Protein AF-A0A0S8DIK2-F1 (afdb_monomer_lite)

Secondary structure (DSSP, 8-state):
--HHHHHHHHHHHHHHHHS------SBEEEE-TTSSEEEEEETTEEEEEETTT--EEEEE-TTSB-S--EE-TTSSEEEEEEEEE-S-HHHHHHHS-HHHHHHHHHHHHHHHHHHHHH--BTTBPPPSSPEEEETTEEEESS-HHHHHHHHHHHHHT--HHHHHHH-HHHHHHHHHS--EEEEEEEEETT-TTS-EEEEEESSPEEEEEE-TTSS-EEEEEE-TTS-HHHH-EEEEEE-SSS-PPPEEEEEEE-S-EEE-TTSSEEEEEEESSS---TTS-EEEEEEEEE-B-TTS-B-EEEPP--STT---SEEE-SPEEEEEEEEE-TT--EEE-TTS-EEEEEEE--SSPPTT---EEEEEEE-TTT--EEE-S-HHHHHHHTTGGGG-EE-TTSSEEEEE-GGG-EEEEETTS---GGGEEE-GGGS-TT--S-SB--EEETTTEEEEEE-TT-TTT-SSTTS--SS-EEEEEETT--EEEETTTTS-GGGTTT-

pLDDT: mean 87.92, std 14.01, range [36.62, 98.56]

Foldseek 3Di:
DDPVVVVVVVLLVVLVVLDDPFPDQQWEWDAAQALQWIWTDFQQWIWIAGSPQLDTDTLGDHPQWFGAKEAANHNFKTKTKGKFWPPDLVVLLVQAFPLLNLLLVVLLVLQLVCCVVPFDDPLDGPASAPFDQDPVGTDHQFDPLSVLSSLLVNLVVPDPVSCVRNDPVSSVVSVPDIHIKIWIWMDTPVCSVRIDTFHIHSWGKANWYAQNVNQKIKIWTAFRRHGCLWFATFIWMTGPPDNDHIATADGRWASAKHAQNVNQKMWTKHFPDRTGDSSDFTKIFTKIWGQADPVRDGQKDQDDCPDNGDSGRIYHPTDMDTLDMFRDGSLKHWDAANQRKIKIKGWDADPPHDPPDDTFIFIWIQDPVVSDIDTFADPVLSQQLSRVQRLWDAANNRQWIWRQGFQRWIFIDGTPDHGDPQRTLGDPVFGHPPHGHFNYRWYDSHHFKIKGKTAQQDCLNCVPSVHGHPFIFIFIAGSSNDTPGGSCPPPDVVSTVVD

Structure (mmCIF, N/CA/C/O backbone):
data_AF-A0A0S8DIK2-F1
#
_entry.id   AF-A0A0S8DIK2-F1
#
loop_
_atom_site.group_PDB
_atom_site.id
_atom_site.type_symbol
_atom_site.label_atom_id
_atom_site.label_alt_id
_atom_site.label_comp_id
_atom_site.label_asym_id
_atom_site.label_entity_id
_atom_site.label_seq_id
_atom_site.pdbx_PDB_ins_code
_atom_site.Cartn_x
_atom_site.Cartn_y
_atom_site.Cartn_z
_atom_site.occupancy
_atom_site.B_iso_or_equiv
_atom_site.auth_seq_id
_atom_site.auth_comp_id
_atom_site.auth_asym_id
_atom_site.auth_atom_id
_atom_site.pdbx_PDB_model_num
ATOM 1 N N . MET A 1 1 ? -21.711 22.773 -33.948 1.00 46.97 1 MET A N 1
ATOM 2 C CA . MET A 1 1 ? -21.149 21.643 -33.170 1.00 46.97 1 MET A CA 1
ATOM 3 C C . MET A 1 1 ? -22.294 21.001 -32.405 1.00 46.97 1 MET A C 1
ATOM 5 O O . MET A 1 1 ? -23.091 21.746 -31.855 1.00 46.97 1 MET A O 1
ATOM 9 N N . SER A 1 2 ? -22.470 19.675 -32.465 1.00 45.38 2 SER A N 1
ATOM 10 C CA . SER A 1 2 ? -23.652 19.033 -31.869 1.00 45.38 2 SER A CA 1
ATOM 11 C C . SER A 1 2 ? -23.624 19.148 -30.342 1.00 45.38 2 SER A C 1
ATOM 13 O O . SER A 1 2 ? -22.561 19.012 -29.732 1.00 45.38 2 SER A O 1
ATOM 15 N N . ASN A 1 3 ? -24.793 19.370 -29.729 1.00 42.19 3 ASN A N 1
ATOM 16 C CA . ASN A 1 3 ? -24.954 19.437 -28.270 1.00 42.19 3 ASN A CA 1
ATOM 17 C C . ASN A 1 3 ? -24.322 18.229 -27.560 1.00 42.19 3 ASN A C 1
ATOM 19 O O . ASN A 1 3 ? -23.766 18.388 -26.486 1.00 42.19 3 ASN A O 1
ATOM 23 N N . GLN A 1 4 ? -24.290 17.062 -28.209 1.00 41.94 4 GLN A N 1
ATOM 24 C CA . GLN A 1 4 ? -23.645 15.848 -27.709 1.00 41.94 4 GLN A CA 1
ATOM 25 C C . GLN A 1 4 ? -22.143 16.010 -27.425 1.00 41.94 4 GLN A C 1
ATOM 27 O O . GLN A 1 4 ? -21.677 15.564 -26.384 1.00 41.94 4 GLN A O 1
ATOM 32 N N . LYS A 1 5 ? -21.373 16.664 -28.308 1.00 41.53 5 LYS A N 1
ATOM 33 C CA . LYS A 1 5 ? -19.925 16.848 -28.086 1.00 41.53 5 LYS A CA 1
ATOM 34 C C . LYS A 1 5 ? -19.655 17.844 -26.961 1.00 41.53 5 LYS A C 1
ATOM 36 O O . LYS A 1 5 ? -18.774 17.616 -26.148 1.00 41.53 5 LYS A O 1
ATOM 41 N N . ILE A 1 6 ? -20.453 18.908 -26.883 1.00 43.62 6 ILE A N 1
ATOM 42 C CA . ILE A 1 6 ? -20.370 19.905 -25.807 1.00 43.62 6 ILE A CA 1
ATOM 43 C C . ILE A 1 6 ? -20.731 19.265 -24.456 1.00 43.62 6 ILE A C 1
ATOM 45 O O . ILE A 1 6 ? -20.067 19.543 -23.466 1.00 43.62 6 ILE A O 1
ATOM 49 N N . THR A 1 7 ? -21.707 18.351 -24.418 1.00 43.25 7 THR A N 1
ATOM 50 C CA . THR A 1 7 ? -22.055 17.573 -23.218 1.00 43.25 7 THR A CA 1
ATOM 51 C C . THR A 1 7 ? -20.919 16.657 -22.763 1.00 43.25 7 THR A C 1
ATOM 53 O O . THR A 1 7 ? -20.621 16.654 -21.577 1.00 43.25 7 THR A O 1
ATOM 56 N N . TRP A 1 8 ? -20.233 15.952 -23.668 1.00 43.84 8 TRP A N 1
ATOM 57 C CA . TRP A 1 8 ? -19.084 15.112 -23.296 1.00 43.84 8 TRP A CA 1
ATOM 58 C C . TRP A 1 8 ? -17.877 15.924 -22.805 1.00 43.84 8 TRP A C 1
ATOM 60 O O . TRP A 1 8 ? -17.301 15.578 -21.780 1.00 43.84 8 TRP A O 1
ATOM 70 N N . TYR A 1 9 ? -17.546 17.042 -23.462 1.00 42.53 9 TYR A N 1
ATOM 71 C CA . TYR A 1 9 ? -16.456 17.920 -23.012 1.00 42.53 9 TYR A CA 1
ATOM 72 C C . TYR A 1 9 ? -16.761 18.613 -21.673 1.00 42.53 9 TYR A C 1
ATOM 74 O O . TYR A 1 9 ? -15.855 18.801 -20.870 1.00 42.53 9 T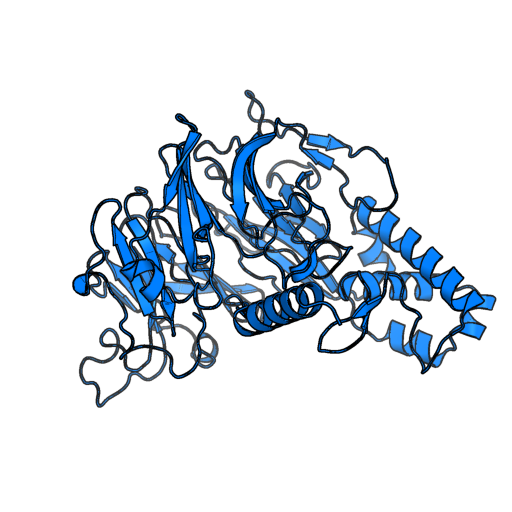YR A O 1
ATOM 82 N N . LEU A 1 10 ? -18.022 18.966 -21.398 1.00 43.78 10 LEU A N 1
ATOM 83 C CA . LEU A 1 10 ? -18.419 19.567 -20.117 1.00 43.78 10 LEU A CA 1
ATOM 84 C C . LEU A 1 10 ? -18.565 18.546 -18.983 1.00 43.78 10 LEU A C 1
ATOM 86 O O . LEU A 1 10 ? -18.282 18.902 -17.843 1.00 43.78 10 LEU A O 1
ATOM 90 N N . ILE A 1 11 ? -18.962 17.300 -19.279 1.00 44.03 11 ILE A N 1
ATOM 91 C CA . ILE A 1 11 ? -18.889 16.195 -18.313 1.00 44.03 11 ILE A CA 1
ATOM 92 C C . ILE A 1 11 ? -17.424 15.989 -17.931 1.00 44.03 11 ILE A C 1
ATOM 94 O O . ILE A 1 11 ? -17.109 16.122 -16.757 1.00 44.03 11 ILE A O 1
ATOM 98 N N . ALA A 1 12 ? -16.514 15.812 -18.894 1.00 45.06 12 ALA A N 1
ATOM 99 C CA . ALA A 1 12 ? -15.083 15.656 -18.618 1.00 45.06 12 ALA A CA 1
ATOM 100 C C . ALA A 1 12 ? -14.493 16.831 -17.811 1.00 45.06 12 ALA A C 1
ATOM 102 O O . ALA A 1 12 ? -13.748 16.609 -16.865 1.00 45.06 12 ALA A O 1
ATOM 103 N N . PHE A 1 13 ? -14.889 18.076 -18.106 1.00 41.50 13 PHE A N 1
ATOM 104 C CA . PHE A 1 13 ? -14.390 19.261 -17.397 1.00 41.50 13 PHE A CA 1
ATOM 105 C C . PHE A 1 13 ? -14.878 19.371 -15.937 1.00 41.50 13 PHE A C 1
ATOM 107 O O . PHE A 1 13 ? -14.103 19.735 -15.061 1.00 41.50 13 PHE A O 1
ATOM 114 N N . TYR A 1 14 ? -16.139 19.042 -15.631 1.00 41.50 14 TYR A N 1
ATOM 115 C CA . TYR A 1 14 ? -16.635 19.070 -14.240 1.00 41.50 14 TYR A CA 1
ATOM 116 C C . TYR A 1 14 ? -16.264 17.826 -13.433 1.00 41.50 14 TYR A C 1
ATOM 118 O O . TYR A 1 14 ? -16.153 17.905 -12.208 1.00 41.50 14 TYR A O 1
ATOM 126 N N . THR A 1 15 ? -16.030 16.712 -14.125 1.00 42.09 15 THR A N 1
ATOM 127 C CA . THR A 1 15 ? -15.378 15.526 -13.570 1.00 42.09 15 THR A CA 1
ATOM 128 C C . THR A 1 15 ? -13.961 15.945 -13.156 1.00 42.09 15 THR A C 1
ATOM 130 O O . THR A 1 15 ? -13.685 15.955 -11.969 1.00 42.09 15 THR A O 1
ATOM 133 N N . ALA A 1 16 ? -13.170 16.575 -14.028 1.00 37.62 16 ALA A N 1
ATOM 134 C CA . ALA A 1 16 ? -11.851 17.117 -13.670 1.00 37.62 16 ALA A CA 1
ATOM 135 C C . ALA A 1 16 ? -11.830 18.128 -12.503 1.00 37.62 16 ALA A C 1
ATOM 137 O O . ALA A 1 16 ? -10.923 18.091 -11.678 1.00 37.62 16 ALA A O 1
ATOM 138 N N . VAL A 1 17 ? -12.839 19.000 -12.365 1.00 37.53 17 VAL A N 1
ATOM 139 C CA . VAL A 1 17 ? -12.906 19.976 -11.250 1.00 37.53 17 VAL A CA 1
ATOM 140 C C . VAL A 1 17 ? -13.414 19.356 -9.935 1.00 37.53 17 VAL A C 1
ATOM 142 O O . VAL A 1 17 ? -13.147 19.891 -8.862 1.00 37.53 17 VAL A O 1
ATOM 145 N N . SER A 1 18 ? -14.104 18.214 -9.995 1.00 39.09 18 SER A N 1
ATOM 146 C CA . SER A 1 18 ? -14.535 17.449 -8.811 1.00 39.09 18 SER A CA 1
ATOM 147 C C . SER A 1 18 ? -13.588 16.285 -8.485 1.00 39.09 18 SER A C 1
ATOM 149 O O . SER A 1 18 ? -13.796 15.595 -7.489 1.00 39.09 18 SER A O 1
ATOM 151 N N . PHE A 1 19 ? -12.569 16.043 -9.318 1.00 40.78 19 PHE A N 1
ATOM 152 C CA . PHE A 1 19 ? -11.716 14.864 -9.234 1.00 40.78 19 PHE A CA 1
ATOM 153 C C . PHE A 1 19 ? -10.435 15.147 -8.454 1.00 40.78 19 PHE A C 1
ATOM 155 O O . PHE A 1 19 ? -9.489 15.768 -8.925 1.00 40.78 19 PHE A O 1
ATOM 162 N N . PHE A 1 20 ? -10.448 14.652 -7.219 1.00 46.03 20 PHE A N 1
ATOM 163 C CA . PHE A 1 20 ? -9.417 13.787 -6.647 1.00 46.03 20 PHE A CA 1
ATOM 164 C C . PHE A 1 20 ? -7.952 14.077 -7.017 1.00 46.03 20 PHE A C 1
ATOM 166 O O . PHE A 1 20 ? -7.182 13.154 -7.268 1.00 46.03 20 PHE A O 1
ATOM 173 N N . ALA A 1 21 ? -7.491 15.314 -6.823 1.00 36.62 21 ALA A N 1
ATOM 174 C CA . ALA A 1 21 ? -6.104 15.570 -6.409 1.00 36.62 21 ALA A CA 1
ATOM 175 C C . ALA A 1 21 ? -5.874 15.101 -4.951 1.00 36.62 21 ALA A C 1
ATOM 177 O O . ALA A 1 21 ? -5.236 15.777 -4.142 1.00 36.62 21 ALA A O 1
ATOM 178 N N . GLY A 1 22 ? -6.463 13.958 -4.587 1.00 44.44 22 GLY A N 1
ATOM 179 C CA . GLY A 1 22 ? -6.320 13.312 -3.299 1.00 44.44 22 GLY A CA 1
ATOM 180 C C . GLY A 1 22 ? -4.927 12.722 -3.225 1.00 44.44 22 GLY A C 1
ATOM 181 O O . GLY A 1 22 ? -4.729 11.540 -3.488 1.00 44.44 22 GLY A O 1
ATOM 182 N N . CYS A 1 23 ? -3.939 13.555 -2.910 1.00 58.31 23 CYS A N 1
ATOM 183 C CA . CYS A 1 23 ? -2.649 13.077 -2.452 1.00 58.31 23 CYS A CA 1
ATOM 184 C C . CYS A 1 23 ? -2.900 12.151 -1.263 1.00 58.31 23 CYS A C 1
ATOM 186 O O . CYS A 1 23 ? -3.291 12.597 -0.185 1.00 58.31 23 CYS A O 1
ATOM 188 N N . TYR A 1 24 ? -2.684 10.854 -1.444 1.00 72.19 24 TYR A N 1
ATOM 189 C CA . TYR A 1 24 ? -2.737 9.949 -0.315 1.00 72.19 24 TYR A CA 1
ATOM 190 C C . TYR A 1 24 ? -1.747 10.384 0.764 1.00 72.19 24 TYR A C 1
ATOM 192 O O . TYR A 1 24 ? -0.641 10.836 0.436 1.00 72.19 24 TYR A O 1
ATOM 200 N N . PRO A 1 25 ? -2.103 10.219 2.047 1.00 80.62 25 PRO A N 1
ATOM 201 C CA . PRO A 1 25 ? -1.165 10.438 3.129 1.00 80.62 25 PRO A CA 1
ATOM 202 C C . PRO A 1 25 ? 0.086 9.595 2.901 1.00 80.62 25 PRO A C 1
ATOM 204 O O . PRO A 1 25 ? 0.045 8.360 2.880 1.00 80.62 25 PRO A O 1
ATOM 207 N N . LYS A 1 26 ? 1.203 10.303 2.717 1.00 83.44 26 LYS A N 1
ATOM 208 C CA . LYS A 1 26 ? 2.539 9.710 2.614 1.00 83.44 26 LYS A CA 1
ATOM 209 C C . LYS A 1 26 ? 2.952 9.063 3.934 1.00 83.44 26 LYS A C 1
ATOM 211 O O . LYS A 1 26 ? 3.728 8.113 3.944 1.00 83.44 26 LYS A O 1
ATOM 216 N N . ASP A 1 27 ? 2.409 9.572 5.033 1.00 90.31 27 ASP A N 1
ATOM 217 C CA . ASP A 1 27 ? 2.687 9.075 6.364 1.00 90.31 27 ASP A CA 1
ATOM 218 C C . ASP A 1 27 ? 1.632 8.038 6.765 1.00 90.31 27 ASP A C 1
ATOM 220 O O . ASP A 1 27 ? 0.442 8.150 6.455 1.00 90.31 27 ASP A O 1
ATOM 224 N N . SER A 1 28 ? 2.063 6.998 7.469 1.00 93.31 28 SER A N 1
ATOM 225 C CA . SER A 1 28 ? 1.163 5.933 7.912 1.00 93.31 28 SER A CA 1
ATOM 226 C C . SER A 1 28 ? 1.643 5.308 9.202 1.00 93.31 28 SER A C 1
ATOM 228 O O . SER A 1 28 ? 2.841 5.117 9.385 1.00 93.31 28 SER A O 1
ATOM 230 N N . LEU A 1 29 ? 0.703 4.920 10.052 1.00 96.38 29 LEU A N 1
ATOM 231 C CA . LEU A 1 29 ? 0.941 4.125 11.247 1.00 96.38 29 LEU A CA 1
ATOM 232 C C . LEU A 1 29 ? 0.037 2.904 11.161 1.00 96.38 29 LEU A C 1
ATOM 234 O O . LEU A 1 29 ? -1.169 3.085 11.115 1.00 96.38 29 LEU A O 1
ATOM 238 N N . GLN A 1 30 ? 0.583 1.692 11.119 1.00 96.81 30 GLN A N 1
ATOM 239 C CA . GLN A 1 30 ? -0.202 0.454 11.167 1.00 96.81 30 GLN A CA 1
ATOM 240 C C . GLN A 1 30 ? 0.109 -0.326 12.439 1.00 96.81 30 GLN A C 1
ATOM 242 O O . GLN A 1 30 ? 1.217 -0.234 12.963 1.00 96.81 30 GLN A O 1
ATOM 247 N N . TRP A 1 31 ? -0.854 -1.115 12.909 1.00 98.06 31 TRP A N 1
ATOM 248 C CA . TRP A 1 31 ? -0.742 -1.904 14.132 1.00 98.06 31 TRP A CA 1
ATOM 249 C C . TRP A 1 31 ? -0.899 -3.396 13.858 1.00 98.06 31 TRP A C 1
ATOM 251 O O . TRP A 1 31 ? -1.667 -3.811 12.991 1.00 98.06 31 TRP A O 1
ATOM 261 N N . SER A 1 32 ? -0.189 -4.192 14.650 1.00 98.06 32 SER A N 1
ATOM 262 C CA . SER A 1 32 ? -0.504 -5.604 14.874 1.00 98.06 32 SER A CA 1
ATOM 263 C C . SER A 1 32 ? -1.921 -5.754 15.438 1.00 98.06 32 SER A C 1
ATOM 265 O O . SER A 1 32 ? -2.508 -4.812 15.979 1.00 98.06 32 SER A O 1
ATOM 267 N N . THR A 1 33 ? -2.486 -6.954 15.323 1.00 95.81 33 THR A N 1
ATOM 268 C CA . THR A 1 33 ? -3.893 -7.228 15.656 1.00 95.81 33 THR A CA 1
ATOM 269 C C . THR A 1 33 ? -4.227 -6.959 17.120 1.00 95.81 33 THR A C 1
ATOM 271 O O . THR A 1 33 ? -5.363 -6.608 17.431 1.00 95.81 33 THR A O 1
ATOM 274 N N . ASP A 1 34 ? -3.262 -7.137 18.020 1.00 96.44 34 ASP A N 1
ATOM 275 C CA . ASP A 1 34 ? -3.397 -6.849 19.449 1.00 96.44 34 ASP A CA 1
ATOM 276 C C . ASP A 1 34 ? -2.983 -5.410 19.814 1.00 96.44 34 ASP A C 1
ATOM 278 O O . ASP A 1 34 ? -3.178 -4.973 20.946 1.00 96.44 34 ASP A O 1
ATOM 282 N N . GLY A 1 35 ? -2.445 -4.652 18.853 1.00 97.31 35 GLY A N 1
ATOM 283 C CA . GLY A 1 35 ? -1.960 -3.294 19.052 1.00 97.31 35 GLY A CA 1
ATOM 284 C C . GLY A 1 35 ? -0.689 -3.198 19.898 1.00 97.31 35 GLY A C 1
ATOM 285 O O . GLY A 1 35 ? -0.398 -2.108 20.393 1.00 97.31 35 GLY A O 1
ATOM 286 N N . SER A 1 36 ? 0.040 -4.299 20.103 1.00 97.44 36 SER A N 1
ATOM 287 C CA . SER A 1 36 ? 1.277 -4.332 20.897 1.00 97.44 36 SER A CA 1
ATOM 288 C C . SER A 1 36 ? 2.469 -3.733 20.151 1.00 97.44 36 SER A C 1
ATOM 290 O O . SER A 1 36 ? 3.325 -3.095 20.757 1.00 97.44 36 SER A O 1
ATOM 292 N N . THR A 1 37 ? 2.497 -3.901 18.831 1.00 98.25 37 THR A N 1
ATOM 293 C CA . THR A 1 37 ? 3.567 -3.437 17.940 1.00 98.25 37 THR A CA 1
ATOM 294 C C . THR A 1 37 ? 2.969 -2.656 16.780 1.00 98.25 37 THR A C 1
ATOM 296 O O . THR A 1 37 ? 2.014 -3.121 16.149 1.00 98.25 37 THR A O 1
ATOM 299 N N . GLY A 1 38 ? 3.529 -1.486 16.490 1.00 98.12 38 GLY A N 1
ATOM 300 C CA . GLY A 1 38 ? 3.180 -0.667 15.337 1.00 98.12 38 GLY A CA 1
ATOM 301 C C . GLY A 1 38 ? 4.350 -0.477 14.378 1.00 98.12 38 GLY A C 1
ATOM 302 O O . GLY A 1 38 ? 5.512 -0.633 14.750 1.00 98.12 38 GLY A O 1
ATOM 303 N N . ILE A 1 39 ? 4.042 -0.105 13.141 1.00 97.88 39 ILE A N 1
ATOM 304 C CA . ILE A 1 39 ? 5.013 0.349 12.146 1.00 97.88 39 ILE A CA 1
ATOM 305 C C . ILE A 1 39 ? 4.603 1.742 11.668 1.00 97.88 39 ILE A C 1
ATOM 307 O O . ILE A 1 39 ? 3.478 1.950 11.215 1.00 97.88 39 ILE A O 1
ATOM 311 N N . TYR A 1 40 ? 5.508 2.705 11.808 1.00 97.31 40 TYR A N 1
ATOM 312 C CA . TYR A 1 40 ? 5.303 4.104 11.455 1.00 97.31 40 TYR A CA 1
ATOM 313 C C . TYR A 1 40 ? 6.213 4.499 10.297 1.00 97.31 40 TYR A C 1
ATOM 315 O O . TYR A 1 40 ? 7.419 4.254 10.338 1.00 97.31 40 TYR A O 1
ATOM 323 N N . SER A 1 41 ? 5.638 5.131 9.280 1.00 94.88 41 SER A N 1
ATOM 324 C CA . SER A 1 41 ? 6.358 5.728 8.161 1.00 94.88 41 SER A CA 1
ATOM 325 C C . SER A 1 41 ? 6.115 7.231 8.128 1.00 94.88 41 SER A C 1
ATOM 327 O O . SER A 1 41 ? 4.968 7.668 8.235 1.00 94.88 41 SER A O 1
ATOM 329 N N . LYS A 1 42 ? 7.202 7.998 7.992 1.00 92.12 42 LYS A N 1
ATOM 330 C CA . LYS A 1 42 ? 7.208 9.464 7.889 1.00 92.12 42 LYS A CA 1
ATOM 331 C C . LYS A 1 42 ? 8.240 9.881 6.847 1.00 92.12 42 LYS A C 1
ATOM 333 O O . LYS A 1 42 ? 9.424 9.612 7.046 1.00 92.12 42 LYS A O 1
ATOM 338 N N . TYR A 1 43 ? 7.828 10.526 5.755 1.00 87.50 43 TYR A N 1
ATOM 339 C CA . TYR A 1 43 ? 8.741 10.943 4.666 1.00 87.50 43 TYR A CA 1
ATOM 340 C C . TYR A 1 43 ? 9.706 9.835 4.193 1.00 87.50 43 TYR A C 1
ATOM 342 O O . TYR A 1 43 ? 10.902 10.057 3.993 1.00 87.50 43 TYR A O 1
ATOM 350 N N . GLY A 1 44 ? 9.211 8.600 4.092 1.00 86.88 44 GLY A N 1
ATOM 351 C CA . GLY A 1 44 ? 10.022 7.445 3.698 1.00 86.88 44 GLY A CA 1
ATOM 352 C C . GLY A 1 44 ? 11.040 6.971 4.747 1.00 86.88 44 GLY A C 1
ATOM 353 O O . GLY A 1 44 ? 11.777 6.030 4.460 1.00 86.88 44 GLY A O 1
ATOM 354 N N . ALA A 1 45 ? 11.093 7.565 5.945 1.00 93.88 45 ALA A N 1
ATOM 355 C CA . ALA A 1 45 ? 11.723 6.949 7.113 1.00 93.88 45 ALA A CA 1
ATOM 356 C C . ALA A 1 45 ? 10.771 5.930 7.739 1.00 93.88 45 ALA A C 1
ATOM 358 O O . ALA A 1 45 ? 9.553 6.100 7.681 1.00 93.88 45 ALA A O 1
ATOM 359 N N . LEU A 1 46 ? 11.330 4.893 8.362 1.00 96.88 46 LEU A N 1
ATOM 360 C CA . LEU A 1 46 ? 10.567 3.774 8.909 1.00 96.88 46 LEU A CA 1
ATOM 361 C C . LEU A 1 46 ? 10.946 3.511 10.364 1.00 96.88 46 LEU A C 1
ATOM 363 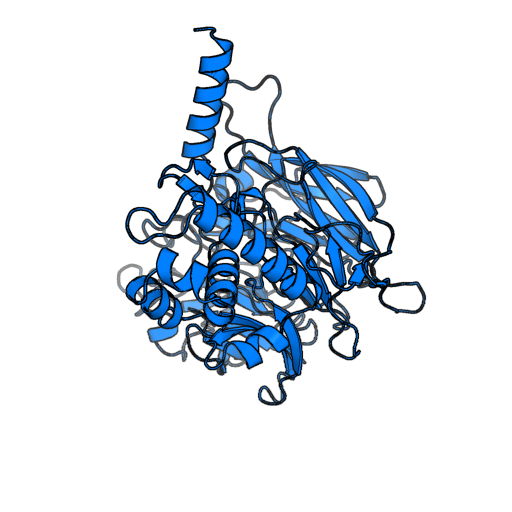O O . LEU A 1 46 ? 12.134 3.432 10.688 1.00 96.88 46 LEU A O 1
ATOM 367 N N . PHE A 1 47 ? 9.944 3.322 11.219 1.00 97.62 47 PHE A N 1
ATOM 368 C CA . PHE A 1 47 ? 10.113 3.096 12.650 1.00 97.62 47 PHE A CA 1
ATOM 369 C C . PHE A 1 47 ? 9.198 1.977 13.143 1.00 97.62 47 PHE A C 1
ATOM 371 O O . PHE A 1 47 ? 8.023 1.937 12.787 1.00 97.62 47 PHE A O 1
ATOM 378 N N . ILE A 1 48 ? 9.710 1.116 14.019 1.00 98.12 48 ILE A N 1
ATOM 379 C CA . ILE A 1 48 ? 8.876 0.253 14.862 1.00 98.12 48 ILE A CA 1
ATOM 380 C C . ILE A 1 48 ? 8.418 1.074 16.066 1.00 98.12 48 ILE A C 1
ATOM 382 O O . ILE A 1 48 ? 9.221 1.789 16.671 1.00 98.12 48 ILE A O 1
ATOM 386 N N . VAL A 1 49 ? 7.138 0.960 16.405 1.00 98.31 49 VAL A N 1
ATOM 387 C CA . VAL A 1 49 ? 6.504 1.622 17.546 1.00 98.31 49 VAL A CA 1
ATOM 388 C C . VAL A 1 49 ? 6.131 0.572 18.584 1.00 98.31 49 VAL A C 1
ATOM 390 O O . VAL A 1 49 ? 5.371 -0.348 18.285 1.00 98.31 49 VAL A O 1
ATOM 393 N N . ASP A 1 50 ? 6.611 0.723 19.814 1.00 98.00 50 ASP A N 1
ATOM 394 C CA . ASP A 1 50 ? 6.088 -0.057 20.938 1.00 98.00 50 ASP A CA 1
ATOM 395 C C . ASP A 1 50 ? 4.697 0.476 21.318 1.00 98.00 50 ASP A C 1
ATOM 397 O O . ASP A 1 50 ? 4.530 1.654 21.643 1.00 98.00 50 ASP A O 1
ATOM 401 N N . GLY A 1 51 ? 3.674 -0.373 21.265 1.00 96.50 51 GLY A N 1
ATOM 402 C CA . GLY A 1 51 ? 2.285 0.025 21.493 1.00 96.50 51 GLY A CA 1
ATOM 403 C C . GLY A 1 51 ? 1.952 0.385 22.939 1.00 96.50 51 GLY A C 1
ATOM 404 O O . GLY A 1 51 ? 0.962 1.082 23.175 1.00 96.50 51 GLY A O 1
ATOM 405 N N . ASN A 1 52 ? 2.769 -0.043 23.904 1.00 95.75 52 ASN A N 1
ATOM 406 C CA . ASN A 1 52 ? 2.569 0.219 25.327 1.00 95.75 52 ASN A CA 1
ATOM 407 C C . ASN A 1 52 ? 3.321 1.471 25.774 1.00 95.75 52 ASN A C 1
ATOM 409 O O . ASN A 1 52 ? 2.755 2.327 26.456 1.00 95.75 52 ASN A O 1
ATOM 413 N N . THR A 1 53 ? 4.583 1.621 25.372 1.00 96.69 53 THR A N 1
ATOM 414 C CA . THR A 1 53 ? 5.464 2.726 25.774 1.00 96.69 53 THR A CA 1
ATOM 415 C C . THR A 1 53 ? 5.443 3.877 24.779 1.00 96.69 53 THR A C 1
ATOM 417 O O . THR A 1 53 ? 5.578 5.024 25.193 1.00 96.69 53 THR A O 1
ATOM 420 N N . GLY A 1 54 ? 5.099 3.631 23.514 1.00 96.81 54 GLY A N 1
ATOM 421 C CA . GLY A 1 54 ? 5.185 4.616 22.435 1.00 96.81 54 GLY A CA 1
ATOM 422 C C . GLY A 1 54 ? 6.616 4.836 21.949 1.00 96.81 54 GLY A C 1
ATOM 423 O O . GLY A 1 54 ? 6.844 5.732 21.148 1.00 96.81 54 GLY A O 1
ATOM 424 N N . SER A 1 55 ? 7.596 4.065 22.424 1.00 97.44 55 SER A N 1
ATOM 425 C CA . SER A 1 55 ? 8.989 4.216 22.002 1.00 97.44 55 SER A CA 1
ATOM 426 C C . SER A 1 55 ? 9.165 3.896 20.515 1.00 97.44 55 SER A C 1
ATOM 428 O O . SER A 1 55 ? 8.537 2.974 19.995 1.00 97.44 55 SER A O 1
ATOM 430 N N . LEU A 1 56 ? 10.051 4.643 19.849 1.00 96.88 56 LEU A N 1
ATOM 431 C CA . LEU A 1 56 ? 10.413 4.434 18.448 1.00 96.88 56 LEU A CA 1
ATOM 432 C C . LEU A 1 56 ? 11.756 3.722 18.322 1.00 96.88 56 LEU A C 1
ATOM 434 O O . LEU A 1 56 ? 12.739 4.124 18.941 1.00 96.88 56 LEU A O 1
ATOM 438 N N . THR A 1 57 ? 11.814 2.736 17.433 1.00 96.88 57 THR A N 1
ATOM 439 C CA . THR A 1 57 ? 13.066 2.147 16.946 1.00 96.88 57 THR A CA 1
ATOM 440 C C . THR A 1 57 ? 13.174 2.401 15.451 1.00 96.88 57 THR A C 1
ATOM 442 O O . THR A 1 57 ? 12.368 1.888 14.678 1.00 96.88 57 THR A O 1
ATOM 445 N N . GLN A 1 58 ? 14.146 3.209 15.028 1.00 96.44 58 GLN A N 1
ATOM 446 C CA . GLN A 1 58 ? 14.335 3.520 13.612 1.00 96.44 58 GLN A CA 1
ATOM 447 C C . GLN A 1 58 ? 14.914 2.322 12.852 1.00 96.44 58 GLN A C 1
ATOM 449 O O . GLN A 1 58 ? 15.920 1.745 13.258 1.00 96.44 58 GLN A O 1
ATOM 454 N N . ILE A 1 59 ? 14.286 1.978 11.728 1.00 96.00 59 ILE A N 1
ATOM 455 C CA . ILE A 1 59 ? 14.658 0.848 10.867 1.00 96.00 59 ILE A CA 1
ATOM 456 C C . ILE A 1 59 ? 15.292 1.320 9.560 1.00 96.00 59 ILE A C 1
ATOM 458 O O . ILE A 1 59 ? 16.245 0.709 9.066 1.00 96.00 59 ILE A O 1
ATOM 462 N N . ALA A 1 60 ? 14.769 2.410 8.999 1.00 93.56 60 ALA A N 1
ATOM 463 C CA . ALA A 1 60 ? 15.248 2.982 7.749 1.00 93.56 60 ALA A CA 1
ATOM 464 C C . ALA A 1 60 ? 15.285 4.521 7.822 1.00 93.56 60 ALA A C 1
ATOM 466 O O . ALA A 1 60 ? 14.427 5.130 8.478 1.00 93.56 60 ALA A O 1
ATOM 467 N N . PRO A 1 61 ? 16.277 5.168 7.184 1.00 92.31 61 PRO A N 1
ATOM 468 C CA . PRO A 1 61 ? 16.364 6.624 7.111 1.00 92.31 61 PRO A CA 1
ATOM 469 C C . PRO A 1 61 ? 15.335 7.220 6.134 1.00 92.31 61 PRO A C 1
ATOM 471 O O . PRO A 1 61 ? 14.674 6.492 5.394 1.00 92.31 61 PRO A O 1
ATOM 474 N N . LYS A 1 62 ? 15.195 8.553 6.144 1.00 88.12 62 LYS A N 1
ATOM 475 C CA . LYS A 1 62 ? 14.272 9.301 5.265 1.00 88.12 62 LYS A CA 1
ATOM 476 C C . LYS A 1 62 ? 14.509 8.962 3.789 1.00 88.12 62 LYS A C 1
ATOM 478 O O . LYS A 1 62 ? 15.640 8.682 3.405 1.00 88.12 62 LYS A O 1
ATOM 483 N N . GLU A 1 63 ? 13.439 8.991 2.995 1.00 83.31 63 GLU A N 1
ATOM 484 C CA . GLU A 1 63 ? 13.462 8.801 1.532 1.00 83.31 63 GLU A CA 1
ATOM 485 C C . GLU A 1 63 ? 14.053 7.463 1.047 1.00 83.31 63 GLU A C 1
ATOM 487 O O . GLU A 1 63 ? 14.441 7.330 -0.110 1.00 83.31 63 GLU A O 1
ATOM 492 N N . THR A 1 64 ? 14.106 6.442 1.910 1.00 89.88 64 THR A N 1
ATOM 493 C CA . THR A 1 64 ? 14.613 5.109 1.527 1.00 89.88 64 THR A CA 1
ATOM 494 C C . THR A 1 64 ? 13.537 4.040 1.458 1.00 89.88 64 THR A C 1
ATOM 496 O O . THR A 1 64 ? 13.840 2.891 1.135 1.00 89.88 64 THR A O 1
ATOM 499 N N . THR A 1 65 ? 12.283 4.388 1.748 1.00 90.31 65 THR A N 1
ATOM 500 C CA . THR A 1 65 ? 11.168 3.441 1.729 1.00 90.31 65 THR A CA 1
ATOM 501 C C . THR A 1 65 ? 9.990 3.945 0.910 1.00 90.31 65 THR A C 1
ATOM 503 O O . THR A 1 65 ? 9.793 5.151 0.755 1.00 90.31 65 THR A O 1
ATOM 506 N N . THR A 1 66 ? 9.226 3.004 0.362 1.00 87.88 66 THR A N 1
ATOM 507 C CA . THR A 1 66 ? 7.970 3.271 -0.335 1.00 87.88 66 THR A CA 1
ATOM 508 C C . THR A 1 66 ? 6.829 3.488 0.660 1.00 87.88 66 THR A C 1
ATOM 510 O O . THR A 1 66 ? 6.982 3.332 1.875 1.00 87.88 66 THR A O 1
ATOM 513 N N . LEU A 1 67 ? 5.665 3.873 0.142 1.00 87.25 67 LEU A N 1
ATOM 514 C CA . LEU A 1 67 ? 4.506 4.212 0.957 1.00 87.25 67 LEU A CA 1
ATOM 515 C C . LEU A 1 67 ? 3.809 2.965 1.525 1.00 87.25 67 LEU A C 1
ATOM 517 O O . LEU A 1 67 ? 3.667 1.942 0.853 1.00 87.25 67 LEU A O 1
ATOM 521 N N . TRP A 1 68 ? 3.327 3.103 2.763 1.00 91.25 68 TRP A N 1
ATOM 522 C CA . TRP A 1 68 ? 2.531 2.118 3.510 1.00 91.25 68 TRP A CA 1
ATOM 523 C C . TRP A 1 68 ? 3.214 0.762 3.718 1.00 91.25 68 TRP A C 1
ATOM 525 O O . TRP A 1 68 ? 2.834 -0.239 3.098 1.00 91.25 68 TRP A O 1
ATOM 535 N N . PRO A 1 69 ? 4.194 0.713 4.637 1.00 96.44 69 PRO A N 1
ATOM 536 C CA . PRO A 1 69 ? 4.716 -0.544 5.157 1.00 96.44 69 PRO A CA 1
ATOM 537 C C . PRO A 1 69 ? 3.622 -1.342 5.882 1.00 96.44 69 PRO A C 1
ATOM 539 O O . PRO A 1 69 ? 2.576 -0.806 6.247 1.00 96.44 69 PRO A O 1
ATOM 542 N N . ALA A 1 70 ? 3.904 -2.611 6.154 1.00 97.56 70 ALA A N 1
ATOM 543 C CA . ALA A 1 70 ? 3.019 -3.524 6.860 1.00 97.56 70 ALA A CA 1
ATOM 544 C C . ALA A 1 70 ? 3.678 -4.085 8.114 1.00 97.56 70 ALA A C 1
ATOM 546 O O . ALA A 1 70 ? 4.873 -4.382 8.125 1.00 97.56 70 ALA A O 1
ATOM 547 N N . ILE A 1 71 ? 2.865 -4.322 9.134 1.00 98.25 71 ILE A N 1
ATOM 548 C CA . ILE A 1 71 ? 3.194 -5.177 10.271 1.00 98.25 71 ILE A CA 1
ATOM 549 C C . ILE A 1 71 ? 2.324 -6.434 10.170 1.00 98.25 71 ILE A C 1
ATOM 551 O O . ILE A 1 71 ? 1.161 -6.369 9.766 1.00 98.25 71 ILE A O 1
ATOM 555 N N . SER A 1 72 ? 2.904 -7.589 10.472 1.00 98.38 72 SER A N 1
ATOM 556 C CA . SER A 1 72 ? 2.176 -8.858 10.526 1.00 98.38 72 SER A CA 1
ATOM 557 C C . SER A 1 72 ? 1.097 -8.831 11.621 1.00 98.38 72 SER A C 1
ATOM 559 O O . SER A 1 72 ? 1.259 -8.141 12.634 1.00 98.38 72 SER A O 1
ATOM 561 N N . PRO A 1 73 ? -0.008 -9.582 11.454 1.00 97.44 73 PRO A N 1
ATOM 562 C CA . PRO A 1 73 ? -1.083 -9.663 12.438 1.00 97.44 73 PRO A CA 1
ATOM 563 C C . PRO A 1 73 ? -0.627 -9.985 13.862 1.00 97.44 73 PRO A C 1
ATOM 565 O O . PRO A 1 73 ? -1.225 -9.463 14.801 1.00 97.44 73 PRO A O 1
ATOM 568 N N . ASP A 1 74 ? 0.413 -10.802 14.024 1.00 97.44 74 ASP A N 1
ATOM 569 C CA . ASP A 1 74 ? 0.989 -11.186 15.318 1.00 97.44 74 ASP A CA 1
ATOM 570 C C . ASP A 1 74 ? 2.102 -10.240 15.813 1.00 97.44 74 ASP A C 1
ATOM 572 O O . ASP A 1 74 ? 2.661 -10.453 16.885 1.00 97.44 74 ASP A O 1
ATOM 576 N N . GLY A 1 75 ? 2.444 -9.203 15.039 1.00 97.75 75 GLY A N 1
ATOM 577 C CA . GLY A 1 75 ? 3.495 -8.239 15.366 1.00 97.75 75 GLY A CA 1
ATOM 578 C C . GLY A 1 75 ? 4.924 -8.776 15.258 1.00 97.75 75 GLY A C 1
ATOM 579 O O . GLY A 1 75 ? 5.868 -8.030 15.520 1.00 97.75 75 GLY A O 1
ATOM 580 N N . SER A 1 76 ? 5.121 -10.037 14.862 1.00 97.69 76 SER A N 1
ATOM 581 C CA . SER A 1 76 ? 6.433 -10.700 14.876 1.00 97.69 76 SER A CA 1
ATOM 582 C C . SER A 1 76 ? 7.353 -10.269 13.732 1.00 97.69 76 SER A C 1
ATOM 584 O O . SER A 1 76 ? 8.578 -10.339 13.852 1.00 97.69 76 SER A O 1
ATOM 586 N N . GLN A 1 77 ? 6.767 -9.820 12.626 1.00 98.12 77 GLN A N 1
ATOM 587 C CA . GLN A 1 77 ? 7.442 -9.420 11.393 1.00 98.12 77 GLN A CA 1
ATOM 588 C C . GLN A 1 77 ? 6.853 -8.130 10.832 1.00 98.12 77 GLN A C 1
ATOM 590 O O . GLN A 1 77 ? 5.663 -7.856 10.996 1.00 98.12 77 GLN A O 1
ATOM 595 N N . PHE A 1 78 ? 7.660 -7.388 10.084 1.00 98.19 78 PHE A N 1
ATOM 596 C CA . PHE A 1 78 ? 7.219 -6.252 9.285 1.00 98.19 78 PHE A CA 1
ATOM 597 C C . PHE A 1 78 ? 7.764 -6.360 7.860 1.00 98.19 78 PHE A C 1
ATOM 599 O O . PHE A 1 78 ? 8.766 -7.034 7.607 1.00 98.19 78 PHE A O 1
ATOM 606 N N . ALA A 1 79 ? 7.101 -5.685 6.926 1.00 98.38 79 ALA A N 1
ATOM 607 C CA . ALA A 1 79 ? 7.504 -5.631 5.532 1.00 98.38 79 ALA A CA 1
ATOM 608 C C . ALA A 1 79 ? 7.335 -4.225 4.958 1.00 98.38 79 ALA A C 1
ATOM 610 O O . ALA A 1 79 ? 6.426 -3.490 5.336 1.00 98.38 79 ALA A O 1
ATOM 611 N N . TYR A 1 80 ? 8.225 -3.837 4.054 1.00 97.94 80 TYR A N 1
ATOM 612 C CA . TYR A 1 80 ? 8.232 -2.509 3.449 1.00 97.94 80 TYR A CA 1
ATOM 613 C C . TYR A 1 80 ? 8.923 -2.539 2.084 1.00 97.94 80 TYR A C 1
ATOM 615 O O . TYR A 1 80 ? 9.728 -3.429 1.804 1.00 97.94 80 TYR A O 1
ATOM 623 N N . GLY A 1 81 ? 8.607 -1.575 1.221 1.00 97.31 81 GLY A N 1
ATOM 624 C CA . GLY A 1 81 ? 9.349 -1.371 -0.014 1.00 97.31 81 GLY A CA 1
ATOM 625 C C . GLY A 1 81 ? 10.558 -0.502 0.290 1.00 97.31 81 GLY A C 1
ATOM 626 O O . GLY A 1 81 ? 10.415 0.542 0.915 1.00 97.31 81 GLY A O 1
ATOM 627 N N . GLN A 1 82 ? 11.745 -0.921 -0.117 1.00 97.00 82 GLN A N 1
ATOM 628 C CA . GLN A 1 82 ? 12.978 -0.155 -0.015 1.00 97.00 82 GLN A CA 1
ATOM 629 C C . GLN A 1 82 ? 13.317 0.432 -1.381 1.00 97.00 82 GLN A C 1
ATOM 631 O O . GLN A 1 82 ? 13.384 -0.309 -2.357 1.00 97.00 82 GLN A O 1
ATOM 636 N N . ILE A 1 83 ? 13.568 1.736 -1.440 1.00 94.88 83 ILE A N 1
ATOM 637 C CA . ILE A 1 83 ? 14.062 2.423 -2.635 1.00 94.88 83 ILE A CA 1
ATOM 638 C C . ILE A 1 83 ? 15.589 2.351 -2.608 1.00 94.88 83 ILE A C 1
ATOM 640 O O . ILE A 1 83 ? 16.224 2.773 -1.640 1.00 94.88 83 ILE A O 1
ATOM 644 N N . VAL A 1 84 ? 16.180 1.796 -3.663 1.00 96.19 84 VAL A N 1
ATOM 645 C CA . VAL A 1 84 ? 17.625 1.602 -3.793 1.00 96.19 84 VAL A CA 1
ATOM 646 C C . VAL A 1 84 ? 18.133 2.385 -4.993 1.00 96.19 84 VAL A C 1
ATOM 648 O O . VAL A 1 84 ? 17.614 2.249 -6.101 1.00 96.19 84 VAL A O 1
ATOM 651 N N . LYS A 1 85 ? 19.157 3.209 -4.765 1.00 95.44 85 LYS A N 1
ATOM 652 C CA . LYS A 1 85 ? 19.856 3.949 -5.818 1.00 95.44 85 LYS A CA 1
ATOM 653 C C . LYS A 1 85 ? 20.776 3.010 -6.594 1.00 95.44 85 LYS A C 1
ATOM 655 O O . LYS A 1 85 ? 21.411 2.130 -6.018 1.00 95.44 85 LYS A O 1
ATOM 660 N N . VAL A 1 86 ? 20.824 3.186 -7.908 1.00 95.62 86 VAL A N 1
ATOM 661 C CA . VAL A 1 86 ? 21.654 2.389 -8.811 1.00 95.62 86 VAL A CA 1
ATOM 662 C C . VAL A 1 86 ? 23.041 3.013 -8.906 1.00 95.62 86 VAL A C 1
ATOM 664 O O . VAL A 1 86 ? 23.226 4.011 -9.600 1.00 95.62 86 VAL A O 1
ATOM 667 N N . ASP A 1 87 ? 24.016 2.381 -8.257 1.00 92.12 87 ASP A N 1
ATOM 668 C CA . ASP A 1 87 ? 25.434 2.742 -8.399 1.00 92.12 87 ASP A CA 1
ATOM 669 C C . ASP A 1 87 ? 26.074 2.077 -9.631 1.00 92.12 87 ASP A C 1
ATOM 671 O O . ASP A 1 87 ? 26.904 2.671 -10.316 1.00 92.12 87 ASP A O 1
ATOM 675 N N . ASP A 1 88 ? 25.656 0.844 -9.938 1.00 95.31 88 ASP A N 1
ATOM 676 C CA . ASP A 1 88 ? 26.086 0.071 -11.104 1.00 95.31 88 ASP A CA 1
ATOM 677 C C . ASP A 1 88 ? 24.855 -0.427 -11.870 1.00 95.31 88 ASP A C 1
ATOM 679 O O . ASP A 1 88 ? 24.053 -1.220 -11.362 1.00 95.31 88 ASP A O 1
ATOM 683 N N . PHE A 1 89 ? 24.712 0.043 -13.111 1.00 96.06 89 PHE A N 1
ATOM 684 C CA . PHE A 1 89 ? 23.578 -0.311 -13.957 1.00 96.06 89 PHE A CA 1
ATOM 685 C C . PHE A 1 89 ? 23.512 -1.808 -14.261 1.00 96.06 89 PHE A C 1
ATOM 687 O O . PHE A 1 89 ? 22.434 -2.387 -14.180 1.00 96.06 89 PHE A O 1
ATOM 694 N N . ASN A 1 90 ? 24.632 -2.446 -14.605 1.00 96.06 90 ASN A N 1
ATOM 695 C CA . ASN A 1 90 ? 24.636 -3.852 -15.005 1.00 96.06 90 ASN A CA 1
ATOM 696 C C . ASN A 1 90 ? 24.273 -4.751 -13.826 1.00 96.06 90 ASN A C 1
ATOM 698 O O . ASN A 1 90 ? 23.508 -5.702 -13.987 1.00 96.06 90 ASN A O 1
ATOM 702 N N . TYR A 1 91 ? 24.790 -4.436 -12.639 1.00 96.06 91 TYR A N 1
ATOM 703 C CA . TYR A 1 91 ? 24.413 -5.126 -11.414 1.00 96.06 91 TYR A CA 1
ATOM 704 C C . TYR A 1 91 ? 22.912 -4.986 -11.148 1.00 96.06 91 TYR A C 1
ATOM 706 O O . TYR A 1 91 ? 22.217 -5.996 -11.057 1.00 96.06 91 TYR A O 1
ATOM 714 N N . ALA A 1 92 ? 22.394 -3.755 -11.097 1.00 96.56 92 ALA A N 1
ATOM 715 C CA . ALA A 1 92 ? 20.987 -3.516 -10.788 1.00 96.56 92 ALA A CA 1
ATOM 716 C C . ALA A 1 92 ? 20.042 -4.106 -11.849 1.00 96.56 92 ALA A C 1
ATOM 718 O O . ALA A 1 92 ? 19.033 -4.718 -11.510 1.00 96.56 92 ALA A O 1
ATOM 719 N N . PHE A 1 93 ? 20.394 -4.001 -13.131 1.00 97.00 93 PHE A N 1
ATOM 720 C CA . PHE A 1 93 ? 19.618 -4.566 -14.233 1.00 97.00 93 PHE A CA 1
ATOM 721 C C . PHE A 1 93 ? 19.525 -6.096 -14.160 1.00 97.00 93 PHE A C 1
ATOM 723 O O . PHE A 1 93 ? 18.479 -6.663 -14.465 1.00 97.00 93 PHE A O 1
ATOM 730 N N . ASN A 1 94 ? 20.586 -6.769 -13.700 1.00 96.38 94 ASN A N 1
ATOM 731 C CA . ASN A 1 94 ? 20.593 -8.220 -13.499 1.00 96.38 94 ASN A CA 1
ATOM 732 C C . ASN A 1 94 ? 19.808 -8.675 -12.255 1.00 96.38 94 ASN A C 1
ATOM 734 O O . ASN A 1 94 ? 19.509 -9.863 -12.141 1.00 96.38 94 ASN A O 1
ATOM 738 N N . LEU A 1 95 ? 19.468 -7.764 -11.336 1.00 96.06 95 LEU A N 1
ATOM 739 C CA . LEU A 1 95 ? 18.577 -8.056 -10.207 1.00 96.06 95 LEU A CA 1
ATOM 740 C C . LEU A 1 95 ? 17.092 -7.999 -10.590 1.00 96.06 95 LEU A C 1
ATOM 742 O O . LEU A 1 95 ? 16.252 -8.512 -9.849 1.00 96.06 95 LEU A O 1
ATOM 746 N N . LEU A 1 96 ? 16.752 -7.358 -11.712 1.00 96.06 96 LEU A N 1
ATOM 747 C CA . LEU A 1 96 ? 15.363 -7.210 -12.133 1.00 96.06 96 LEU A CA 1
ATOM 748 C C . LEU A 1 96 ? 14.763 -8.557 -12.574 1.00 96.06 96 LEU A C 1
ATOM 750 O O . LEU A 1 96 ? 15.458 -9.387 -13.171 1.00 96.06 96 LEU A O 1
ATOM 754 N N . PRO A 1 97 ? 13.451 -8.774 -12.356 1.00 94.00 97 PRO A N 1
ATOM 755 C CA . PRO A 1 97 ? 12.751 -9.932 -12.892 1.00 94.00 97 PRO A CA 1
ATOM 756 C C . PRO A 1 97 ? 12.922 -10.037 -14.411 1.00 94.00 97 PRO A C 1
ATOM 758 O O . PRO A 1 97 ? 12.872 -9.036 -15.130 1.00 94.00 97 PRO A O 1
ATOM 761 N N . SER A 1 98 ? 13.064 -11.262 -14.919 1.00 92.75 98 SER A N 1
ATOM 762 C CA . SER A 1 98 ? 13.302 -11.513 -16.347 1.00 92.75 98 SER A CA 1
ATOM 763 C C . SER A 1 98 ? 12.216 -10.922 -17.254 1.00 92.75 98 SER A C 1
ATOM 765 O O . SER A 1 98 ? 12.534 -10.451 -18.347 1.00 92.75 98 SER A O 1
ATOM 767 N N . GLY A 1 99 ? 10.961 -10.888 -16.793 1.00 90.50 99 GLY A N 1
ATOM 768 C CA . GLY A 1 99 ? 9.857 -10.224 -17.489 1.00 90.50 99 GLY A CA 1
ATOM 769 C C . GLY A 1 99 ? 10.093 -8.720 -17.654 1.00 90.50 99 GLY A C 1
ATOM 770 O O . GLY A 1 99 ? 10.031 -8.211 -18.768 1.00 90.50 99 GLY A O 1
ATOM 771 N N . GLN A 1 100 ? 10.483 -8.011 -16.589 1.00 92.56 100 GLN A N 1
ATOM 772 C CA . GLN A 1 100 ? 10.822 -6.582 -16.669 1.00 92.56 100 GLN A CA 1
ATOM 773 C C . GLN A 1 100 ? 12.035 -6.328 -17.571 1.00 92.56 100 GLN A C 1
ATOM 775 O O . GLN A 1 100 ? 12.001 -5.432 -18.412 1.00 92.56 100 GLN A O 1
ATOM 780 N N . VAL A 1 101 ? 13.081 -7.154 -17.463 1.00 94.62 101 VAL A N 1
ATOM 781 C CA . VAL A 1 101 ? 14.259 -7.085 -18.345 1.00 94.62 101 VAL A CA 1
ATOM 782 C C . VAL A 1 101 ? 13.858 -7.226 -19.815 1.00 94.62 101 VAL A C 1
ATOM 784 O O . VAL A 1 101 ? 14.347 -6.474 -20.660 1.00 94.62 101 VAL A O 1
ATOM 787 N N . LYS A 1 102 ? 12.962 -8.168 -20.137 1.00 92.38 102 LYS A N 1
ATOM 788 C CA . LYS A 1 102 ? 12.443 -8.377 -21.496 1.00 92.38 102 LYS A CA 1
ATOM 789 C C . LYS A 1 102 ? 11.712 -7.131 -22.009 1.00 92.38 102 LYS A C 1
ATOM 791 O O . LYS A 1 102 ? 12.021 -6.682 -23.112 1.00 92.38 102 LYS A O 1
ATOM 796 N N . VAL A 1 103 ? 10.815 -6.551 -21.207 1.00 90.50 103 VAL A N 1
ATOM 797 C CA . VAL A 1 103 ? 10.058 -5.337 -21.571 1.00 90.50 103 VAL A CA 1
ATOM 798 C C . VAL A 1 103 ? 10.995 -4.142 -21.782 1.00 90.50 103 VAL A C 1
ATOM 800 O O . VAL A 1 103 ? 10.908 -3.465 -22.805 1.00 90.50 103 VAL A O 1
ATOM 803 N N . ILE A 1 104 ? 11.950 -3.911 -20.871 1.00 93.81 104 ILE A N 1
ATOM 804 C CA . ILE A 1 104 ? 12.931 -2.817 -20.991 1.00 93.81 104 ILE A CA 1
ATOM 805 C C . ILE A 1 104 ? 13.730 -2.948 -22.294 1.00 93.81 104 ILE A C 1
ATOM 807 O O . ILE A 1 104 ? 13.871 -1.974 -23.034 1.00 93.81 104 ILE A O 1
ATOM 811 N N . LYS A 1 105 ? 14.208 -4.157 -22.616 1.00 94.81 105 LYS A N 1
ATOM 812 C CA . LYS A 1 105 ? 14.932 -4.430 -23.868 1.00 94.81 105 LYS A CA 1
ATOM 813 C C . LYS A 1 105 ? 14.076 -4.160 -25.102 1.00 94.81 105 LYS A C 1
ATOM 815 O O . LYS A 1 105 ? 14.550 -3.519 -26.037 1.00 94.81 105 LYS A O 1
ATOM 820 N N . ALA A 1 106 ? 12.828 -4.627 -25.101 1.00 91.31 106 ALA A N 1
ATOM 821 C CA . ALA A 1 106 ? 11.906 -4.422 -26.213 1.00 91.31 106 ALA A CA 1
ATOM 822 C C . ALA A 1 106 ? 11.626 -2.927 -26.444 1.00 91.31 106 ALA A C 1
ATOM 824 O O . ALA A 1 106 ? 11.708 -2.446 -27.574 1.00 91.31 106 ALA A O 1
ATOM 825 N N . HIS A 1 107 ? 11.371 -2.169 -25.377 1.00 91.62 107 HIS A N 1
ATOM 826 C CA . HIS A 1 107 ? 11.098 -0.732 -25.464 1.00 91.62 107 HIS A CA 1
ATOM 827 C C . HIS A 1 107 ? 12.343 0.078 -25.841 1.00 91.62 107 HIS A C 1
ATOM 829 O O . HIS A 1 107 ? 12.231 1.057 -26.579 1.00 91.62 107 HIS A O 1
ATOM 835 N N . ALA A 1 108 ? 13.535 -0.348 -25.416 1.00 94.62 108 ALA A N 1
ATOM 836 C CA . ALA A 1 108 ? 14.787 0.265 -25.849 1.00 94.62 108 ALA A CA 1
ATOM 837 C C . ALA A 1 108 ? 15.034 0.071 -27.350 1.00 94.62 108 ALA A C 1
ATOM 839 O O . ALA A 1 108 ? 15.504 0.996 -28.011 1.00 94.62 108 ALA A O 1
ATOM 840 N N . GLU A 1 109 ? 14.664 -1.082 -27.913 1.00 94.00 109 GLU A N 1
ATOM 841 C CA . GLU A 1 109 ? 14.743 -1.301 -29.359 1.00 94.00 109 GLU A CA 1
ATOM 842 C C . GLU A 1 109 ? 13.734 -0.425 -30.120 1.00 94.00 109 GLU A C 1
ATOM 844 O O . GLU A 1 109 ? 14.088 0.194 -31.121 1.00 94.00 109 GLU A O 1
ATOM 849 N N . ILE A 1 110 ? 12.504 -0.270 -29.616 1.00 91.44 110 ILE A N 1
ATOM 850 C CA . ILE A 1 110 ? 11.527 0.674 -30.191 1.00 91.44 110 ILE A CA 1
ATOM 851 C C . ILE A 1 110 ? 12.085 2.105 -30.172 1.00 91.44 110 ILE A C 1
ATOM 853 O O . ILE A 1 110 ? 12.034 2.808 -31.186 1.00 91.44 110 ILE A O 1
ATOM 857 N N . LEU A 1 111 ? 12.654 2.528 -29.040 1.00 93.56 111 LEU A N 1
ATOM 858 C CA . LEU A 1 111 ? 13.271 3.844 -28.889 1.00 93.56 111 LEU A CA 1
ATOM 859 C C . LEU A 1 111 ? 14.441 4.032 -29.866 1.00 93.56 111 LEU A C 1
ATOM 861 O O . LEU A 1 111 ? 14.526 5.066 -30.530 1.00 93.56 111 LEU A O 1
ATOM 865 N N . LYS A 1 112 ? 15.305 3.020 -30.012 1.00 95.25 112 LYS A N 1
ATOM 866 C CA . LYS A 1 112 ? 16.396 3.006 -30.995 1.00 95.25 112 LYS A CA 1
ATOM 867 C C . LYS A 1 112 ? 15.875 3.280 -32.403 1.00 95.25 112 LYS A C 1
ATOM 869 O O . LYS A 1 112 ? 16.382 4.181 -33.071 1.00 95.25 112 LYS A O 1
ATOM 874 N N . GLN A 1 113 ? 14.860 2.538 -32.844 1.00 93.88 113 GLN A N 1
ATOM 875 C CA . GLN A 1 113 ? 14.292 2.701 -34.184 1.00 93.88 113 GLN A CA 1
ATOM 876 C C . GLN A 1 113 ? 13.699 4.102 -34.382 1.00 93.88 113 GLN A C 1
ATOM 878 O O . GLN A 1 113 ? 13.955 4.736 -35.407 1.00 93.88 113 GLN A O 1
ATOM 883 N N . LYS A 1 114 ? 12.992 4.641 -33.380 1.00 92.81 114 LYS A N 1
ATOM 884 C CA . LYS A 1 114 ? 12.465 6.014 -33.425 1.00 92.81 114 LYS A CA 1
ATOM 885 C C . LYS A 1 114 ? 13.570 7.061 -33.560 1.00 92.81 114 LYS A C 1
ATOM 887 O O . LYS A 1 114 ? 13.459 7.941 -34.406 1.00 92.81 114 LYS A O 1
ATOM 892 N N . ILE A 1 115 ? 14.672 6.941 -32.818 1.00 95.06 115 ILE A N 1
ATOM 893 C CA . ILE A 1 115 ? 15.819 7.862 -32.942 1.00 95.06 115 ILE A CA 1
ATOM 894 C C . ILE A 1 115 ? 16.437 7.796 -34.345 1.00 95.06 115 ILE A C 1
ATOM 896 O O . ILE A 1 115 ? 16.837 8.823 -34.893 1.00 95.06 115 ILE A O 1
ATOM 900 N N . LEU A 1 116 ? 16.524 6.608 -34.949 1.00 93.31 116 LEU A N 1
ATOM 901 C CA . LEU A 1 116 ? 17.089 6.451 -36.293 1.00 93.31 116 LEU A CA 1
ATOM 902 C C . LEU A 1 116 ? 16.223 7.101 -37.382 1.00 93.31 116 LEU A C 1
ATOM 904 O O . LEU A 1 116 ? 16.777 7.609 -38.361 1.00 93.31 116 LEU A O 1
ATOM 908 N N . VAL A 1 117 ? 14.899 7.097 -37.206 1.00 93.25 117 VAL A N 1
ATOM 909 C CA . VAL A 1 117 ? 13.931 7.667 -38.156 1.00 93.25 117 VAL A CA 1
ATOM 910 C C . VAL A 1 117 ? 13.715 9.164 -37.927 1.00 93.25 117 VAL A C 1
ATOM 912 O O . VAL A 1 117 ? 13.788 9.949 -38.870 1.00 93.25 117 VAL A O 1
ATOM 915 N N . GLU A 1 118 ? 13.449 9.568 -36.687 1.00 92.69 118 GLU A N 1
ATOM 916 C CA . GLU A 1 118 ? 13.009 10.924 -36.337 1.00 92.69 118 GLU A CA 1
ATOM 917 C C . GLU A 1 118 ? 14.153 11.833 -35.870 1.00 92.69 118 GLU A C 1
ATOM 919 O O . GLU A 1 118 ? 14.032 13.059 -35.937 1.00 92.69 118 GLU A O 1
ATOM 924 N N . GLY A 1 119 ? 15.264 11.245 -35.420 1.00 91.31 119 GLY A N 1
ATOM 925 C CA . GLY A 1 119 ? 16.357 11.954 -34.759 1.00 91.31 119 GLY A CA 1
ATOM 926 C C . GLY A 1 119 ? 16.052 12.339 -33.307 1.00 91.31 119 GLY A C 1
ATOM 927 O O . GLY A 1 119 ? 14.995 12.034 -32.758 1.00 91.31 119 GLY A O 1
ATOM 928 N N . ILE A 1 120 ? 17.012 13.024 -32.683 1.00 93.69 120 ILE A N 1
ATOM 929 C CA . ILE A 1 120 ? 16.837 13.707 -31.395 1.00 93.69 120 ILE A CA 1
ATOM 930 C C . ILE A 1 120 ? 16.344 15.131 -31.666 1.00 93.69 120 ILE A C 1
ATOM 932 O O . ILE A 1 120 ? 16.884 15.813 -32.540 1.00 93.69 120 ILE A O 1
ATOM 936 N N . LYS A 1 121 ? 15.342 15.588 -30.910 1.00 89.50 121 LYS A N 1
ATOM 937 C CA . LYS A 1 121 ? 14.803 16.956 -30.982 1.00 89.50 121 LYS A CA 1
ATOM 938 C C . LYS A 1 121 ? 14.985 17.637 -29.633 1.00 89.50 121 LYS A C 1
ATOM 940 O O . LYS A 1 121 ? 14.739 17.016 -28.605 1.00 89.50 121 LYS A O 1
ATOM 945 N N . ASP A 1 122 ? 15.452 18.884 -29.642 1.00 87.06 122 ASP A N 1
ATOM 946 C CA . ASP A 1 122 ? 15.618 19.723 -28.443 1.00 87.06 122 ASP A CA 1
ATOM 947 C C . ASP A 1 122 ? 16.368 19.031 -27.286 1.00 87.06 122 ASP A C 1
ATOM 949 O O . ASP A 1 122 ? 16.035 19.192 -26.113 1.00 87.06 122 ASP A O 1
ATOM 953 N N . SER A 1 123 ? 17.376 18.217 -27.622 1.00 87.00 123 SER A N 1
ATOM 954 C CA . SER A 1 123 ? 18.160 17.418 -26.666 1.00 87.00 123 SER A CA 1
ATOM 955 C C . SER A 1 123 ? 17.327 16.445 -25.812 1.00 87.00 123 SER A C 1
ATOM 957 O O . SER A 1 123 ? 17.717 16.121 -24.686 1.00 87.00 123 SER A O 1
ATOM 959 N N . ASN A 1 124 ? 16.205 15.953 -26.349 1.00 88.25 124 ASN A N 1
ATOM 960 C CA . ASN A 1 124 ? 15.324 14.973 -25.717 1.00 88.25 124 ASN A CA 1
ATOM 961 C C . ASN A 1 124 ? 15.122 13.733 -26.601 1.00 88.25 124 ASN A C 1
ATOM 963 O O . ASN A 1 124 ? 15.092 13.807 -27.833 1.00 88.25 124 ASN A O 1
ATOM 967 N N . PHE A 1 125 ? 14.970 12.577 -25.952 1.00 89.88 125 PHE A N 1
ATOM 968 C CA . PHE A 1 125 ? 14.600 11.333 -26.625 1.00 89.88 125 PHE A CA 1
ATOM 969 C C . PHE A 1 125 ? 13.187 11.434 -27.218 1.00 89.88 125 PHE A C 1
ATOM 971 O O . PHE A 1 125 ? 12.329 12.080 -26.612 1.00 89.88 125 PHE A O 1
ATOM 978 N N . PRO A 1 126 ? 12.915 10.794 -28.371 1.00 86.81 126 PRO A N 1
ATOM 979 C CA . PRO A 1 126 ? 11.550 10.664 -28.856 1.00 86.81 126 PRO A CA 1
ATOM 980 C C . PRO A 1 126 ? 10.724 9.804 -27.890 1.00 86.81 126 PRO A C 1
ATOM 982 O O . PRO A 1 126 ? 11.254 8.905 -27.236 1.00 86.81 126 PRO A O 1
ATOM 985 N N . PHE A 1 127 ? 9.419 10.064 -27.842 1.00 82.69 127 PHE A N 1
ATOM 986 C CA . PHE A 1 127 ? 8.469 9.298 -27.036 1.00 82.69 127 PHE A CA 1
ATOM 987 C C . PHE A 1 127 ? 8.519 7.819 -27.404 1.00 82.69 127 PHE A C 1
ATOM 989 O O . PHE A 1 127 ? 8.491 7.472 -28.588 1.00 82.69 127 PHE A O 1
ATOM 996 N N . VAL A 1 128 ? 8.557 6.929 -26.417 1.00 76.81 128 VAL A N 1
ATOM 997 C CA . VAL A 1 128 ? 8.526 5.477 -26.649 1.00 76.81 128 VAL A CA 1
ATOM 998 C C . VAL A 1 128 ? 7.082 5.004 -26.790 1.00 76.81 128 VAL A C 1
ATOM 1000 O O . VAL A 1 128 ? 6.797 4.188 -27.670 1.00 76.81 128 VAL A O 1
ATOM 1003 N N . GLY A 1 129 ? 6.171 5.577 -26.001 1.00 71.25 129 GLY A N 1
ATOM 1004 C CA . GLY A 1 129 ? 4.753 5.238 -25.947 1.00 71.25 129 GLY A CA 1
ATOM 1005 C C . GLY A 1 129 ? 3.882 6.012 -26.935 1.00 71.25 129 GLY A C 1
ATOM 1006 O O . GLY A 1 129 ? 4.365 6.648 -27.880 1.00 71.25 129 GLY A O 1
ATOM 1007 N N . LYS A 1 130 ? 2.563 5.938 -26.722 1.00 66.50 130 LYS A N 1
ATOM 1008 C CA . LYS A 1 130 ? 1.615 6.860 -27.359 1.00 66.50 130 LYS A CA 1
ATOM 1009 C C . LYS A 1 130 ? 1.659 8.183 -26.587 1.00 66.50 130 LYS A C 1
ATOM 1011 O O . LYS A 1 130 ? 1.633 8.135 -25.361 1.00 66.50 130 LYS A O 1
ATOM 1016 N N . PRO A 1 131 ? 1.709 9.344 -27.257 1.00 59.44 131 PRO A N 1
ATOM 1017 C CA . PRO A 1 131 ? 1.616 10.614 -26.555 1.00 59.44 131 PRO A CA 1
ATOM 1018 C C . PRO A 1 131 ? 0.238 10.719 -25.895 1.00 59.44 131 PRO A C 1
ATOM 1020 O O . PRO A 1 131 ? -0.788 10.651 -26.576 1.00 59.44 131 PRO A O 1
ATOM 1023 N N . VAL A 1 132 ? 0.220 10.882 -24.576 1.00 61.31 132 VAL A N 1
ATOM 1024 C CA . VAL A 1 132 ? -0.987 11.197 -23.808 1.00 61.31 132 VAL A CA 1
ATOM 1025 C C . VAL A 1 132 ? -0.970 12.699 -23.556 1.00 61.31 132 VAL A C 1
ATOM 1027 O O . VAL A 1 132 ? 0.024 13.243 -23.073 1.00 61.31 132 VAL A O 1
ATOM 1030 N N . THR A 1 133 ? -2.036 13.396 -23.954 1.00 55.94 133 THR A N 1
ATOM 1031 C CA . THR A 1 133 ? -2.157 14.835 -23.680 1.00 55.94 133 THR A CA 1
ATOM 1032 C C . THR A 1 133 ? -2.698 14.997 -22.270 1.00 55.94 133 THR A C 1
ATOM 1034 O O . THR A 1 133 ? -3.811 14.564 -21.997 1.00 55.94 133 THR A O 1
ATOM 1037 N N . THR A 1 134 ? -1.903 15.600 -21.396 1.00 57.59 134 THR A N 1
ATOM 1038 C CA . THR A 1 134 ? -2.282 15.963 -20.027 1.00 57.59 134 THR A CA 1
ATOM 1039 C C . THR A 1 134 ? -2.368 17.485 -19.908 1.00 57.59 134 THR A C 1
ATOM 1041 O O . THR A 1 134 ? -1.856 18.197 -20.779 1.00 57.59 134 THR A O 1
ATOM 1044 N N . ASP A 1 135 ? -2.979 17.994 -18.837 1.00 47.47 135 ASP A N 1
ATOM 1045 C CA . ASP A 1 135 ? -3.031 19.440 -18.560 1.00 47.47 135 ASP A CA 1
ATOM 1046 C C . ASP A 1 135 ? -1.622 20.058 -18.419 1.00 47.47 135 ASP A C 1
ATOM 1048 O O . ASP A 1 135 ? -1.419 21.227 -18.748 1.00 47.47 135 ASP A O 1
ATOM 1052 N N . ASP A 1 136 ? -0.624 19.242 -18.055 1.00 51.56 136 ASP A N 1
ATOM 1053 C CA . ASP A 1 136 ? 0.795 19.616 -17.955 1.00 51.56 136 ASP A CA 1
ATOM 1054 C C . ASP A 1 136 ? 1.578 19.458 -19.278 1.00 51.56 136 ASP A C 1
ATOM 1056 O O . ASP A 1 136 ? 2.796 19.648 -19.319 1.00 51.56 136 ASP A O 1
ATOM 1060 N N . GLY A 1 137 ? 0.907 19.083 -20.374 1.00 60.66 137 GLY A N 1
ATOM 1061 C CA . GLY A 1 137 ? 1.512 18.840 -21.686 1.00 60.66 137 GLY A CA 1
ATOM 1062 C C . GLY A 1 137 ? 1.498 17.371 -22.122 1.00 60.66 137 GLY A C 1
ATOM 1063 O O . GLY A 1 137 ? 0.781 16.534 -21.576 1.00 60.66 137 GLY A O 1
ATOM 1064 N N . GLN A 1 138 ? 2.260 17.044 -23.170 1.00 57.62 138 GLN A N 1
ATOM 1065 C CA . GLN A 1 138 ? 2.341 15.673 -23.691 1.00 57.62 138 GLN A CA 1
ATOM 1066 C C . GLN A 1 138 ? 3.329 14.830 -22.877 1.00 57.62 138 GLN A C 1
ATOM 1068 O O . GLN A 1 138 ? 4.486 15.221 -22.726 1.00 57.62 138 GLN A O 1
ATOM 1073 N N . LYS A 1 139 ? 2.883 13.662 -22.404 1.00 61.78 139 LYS A N 1
ATOM 1074 C CA . LYS A 1 139 ? 3.712 12.665 -21.709 1.00 61.78 139 LYS A CA 1
ATOM 1075 C C . LYS A 1 139 ? 3.712 11.327 -22.451 1.00 61.78 139 LYS A C 1
ATOM 1077 O O . LYS A 1 139 ? 2.819 11.054 -23.260 1.00 61.78 139 LYS A O 1
ATOM 1082 N N . ASP A 1 140 ? 4.731 10.508 -22.190 1.00 60.16 140 ASP A N 1
ATOM 1083 C CA . ASP A 1 140 ? 4.748 9.110 -22.624 1.00 60.16 140 ASP A CA 1
ATOM 1084 C C . ASP A 1 140 ? 3.590 8.349 -21.961 1.00 60.16 140 ASP A C 1
ATOM 1086 O O . ASP A 1 140 ? 3.263 8.580 -20.801 1.00 60.16 140 ASP A O 1
ATOM 1090 N N . SER A 1 141 ? 2.998 7.387 -22.670 1.00 61.56 141 SER A N 1
ATOM 1091 C CA . SER A 1 141 ? 2.038 6.440 -22.080 1.00 61.56 141 SER A CA 1
ATOM 1092 C C . SER A 1 141 ? 2.690 5.421 -21.136 1.00 61.56 141 SER A C 1
ATOM 1094 O O . SER A 1 141 ? 2.069 4.414 -20.825 1.00 61.56 141 SER A O 1
ATOM 1096 N N . PHE A 1 142 ? 3.953 5.608 -20.763 1.00 70.69 142 PHE A N 1
ATOM 1097 C CA . PHE A 1 142 ? 4.680 4.781 -19.806 1.00 70.69 142 PHE A CA 1
ATOM 1098 C C . PHE A 1 142 ? 5.063 5.658 -18.617 1.00 70.69 142 PHE A C 1
ATOM 1100 O O . PHE A 1 142 ? 5.246 6.863 -18.792 1.00 70.69 142 PHE A O 1
ATOM 1107 N N . ASN A 1 143 ? 5.211 5.074 -17.430 1.00 77.81 143 ASN A N 1
ATOM 1108 C CA . ASN A 1 143 ? 5.679 5.850 -16.283 1.00 77.81 143 ASN A CA 1
ATOM 1109 C C . ASN A 1 143 ? 7.152 6.284 -16.425 1.00 77.81 143 ASN A C 1
ATOM 1111 O O . ASN A 1 143 ? 7.940 5.691 -17.175 1.00 77.81 143 ASN A O 1
ATOM 1115 N N . ASP A 1 144 ? 7.507 7.349 -15.707 1.00 82.25 144 ASP A N 1
ATOM 1116 C CA . ASP A 1 144 ? 8.804 8.017 -15.823 1.00 82.25 144 ASP A CA 1
ATOM 1117 C C . ASP A 1 144 ? 9.960 7.101 -15.384 1.00 82.25 144 ASP A C 1
ATOM 1119 O O . ASP A 1 144 ? 11.032 7.108 -16.000 1.00 82.25 144 ASP A O 1
ATOM 1123 N N . GLU A 1 145 ? 9.737 6.261 -14.369 1.00 87.31 145 GLU A N 1
ATOM 1124 C CA . GLU A 1 145 ? 10.701 5.281 -13.871 1.00 87.31 145 GLU A CA 1
ATOM 1125 C C . GLU A 1 145 ? 11.072 4.271 -14.962 1.00 87.31 145 GLU A C 1
ATOM 1127 O O . GLU A 1 145 ? 12.255 4.042 -15.237 1.00 87.31 145 GLU A O 1
ATOM 1132 N N . HIS A 1 146 ? 10.078 3.695 -15.644 1.00 90.88 146 HIS A N 1
ATOM 1133 C CA . HIS A 1 146 ? 10.307 2.757 -16.740 1.00 90.88 146 HIS A CA 1
ATOM 1134 C C . HIS A 1 146 ? 11.043 3.415 -17.903 1.00 90.88 146 HIS A C 1
ATOM 1136 O O . HIS A 1 146 ? 12.003 2.848 -18.433 1.00 90.88 146 HIS A O 1
ATOM 1142 N N . ILE A 1 147 ? 10.642 4.631 -18.283 1.00 90.44 147 ILE A N 1
ATOM 1143 C CA . ILE A 1 147 ? 11.321 5.390 -19.337 1.00 90.44 147 ILE A CA 1
ATOM 1144 C C . ILE A 1 147 ? 12.792 5.634 -18.976 1.00 90.44 147 ILE A C 1
ATOM 1146 O O . ILE A 1 147 ? 13.660 5.477 -19.839 1.00 90.44 147 ILE A O 1
ATOM 1150 N N . ALA A 1 148 ? 13.105 5.944 -17.715 1.00 92.81 148 ALA A N 1
ATOM 1151 C CA . ALA A 1 148 ? 14.483 6.111 -17.261 1.00 92.81 148 ALA A CA 1
ATOM 1152 C C . ALA A 1 148 ? 15.307 4.817 -17.409 1.00 92.81 148 ALA A C 1
ATOM 1154 O O . ALA A 1 148 ? 16.438 4.865 -17.904 1.00 92.81 148 ALA A O 1
ATOM 1155 N N . TRP A 1 149 ? 14.735 3.657 -17.064 1.00 95.94 149 TRP A N 1
ATOM 1156 C CA . TRP A 1 149 ? 15.367 2.347 -17.272 1.00 95.94 149 TRP A CA 1
ATOM 1157 C C . TRP A 1 149 ? 15.599 2.032 -18.756 1.00 95.94 149 TRP A C 1
ATOM 1159 O O . TRP A 1 149 ? 16.684 1.577 -19.126 1.00 95.94 149 TRP A O 1
ATOM 1169 N N . VAL A 1 150 ? 14.618 2.316 -19.617 1.00 95.56 150 VAL A N 1
ATOM 1170 C CA . VAL A 1 150 ? 14.708 2.130 -21.076 1.00 95.56 150 VAL A CA 1
ATOM 1171 C C . VAL A 1 150 ? 15.799 3.009 -21.686 1.00 95.56 150 VAL A C 1
ATOM 1173 O O . VAL A 1 150 ? 16.655 2.512 -22.422 1.00 95.56 150 VAL A O 1
ATOM 1176 N N . GLN A 1 151 ? 15.805 4.302 -21.352 1.00 95.88 151 GLN A N 1
ATOM 1177 C CA . GLN A 1 151 ? 16.824 5.247 -21.808 1.00 95.88 151 GLN A CA 1
ATOM 1178 C C . GLN A 1 151 ? 18.210 4.816 -21.331 1.00 95.88 151 GLN A C 1
ATOM 1180 O O . GLN A 1 151 ? 19.147 4.770 -22.127 1.00 95.88 151 GLN A O 1
ATOM 1185 N N . ARG A 1 152 ? 18.346 4.442 -20.052 1.00 96.88 152 ARG A N 1
ATOM 1186 C CA . ARG A 1 152 ? 19.622 3.976 -19.510 1.00 96.88 152 ARG A CA 1
ATOM 1187 C C . ARG A 1 152 ? 20.121 2.730 -20.235 1.00 96.88 152 ARG A C 1
ATOM 1189 O O . ARG A 1 152 ? 21.266 2.724 -20.676 1.00 96.88 152 ARG A O 1
ATOM 1196 N N . TYR A 1 153 ? 19.273 1.716 -20.409 1.00 97.62 153 TYR A N 1
ATOM 1197 C CA . TYR A 1 153 ? 19.643 0.487 -21.112 1.00 97.62 153 TYR A CA 1
ATOM 1198 C C . TYR A 1 153 ? 20.132 0.772 -22.535 1.00 97.62 153 TYR A C 1
ATOM 1200 O O . TYR A 1 153 ? 21.174 0.253 -22.941 1.00 97.62 153 TYR A O 1
ATOM 1208 N N . LEU A 1 154 ? 19.413 1.620 -23.278 1.00 97.19 154 LEU A N 1
ATOM 1209 C CA . LEU A 1 154 ? 19.801 2.009 -24.631 1.00 97.19 154 LEU A CA 1
ATOM 1210 C C . LEU A 1 154 ? 21.190 2.655 -24.656 1.00 97.19 154 LEU A C 1
ATOM 1212 O O . LEU A 1 154 ? 22.000 2.334 -25.521 1.00 97.19 154 LEU A O 1
ATOM 1216 N N . ILE A 1 155 ? 21.462 3.550 -23.705 1.00 96.81 155 ILE A N 1
ATOM 1217 C CA . ILE A 1 155 ? 22.728 4.275 -23.616 1.00 96.81 155 ILE A CA 1
ATOM 1218 C C . ILE A 1 155 ? 23.897 3.376 -23.200 1.00 96.81 155 ILE A C 1
ATOM 1220 O O . ILE A 1 155 ? 25.000 3.544 -23.718 1.00 96.81 155 ILE A O 1
ATOM 1224 N N . GLU A 1 156 ? 23.689 2.409 -22.306 1.00 96.12 156 GLU A N 1
ATOM 1225 C CA . GLU A 1 156 ? 24.745 1.452 -21.938 1.00 96.12 156 GLU A CA 1
ATOM 1226 C C . GLU A 1 156 ? 25.044 0.436 -23.055 1.00 96.12 156 GLU A C 1
ATOM 1228 O O . GLU A 1 156 ? 26.123 -0.148 -23.078 1.00 96.12 156 GLU A O 1
ATOM 1233 N N . ASN A 1 157 ? 24.125 0.264 -24.014 1.00 96.00 157 ASN A N 1
ATOM 1234 C CA . ASN A 1 157 ? 24.251 -0.660 -25.148 1.00 96.00 157 ASN A CA 1
ATOM 1235 C C . ASN A 1 157 ? 24.288 0.066 -26.510 1.00 96.00 157 ASN A C 1
ATOM 1237 O O . ASN A 1 157 ? 23.955 -0.519 -27.544 1.00 96.00 157 ASN A O 1
ATOM 1241 N N . VAL A 1 158 ? 24.651 1.352 -26.516 1.00 94.25 158 VAL A N 1
ATOM 1242 C CA . VAL A 1 158 ? 24.650 2.194 -27.718 1.00 94.25 158 VAL A CA 1
ATOM 1243 C C . VAL A 1 158 ? 25.735 1.737 -28.703 1.00 94.25 158 VAL A C 1
ATOM 1245 O O . VAL A 1 158 ? 26.883 1.511 -28.324 1.00 94.25 158 VAL A O 1
ATOM 1248 N N . ASP A 1 159 ? 25.384 1.607 -29.984 1.00 93.38 159 ASP A N 1
ATOM 1249 C CA . ASP A 1 159 ? 26.357 1.372 -31.058 1.00 93.38 159 ASP A CA 1
ATOM 1250 C C . ASP A 1 159 ? 26.881 2.697 -31.645 1.00 93.38 159 ASP A C 1
ATOM 1252 O O . ASP A 1 159 ? 26.307 3.766 -31.439 1.00 93.38 159 ASP A O 1
ATOM 1256 N N . THR A 1 160 ? 27.967 2.645 -32.422 1.00 92.69 160 THR A N 1
ATOM 1257 C CA . THR A 1 160 ? 28.609 3.849 -32.986 1.00 92.69 160 THR A CA 1
ATOM 1258 C C . THR A 1 160 ? 27.683 4.667 -33.894 1.00 92.69 160 THR A C 1
ATOM 1260 O O . THR A 1 160 ? 27.855 5.881 -34.030 1.00 92.69 160 THR A O 1
ATOM 1263 N N . GLN A 1 161 ? 26.712 4.030 -34.557 1.00 91.75 161 GLN A N 1
ATOM 1264 C CA . GLN A 1 161 ? 25.763 4.741 -35.414 1.00 91.75 161 GLN A CA 1
ATOM 1265 C C . GLN A 1 161 ? 24.787 5.553 -34.562 1.00 91.75 161 GLN A C 1
ATOM 1267 O O . GLN A 1 161 ? 24.533 6.724 -34.858 1.00 91.75 161 GLN A O 1
ATOM 1272 N N . LEU A 1 162 ? 24.258 4.937 -33.510 1.00 92.75 162 LEU A N 1
ATOM 1273 C CA . LEU A 1 162 ? 23.322 5.564 -32.596 1.00 92.75 162 LEU A CA 1
ATOM 1274 C C . LEU A 1 162 ? 24.007 6.632 -31.732 1.00 92.75 162 LEU A C 1
ATOM 1276 O O . LEU A 1 162 ? 23.441 7.704 -31.534 1.00 92.75 162 LEU A O 1
ATOM 1280 N N . GLU A 1 163 ? 25.254 6.410 -31.318 1.00 94.38 163 GLU A N 1
ATOM 1281 C CA . GLU A 1 163 ? 26.057 7.381 -30.566 1.00 94.38 163 GLU A CA 1
ATOM 1282 C C . GLU A 1 163 ? 26.176 8.720 -31.312 1.00 94.38 163 GLU A C 1
ATOM 1284 O O . GLU A 1 163 ? 25.946 9.783 -30.733 1.00 94.38 163 GLU A O 1
ATOM 1289 N N . ARG A 1 164 ? 26.430 8.681 -32.629 1.00 93.81 164 ARG A N 1
ATOM 1290 C CA . ARG A 1 164 ? 26.485 9.887 -33.478 1.00 93.81 164 ARG A CA 1
ATOM 1291 C C . ARG A 1 164 ? 25.147 10.616 -33.584 1.00 93.81 164 ARG A C 1
ATOM 1293 O O . ARG A 1 164 ? 25.139 11.824 -33.793 1.00 93.81 164 ARG A O 1
ATOM 1300 N N . ARG A 1 165 ? 24.027 9.891 -33.500 1.00 94.19 165 ARG A N 1
ATOM 1301 C CA . ARG A 1 165 ? 22.673 10.466 -33.565 1.00 94.19 165 ARG A CA 1
ATOM 1302 C C . ARG A 1 165 ? 22.253 11.087 -32.237 1.00 94.19 165 ARG A C 1
ATOM 1304 O O . ARG A 1 165 ? 21.590 12.118 -32.256 1.00 94.19 165 ARG A O 1
ATOM 1311 N N . ILE A 1 166 ? 22.618 10.460 -31.120 1.00 95.69 166 ILE A N 1
ATOM 1312 C CA . ILE A 1 166 ? 22.260 10.922 -29.776 1.00 95.69 166 ILE A CA 1
ATOM 1313 C C . ILE A 1 166 ? 23.149 12.091 -29.341 1.00 95.69 166 ILE A C 1
ATOM 1315 O O . ILE A 1 166 ? 22.656 13.070 -28.785 1.00 95.69 166 ILE A O 1
ATOM 1319 N N . GLY A 1 167 ? 24.450 12.003 -29.622 1.00 95.19 167 GLY A N 1
ATOM 1320 C CA . GLY A 1 167 ? 25.443 12.973 -29.177 1.00 95.19 167 GLY A CA 1
ATOM 1321 C C . GLY A 1 167 ? 25.924 12.722 -27.745 1.00 95.19 167 GLY A C 1
ATOM 1322 O O . GLY A 1 167 ? 25.175 12.313 -26.856 1.00 95.19 167 GLY A O 1
ATOM 1323 N N . THR A 1 168 ? 27.208 12.997 -27.510 1.00 94.44 168 THR A N 1
ATOM 1324 C CA . THR A 1 168 ? 27.898 12.718 -26.239 1.00 94.44 168 THR A CA 1
ATOM 1325 C C . THR A 1 168 ? 27.294 13.464 -25.047 1.00 94.44 168 THR A C 1
ATOM 1327 O O . THR A 1 168 ? 27.275 12.937 -23.938 1.00 94.44 168 THR A O 1
ATOM 1330 N N . GLU A 1 169 ? 26.763 14.671 -25.260 1.00 95.12 169 GLU A N 1
ATOM 1331 C CA . GLU A 1 169 ? 26.143 15.468 -24.196 1.00 95.12 169 GLU A CA 1
ATOM 1332 C C . GLU A 1 169 ? 24.910 14.770 -23.606 1.00 95.12 169 GLU A C 1
ATOM 1334 O O . GLU A 1 169 ? 24.830 14.578 -22.392 1.00 95.12 169 GLU A O 1
ATOM 1339 N N . LEU A 1 170 ? 23.976 14.328 -24.456 1.00 95.19 170 LEU A N 1
ATOM 1340 C CA . LEU A 1 170 ? 22.760 13.650 -24.009 1.00 95.19 170 LEU A CA 1
ATOM 1341 C C . LEU A 1 170 ? 23.068 12.269 -23.415 1.00 95.19 170 LEU A C 1
ATOM 1343 O O . LEU A 1 170 ? 22.434 11.874 -22.437 1.00 95.19 170 LEU A O 1
ATOM 1347 N N . ILE A 1 171 ? 24.080 11.569 -23.940 1.00 96.00 171 ILE A N 1
ATOM 1348 C CA . ILE A 1 171 ? 24.595 10.324 -23.349 1.00 96.00 171 ILE A CA 1
ATOM 1349 C C . ILE A 1 171 ? 25.067 10.575 -21.917 1.00 96.00 171 ILE A C 1
ATOM 1351 O O . ILE A 1 171 ? 24.584 9.921 -20.996 1.00 96.00 171 ILE A O 1
ATOM 1355 N N . ASN A 1 172 ? 25.953 11.551 -21.710 1.00 95.56 172 ASN A N 1
ATOM 1356 C CA . ASN A 1 172 ? 26.498 11.861 -20.390 1.00 95.56 172 ASN A CA 1
ATOM 1357 C C . ASN A 1 172 ? 25.412 12.345 -19.424 1.00 95.56 172 ASN A C 1
ATOM 1359 O O . ASN A 1 172 ? 25.367 11.883 -18.288 1.00 95.56 172 ASN A O 1
ATOM 1363 N N . LYS A 1 173 ? 24.494 13.202 -19.891 1.00 95.12 173 LYS A N 1
ATOM 1364 C CA . LYS A 1 173 ? 23.332 13.659 -19.113 1.00 95.12 173 LYS A CA 1
ATOM 1365 C C . LYS A 1 173 ? 22.454 12.490 -18.680 1.00 95.12 173 LYS A C 1
ATOM 1367 O O . LYS A 1 173 ? 22.025 12.427 -17.533 1.00 95.12 173 LYS A O 1
ATOM 1372 N N . THR A 1 174 ? 22.179 11.554 -19.585 1.00 94.38 174 THR A N 1
ATOM 1373 C CA . THR A 1 174 ? 21.403 10.347 -19.264 1.00 94.38 174 THR A CA 1
ATOM 1374 C C . THR A 1 174 ? 22.174 9.470 -18.292 1.00 94.38 174 THR A C 1
ATOM 1376 O O . THR A 1 174 ? 21.574 8.945 -17.359 1.00 94.38 174 THR A O 1
ATOM 1379 N N . LYS A 1 175 ? 23.504 9.378 -18.451 1.00 94.62 175 LYS A N 1
ATOM 1380 C CA . LYS A 1 175 ? 24.362 8.607 -17.555 1.00 94.62 175 LYS A CA 1
ATOM 1381 C C . LYS A 1 175 ? 24.485 9.186 -16.144 1.00 94.62 175 LYS A C 1
ATOM 1383 O O . LYS A 1 175 ? 24.682 8.426 -15.196 1.00 94.62 175 LYS A O 1
ATOM 1388 N N . SER A 1 176 ? 24.334 10.498 -15.992 1.00 93.62 176 SER A N 1
ATOM 1389 C CA . SER A 1 176 ? 24.384 11.180 -14.697 1.00 93.62 176 SER A CA 1
ATOM 1390 C C . SER A 1 176 ? 23.040 11.234 -13.969 1.00 93.62 176 SER A C 1
ATOM 1392 O O . SER A 1 176 ? 23.018 11.596 -12.797 1.00 93.62 176 SER A O 1
ATOM 1394 N N . LYS A 1 177 ? 21.917 10.930 -14.636 1.00 93.00 177 LYS A N 1
ATOM 1395 C CA . LYS A 1 177 ? 20.611 10.855 -13.965 1.00 93.00 177 LYS A CA 1
ATOM 1396 C C . LYS A 1 177 ? 20.606 9.692 -12.978 1.00 93.00 177 LYS A C 1
ATOM 1398 O O . LYS A 1 177 ? 20.939 8.570 -13.361 1.00 93.00 177 LYS A O 1
ATOM 1403 N N . GLU A 1 178 ? 20.199 9.964 -11.743 1.00 92.31 178 GLU A N 1
ATOM 1404 C CA . GLU A 1 178 ? 19.978 8.928 -10.737 1.00 92.31 178 GLU A CA 1
ATOM 1405 C C . GLU A 1 178 ? 18.898 7.961 -11.231 1.00 92.31 178 GLU A C 1
ATOM 1407 O O . GLU A 1 178 ? 17.872 8.377 -11.769 1.00 92.31 178 GLU A O 1
ATOM 1412 N N . LEU A 1 179 ? 19.165 6.668 -11.081 1.00 94.75 179 LEU A N 1
ATOM 1413 C CA . LEU A 1 179 ? 18.224 5.602 -11.381 1.00 94.75 179 LEU A CA 1
ATOM 1414 C C . LEU A 1 179 ? 17.966 4.843 -10.085 1.00 94.75 179 LEU A C 1
ATOM 1416 O O . LEU A 1 179 ? 18.882 4.667 -9.279 1.00 94.75 179 LEU A O 1
ATOM 1420 N N . THR A 1 180 ? 16.734 4.401 -9.878 1.00 94.88 180 THR A N 1
ATOM 1421 C CA . THR A 1 180 ? 16.343 3.660 -8.681 1.00 94.88 180 THR A CA 1
ATOM 1422 C C . THR A 1 180 ? 15.615 2.376 -9.053 1.00 94.88 180 THR A C 1
ATOM 1424 O O . THR A 1 180 ? 15.077 2.222 -10.152 1.00 94.88 180 THR A O 1
ATOM 1427 N N . TYR A 1 181 ? 15.623 1.429 -8.125 1.00 95.50 181 TYR A N 1
ATOM 1428 C CA . TYR A 1 181 ? 14.747 0.264 -8.136 1.00 95.50 181 TYR A CA 1
ATOM 1429 C C . TYR A 1 181 ? 14.200 0.036 -6.730 1.00 95.50 181 TYR A C 1
ATOM 1431 O O . TYR A 1 181 ? 14.758 0.520 -5.744 1.00 95.50 181 TYR A O 1
ATOM 1439 N N . CYS A 1 182 ? 13.105 -0.707 -6.633 1.00 96.25 182 CYS A N 1
ATOM 1440 C CA . CYS A 1 182 ? 12.480 -1.041 -5.367 1.00 96.25 182 CYS A CA 1
ATOM 1441 C C . CYS A 1 182 ? 12.714 -2.504 -4.991 1.00 96.25 182 CYS A C 1
ATOM 1443 O O . CYS A 1 182 ? 12.711 -3.397 -5.840 1.00 96.25 182 CYS A O 1
ATOM 1445 N N . GLN A 1 183 ? 12.871 -2.758 -3.696 1.00 97.50 183 GLN A N 1
ATOM 1446 C CA . GLN A 1 183 ? 12.939 -4.096 -3.116 1.00 97.50 183 GLN A CA 1
ATOM 1447 C C . GLN A 1 183 ? 11.825 -4.277 -2.095 1.00 97.50 183 GLN A C 1
ATOM 1449 O O . GLN A 1 183 ? 11.647 -3.428 -1.230 1.00 97.50 183 GLN A O 1
ATOM 1454 N N . LEU A 1 184 ? 11.097 -5.390 -2.144 1.00 98.06 184 LEU A N 1
ATOM 1455 C CA . LEU A 1 184 ? 10.228 -5.772 -1.035 1.00 98.06 184 LEU A CA 1
ATOM 1456 C C . LEU A 1 184 ? 11.086 -6.438 0.038 1.00 98.06 184 LEU A C 1
ATOM 1458 O O . LEU A 1 184 ? 11.640 -7.515 -0.193 1.00 98.06 184 LEU A O 1
ATOM 1462 N N . VAL A 1 185 ? 11.182 -5.805 1.200 1.00 97.88 185 VAL A N 1
ATOM 1463 C CA . VAL A 1 185 ? 11.944 -6.293 2.348 1.00 97.88 185 VAL A CA 1
ATOM 1464 C C . VAL A 1 185 ? 10.980 -6.803 3.410 1.00 97.88 185 VAL A C 1
ATOM 1466 O O . VAL A 1 185 ? 9.990 -6.144 3.710 1.00 97.88 185 VAL A O 1
ATOM 1469 N N . CYS A 1 186 ? 11.288 -7.955 4.000 1.00 97.94 186 CYS A N 1
ATOM 1470 C CA . CYS A 1 186 ? 10.619 -8.495 5.181 1.00 97.94 186 CYS A CA 1
ATOM 1471 C C . CYS A 1 186 ? 11.663 -8.780 6.261 1.00 97.94 186 CYS A C 1
ATOM 1473 O O . CYS A 1 186 ? 12.742 -9.289 5.952 1.00 97.94 186 CYS A O 1
ATOM 1475 N N . ALA A 1 187 ? 11.364 -8.451 7.515 1.00 97.56 187 ALA A N 1
ATOM 1476 C CA . ALA A 1 187 ? 12.271 -8.689 8.633 1.00 97.56 187 ALA A CA 1
ATOM 1477 C C . ALA A 1 187 ? 11.505 -8.979 9.937 1.00 97.56 187 ALA A C 1
ATOM 1479 O O . ALA A 1 187 ? 10.385 -8.487 10.114 1.00 97.56 187 ALA A O 1
ATOM 1480 N N . PRO A 1 188 ? 12.096 -9.744 10.872 1.00 97.62 188 PRO A N 1
ATOM 1481 C CA . PRO A 1 188 ? 11.556 -9.901 12.217 1.00 97.62 188 PRO A CA 1
ATOM 1482 C C . PRO A 1 188 ? 11.582 -8.579 12.993 1.00 97.62 188 PRO A C 1
ATOM 1484 O O . PRO A 1 188 ? 12.590 -7.872 13.006 1.00 97.62 188 PRO A O 1
ATOM 1487 N N . THR A 1 189 ? 10.517 -8.284 13.734 1.00 97.25 189 THR A N 1
ATOM 1488 C CA . THR A 1 189 ? 10.433 -7.123 14.638 1.00 97.25 189 THR A CA 1
ATOM 1489 C C . THR A 1 189 ? 11.498 -7.195 15.735 1.00 97.25 189 THR A C 1
ATOM 1491 O O . THR A 1 189 ? 12.105 -6.185 16.083 1.00 97.25 189 THR A O 1
ATOM 1494 N N . ALA A 1 190 ? 11.773 -8.398 16.252 1.00 96.56 190 ALA A N 1
ATOM 1495 C CA . ALA A 1 190 ? 12.765 -8.618 17.307 1.00 96.56 190 ALA A CA 1
ATOM 1496 C C . ALA A 1 190 ? 14.218 -8.408 16.838 1.00 96.56 190 ALA A C 1
ATOM 1498 O O . ALA A 1 190 ? 15.091 -8.123 17.656 1.00 96.56 190 ALA A O 1
ATOM 1499 N N . ASN A 1 191 ? 14.483 -8.548 15.535 1.00 96.00 191 ASN A N 1
ATOM 1500 C CA . ASN A 1 191 ? 15.798 -8.315 14.946 1.00 96.00 191 ASN A CA 1
ATOM 1501 C C . ASN A 1 191 ? 15.666 -7.665 13.555 1.00 96.00 191 ASN A C 1
ATOM 1503 O O . ASN A 1 191 ? 15.840 -8.336 12.536 1.00 96.00 191 ASN A O 1
ATOM 1507 N N . PRO A 1 192 ? 15.409 -6.345 13.487 1.00 94.50 192 PRO A N 1
ATOM 1508 C CA . PRO A 1 192 ? 15.139 -5.643 12.225 1.00 94.50 192 PRO A CA 1
ATOM 1509 C C . PRO A 1 192 ? 16.307 -5.620 11.221 1.00 94.50 192 PRO A C 1
ATOM 1511 O O . PRO A 1 192 ? 16.158 -5.160 10.085 1.00 94.50 192 PRO A O 1
ATOM 1514 N N . ASN A 1 193 ? 17.489 -6.074 11.643 1.00 93.75 193 ASN A N 1
ATOM 1515 C CA . ASN A 1 193 ? 18.668 -6.203 10.791 1.00 93.75 193 ASN A CA 1
ATOM 1516 C C . ASN A 1 193 ? 18.685 -7.524 10.008 1.00 93.75 193 ASN A C 1
ATOM 1518 O O . ASN A 1 193 ? 19.383 -7.617 9.000 1.00 93.75 193 ASN A O 1
ATOM 1522 N N . GLU A 1 194 ? 17.902 -8.526 10.418 1.00 95.94 194 GLU A N 1
ATOM 1523 C CA . GLU A 1 194 ? 17.743 -9.796 9.705 1.00 95.94 194 GLU A CA 1
ATOM 1524 C C . GLU A 1 194 ? 16.752 -9.635 8.544 1.00 95.94 194 GLU A C 1
ATOM 1526 O O . GLU A 1 194 ? 15.607 -10.082 8.574 1.00 95.94 194 GLU A O 1
ATOM 1531 N N . ARG A 1 195 ? 17.193 -8.901 7.522 1.00 95.50 195 ARG A N 1
ATOM 1532 C CA . ARG A 1 195 ? 16.370 -8.513 6.376 1.00 95.50 195 ARG A CA 1
ATOM 1533 C C . ARG A 1 195 ? 16.409 -9.581 5.294 1.00 95.50 195 ARG A C 1
ATOM 1535 O O . ARG A 1 195 ? 17.482 -9.981 4.844 1.00 95.50 195 ARG A O 1
ATOM 1542 N N . LYS A 1 196 ? 15.233 -9.968 4.807 1.00 96.31 196 LYS A N 1
ATOM 1543 C CA . LYS A 1 196 ? 15.059 -10.810 3.625 1.00 96.31 196 LYS A CA 1
ATOM 1544 C C . LYS A 1 196 ? 14.472 -9.982 2.484 1.00 96.31 196 LYS A C 1
ATOM 1546 O O . LYS A 1 196 ? 13.423 -9.362 2.643 1.00 96.31 196 LYS A O 1
ATOM 1551 N N . ILE A 1 197 ? 15.130 -10.003 1.328 1.00 96.75 197 ILE A N 1
ATOM 1552 C CA . ILE A 1 197 ? 14.598 -9.427 0.087 1.00 96.75 197 ILE A CA 1
ATOM 1553 C C . ILE A 1 197 ? 13.702 -10.483 -0.563 1.00 96.75 197 ILE A C 1
ATOM 1555 O O . ILE A 1 197 ? 14.161 -11.580 -0.877 1.00 96.75 197 ILE A O 1
ATOM 1559 N N . LEU A 1 198 ? 12.423 -10.159 -0.733 1.00 97.12 198 LEU A N 1
ATOM 1560 C CA . LEU A 1 198 ? 11.405 -11.059 -1.282 1.00 97.12 198 LEU A CA 1
ATOM 1561 C C . LEU A 1 198 ? 11.104 -10.786 -2.755 1.00 97.12 198 LEU A C 1
ATOM 1563 O O . LEU A 1 198 ? 10.749 -11.696 -3.498 1.00 97.12 198 LEU A O 1
ATOM 1567 N N . ALA A 1 199 ? 11.244 -9.532 -3.177 1.00 96.62 199 ALA A N 1
ATOM 1568 C CA . ALA A 1 199 ? 11.019 -9.108 -4.549 1.00 96.62 199 ALA A CA 1
ATOM 1569 C C . ALA A 1 199 ? 11.951 -7.949 -4.898 1.00 96.62 199 ALA A C 1
ATOM 1571 O O . ALA A 1 199 ? 12.370 -7.193 -4.022 1.00 96.62 199 ALA A O 1
ATOM 1572 N N . THR A 1 200 ? 12.248 -7.798 -6.183 1.00 96.56 200 THR A N 1
ATOM 1573 C CA . THR A 1 200 ? 12.924 -6.630 -6.757 1.00 96.56 200 THR A CA 1
ATOM 1574 C C . THR A 1 200 ? 12.118 -6.171 -7.969 1.00 96.56 200 THR A C 1
ATOM 1576 O O . THR A 1 200 ? 11.567 -7.005 -8.684 1.00 96.56 200 THR A O 1
ATOM 1579 N N . SER A 1 201 ? 12.004 -4.862 -8.181 1.00 95.44 201 SER A N 1
ATOM 1580 C CA . SER A 1 201 ? 11.221 -4.270 -9.267 1.00 95.44 201 SER A CA 1
ATOM 1581 C C . SER A 1 201 ? 11.823 -2.936 -9.698 1.00 95.44 201 SER A C 1
ATOM 1583 O O . SER A 1 201 ? 12.274 -2.168 -8.853 1.00 95.44 201 SER A O 1
ATOM 1585 N N . SER A 1 202 ? 11.787 -2.620 -10.992 1.00 94.06 202 SER A N 1
ATOM 1586 C CA . SER A 1 202 ? 12.056 -1.265 -11.494 1.00 94.06 202 SER A CA 1
ATOM 1587 C C . SER A 1 202 ? 10.914 -0.287 -11.201 1.00 94.06 202 SER A C 1
ATOM 1589 O O . SER A 1 202 ? 11.081 0.912 -11.381 1.00 94.06 202 SER A O 1
ATOM 1591 N N . GLN A 1 203 ? 9.768 -0.807 -10.755 1.00 91.06 203 GLN A N 1
ATOM 1592 C CA . GLN A 1 203 ? 8.542 -0.069 -10.456 1.00 91.06 203 GLN A CA 1
ATOM 1593 C C . GLN A 1 203 ? 8.393 0.154 -8.951 1.00 91.06 203 GLN A C 1
ATOM 1595 O O . GLN A 1 203 ? 8.813 -0.697 -8.155 1.00 91.06 203 GLN A O 1
ATOM 1600 N N . GLN A 1 204 ? 7.751 1.256 -8.560 1.00 90.38 204 GLN A N 1
ATOM 1601 C CA . GLN A 1 204 ? 7.457 1.528 -7.157 1.00 90.38 204 GLN A CA 1
ATOM 1602 C C . GLN A 1 204 ? 6.465 0.504 -6.589 1.00 90.38 204 GLN A C 1
ATOM 1604 O O . GLN A 1 204 ? 5.557 0.033 -7.275 1.00 90.38 204 GLN A O 1
ATOM 1609 N N . LEU A 1 205 ? 6.674 0.142 -5.319 1.00 93.62 205 LEU A N 1
ATOM 1610 C CA . LEU A 1 205 ? 5.832 -0.796 -4.578 1.00 93.62 205 LEU A CA 1
ATOM 1611 C C . LEU A 1 205 ? 4.884 -0.050 -3.638 1.00 93.62 205 LEU A C 1
ATOM 1613 O O . LEU A 1 205 ? 5.292 0.887 -2.949 1.00 93.62 205 LEU A O 1
ATOM 1617 N N . TRP A 1 206 ? 3.650 -0.526 -3.547 1.00 93.19 206 TRP A N 1
ATOM 1618 C CA . TRP A 1 206 ? 2.550 0.145 -2.867 1.00 93.19 206 TRP A CA 1
ATOM 1619 C C . TRP A 1 206 ? 1.788 -0.795 -1.927 1.00 93.19 206 TRP A C 1
ATOM 1621 O O . TRP A 1 206 ? 1.635 -1.987 -2.196 1.00 93.19 206 TRP A O 1
ATOM 1631 N N . ARG A 1 207 ? 1.271 -0.224 -0.828 1.00 92.69 207 ARG A N 1
ATOM 1632 C CA . ARG A 1 207 ? 0.282 -0.823 0.093 1.00 92.69 207 ARG A CA 1
ATOM 1633 C C . ARG A 1 207 ? 0.605 -2.244 0.557 1.00 92.69 207 ARG A C 1
ATOM 1635 O O . ARG A 1 207 ? -0.227 -3.145 0.481 1.00 92.69 207 ARG A O 1
ATOM 1642 N N . ILE A 1 208 ? 1.790 -2.467 1.095 1.00 97.44 208 ILE A N 1
ATOM 1643 C CA . ILE A 1 208 ? 2.180 -3.813 1.521 1.00 97.44 208 ILE A CA 1
ATOM 1644 C C . ILE A 1 208 ? 1.215 -4.312 2.612 1.00 97.44 208 ILE A C 1
ATOM 1646 O O . ILE A 1 208 ? 0.773 -3.542 3.469 1.00 97.44 208 ILE A O 1
ATOM 1650 N N . ARG A 1 209 ? 0.828 -5.592 2.559 1.00 97.62 209 ARG A N 1
ATOM 1651 C CA . ARG A 1 209 ? -0.083 -6.231 3.525 1.00 97.62 209 ARG A CA 1
ATOM 1652 C C . ARG A 1 209 ? 0.300 -7.688 3.744 1.00 97.62 209 ARG A C 1
ATOM 1654 O O . ARG A 1 209 ? 0.488 -8.423 2.781 1.00 97.62 209 ARG A O 1
ATOM 1661 N N . PHE A 1 210 ? 0.328 -8.122 4.998 1.00 98.38 210 PHE A N 1
ATOM 1662 C CA . PHE A 1 210 ? 0.367 -9.546 5.332 1.00 98.38 210 PHE A CA 1
ATOM 1663 C C . PHE A 1 210 ? -1.028 -10.170 5.200 1.00 98.38 210 PHE A C 1
ATOM 1665 O O . PHE A 1 210 ? -2.037 -9.500 5.444 1.00 98.38 210 PHE A O 1
ATOM 1672 N N . SER A 1 211 ? -1.084 -11.455 4.855 1.00 98.12 211 SER A N 1
ATOM 1673 C CA . SER A 1 211 ? -2.275 -12.271 5.090 1.00 98.12 211 SER A CA 1
ATOM 1674 C C . SER A 1 211 ? -2.548 -12.417 6.596 1.00 98.12 211 SER A C 1
ATOM 1676 O O . SER A 1 211 ? -1.615 -12.301 7.395 1.00 98.12 211 SER A O 1
ATOM 1678 N N . PRO A 1 212 ? -3.803 -12.674 7.015 1.00 97.19 212 PRO A N 1
ATOM 1679 C CA . PRO A 1 212 ? -4.152 -12.897 8.421 1.00 97.19 212 PRO A CA 1
ATOM 1680 C C . PRO A 1 212 ? -3.317 -13.969 9.139 1.00 97.19 212 PRO A C 1
ATOM 1682 O O . PRO A 1 212 ? -3.108 -13.868 10.345 1.00 97.19 212 PRO A O 1
ATOM 1685 N N . ASP A 1 213 ? -2.824 -14.972 8.412 1.00 96.88 213 ASP A N 1
ATOM 1686 C CA . ASP A 1 213 ? -1.945 -16.030 8.923 1.00 96.88 213 ASP A CA 1
ATOM 1687 C C . ASP A 1 213 ? -0.435 -15.733 8.787 1.00 96.88 213 ASP A C 1
ATOM 1689 O O . ASP A 1 213 ? 0.390 -16.595 9.090 1.00 96.88 213 ASP A O 1
ATOM 1693 N N . SER A 1 214 ? -0.061 -14.538 8.315 1.00 97.06 214 SER A N 1
ATOM 1694 C CA . SER A 1 214 ? 1.319 -14.098 8.050 1.00 97.06 214 SER A CA 1
ATOM 1695 C C . SER A 1 214 ? 2.096 -14.936 7.019 1.00 97.06 214 SER A C 1
ATOM 1697 O O . SER A 1 214 ? 3.311 -14.770 6.887 1.00 97.06 214 SER A O 1
ATOM 1699 N N . ARG A 1 215 ? 1.439 -15.836 6.271 1.00 96.44 215 ARG A N 1
ATOM 1700 C CA . ARG A 1 215 ? 2.101 -16.735 5.307 1.00 96.44 215 ARG A CA 1
ATOM 1701 C C . ARG A 1 215 ? 2.269 -16.143 3.914 1.00 96.44 215 ARG A C 1
ATOM 1703 O O . ARG A 1 215 ? 3.033 -16.691 3.123 1.00 96.44 215 ARG A O 1
ATOM 1710 N N . LEU A 1 216 ? 1.582 -15.051 3.602 1.00 98.00 216 LEU A N 1
ATOM 1711 C CA . LEU A 1 216 ? 1.691 -14.336 2.336 1.00 98.00 216 LEU A CA 1
ATOM 1712 C C . LEU A 1 216 ? 1.852 -12.840 2.579 1.00 98.00 216 LEU A C 1
ATOM 1714 O O . LEU A 1 216 ? 1.339 -12.288 3.552 1.00 98.00 216 LEU A O 1
ATOM 1718 N N . ILE A 1 217 ? 2.524 -12.177 1.643 1.00 98.38 217 ILE A N 1
ATOM 1719 C CA . ILE A 1 217 ? 2.593 -10.723 1.561 1.00 98.38 217 ILE A CA 1
ATOM 1720 C C . ILE A 1 217 ? 2.044 -10.295 0.202 1.00 98.38 217 ILE A C 1
ATOM 1722 O O . ILE A 1 217 ? 2.530 -10.748 -0.835 1.00 98.38 217 ILE A O 1
ATOM 1726 N N . ALA A 1 218 ? 1.038 -9.425 0.224 1.00 98.50 218 ALA A N 1
ATOM 1727 C CA . ALA A 1 218 ? 0.496 -8.744 -0.942 1.00 98.50 218 ALA A CA 1
ATOM 1728 C C . ALA A 1 218 ? 1.101 -7.349 -1.088 1.00 98.50 218 ALA A C 1
ATOM 1730 O O . ALA A 1 218 ? 1.318 -6.653 -0.091 1.00 98.50 218 ALA A O 1
ATOM 1731 N N . TYR A 1 219 ? 1.345 -6.938 -2.328 1.00 98.06 219 TYR A N 1
ATOM 1732 C CA . TYR A 1 219 ? 1.781 -5.587 -2.668 1.00 98.06 219 TYR A CA 1
ATOM 1733 C C . TYR A 1 219 ? 1.280 -5.198 -4.066 1.00 98.06 219 TYR A C 1
ATOM 1735 O O . TYR A 1 219 ? 1.187 -6.047 -4.954 1.00 98.06 219 TYR A O 1
ATOM 1743 N N . GLY A 1 220 ? 0.975 -3.917 -4.265 1.00 95.62 220 GLY A N 1
ATOM 1744 C CA . GLY A 1 220 ? 0.777 -3.336 -5.591 1.00 95.62 220 GLY A CA 1
ATOM 1745 C C . GLY A 1 220 ? 2.110 -2.881 -6.180 1.00 95.62 220 GLY A C 1
ATOM 1746 O O . GLY A 1 220 ? 2.994 -2.447 -5.441 1.00 95.62 220 GLY A O 1
ATOM 1747 N N . ALA A 1 221 ? 2.271 -2.961 -7.494 1.00 93.38 221 ALA A N 1
ATOM 1748 C CA . ALA A 1 221 ? 3.369 -2.330 -8.216 1.00 93.38 221 ALA A CA 1
ATOM 1749 C C . ALA A 1 221 ? 2.814 -1.425 -9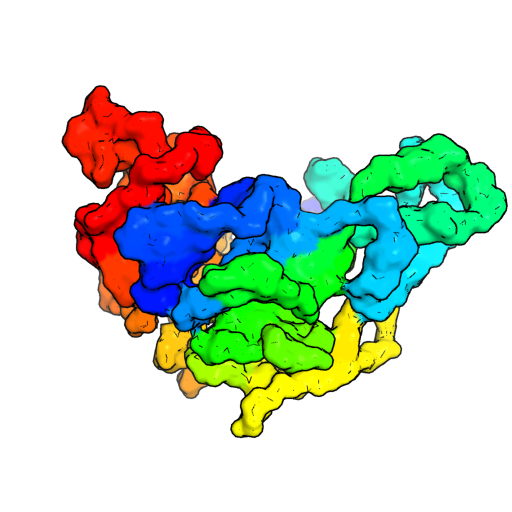.314 1.00 93.38 221 ALA A C 1
ATOM 1751 O O . ALA A 1 221 ? 1.788 -1.751 -9.916 1.00 93.38 221 ALA A O 1
ATOM 1752 N N . ASP A 1 222 ? 3.488 -0.308 -9.583 1.00 88.25 222 ASP A N 1
ATOM 1753 C CA . ASP A 1 222 ? 3.103 0.537 -10.714 1.00 88.25 222 ASP A CA 1
ATOM 1754 C C . ASP A 1 222 ? 3.179 -0.250 -12.020 1.00 88.25 222 ASP A C 1
ATOM 1756 O O . ASP A 1 222 ? 4.102 -1.037 -12.260 1.00 88.25 222 ASP A O 1
ATOM 1760 N N . ARG A 1 223 ? 2.181 -0.036 -12.875 1.00 86.19 223 ARG A N 1
ATOM 1761 C CA . ARG A 1 223 ? 2.177 -0.623 -14.209 1.00 86.19 223 ARG A CA 1
ATOM 1762 C C . ARG A 1 223 ? 3.136 0.140 -15.093 1.00 86.19 223 ARG A C 1
ATOM 1764 O O . ARG A 1 223 ? 3.140 1.364 -15.104 1.00 86.19 223 ARG A O 1
ATOM 1771 N N . ILE A 1 224 ? 3.861 -0.598 -15.926 1.00 82.06 224 ILE A N 1
ATOM 1772 C CA . ILE A 1 224 ? 4.741 -0.001 -16.931 1.00 82.06 224 ILE A CA 1
ATOM 1773 C C . ILE A 1 224 ? 3.947 0.886 -17.904 1.00 82.06 224 ILE A C 1
ATOM 1775 O O . ILE A 1 224 ? 4.429 1.947 -18.286 1.00 82.06 224 ILE A O 1
ATOM 1779 N N . ASN A 1 225 ? 2.728 0.473 -18.274 1.00 73.69 225 ASN A N 1
ATOM 1780 C CA . ASN A 1 225 ? 1.939 1.022 -19.387 1.00 73.69 225 ASN A CA 1
ATOM 1781 C C . ASN A 1 225 ? 1.053 2.230 -19.037 1.00 73.69 225 ASN A C 1
ATOM 1783 O O . ASN A 1 225 ? -0.047 2.346 -19.571 1.00 73.69 225 ASN A O 1
ATOM 1787 N N . GLY A 1 226 ? 1.505 3.124 -18.165 1.00 64.56 226 GLY A N 1
ATOM 1788 C CA . GLY A 1 226 ? 0.814 4.383 -17.886 1.00 64.56 226 GLY A CA 1
ATOM 1789 C C . GLY A 1 226 ? 1.125 4.891 -16.493 1.00 64.56 226 GLY A C 1
ATOM 1790 O O . GLY A 1 226 ? 1.847 4.245 -15.735 1.00 64.56 226 GLY A O 1
ATOM 1791 N N . SER A 1 227 ? 0.577 6.051 -16.143 1.00 63.38 227 SER A N 1
ATOM 1792 C CA . SER A 1 227 ? 0.602 6.479 -14.748 1.00 63.38 227 SER A CA 1
ATOM 1793 C C . SER A 1 227 ? -0.376 5.622 -13.935 1.00 63.38 227 SER A C 1
ATOM 1795 O O . SER A 1 227 ? -1.395 5.173 -14.463 1.00 63.38 227 SER A O 1
ATOM 1797 N N . ALA A 1 228 ? -0.118 5.420 -12.640 1.00 56.88 228 ALA A N 1
ATOM 1798 C CA . ALA A 1 228 ? -1.048 4.696 -11.765 1.00 56.88 228 ALA A CA 1
ATOM 1799 C C . ALA A 1 228 ? -2.486 5.266 -11.806 1.00 56.88 228 ALA A C 1
ATOM 1801 O O . ALA A 1 228 ? -3.453 4.532 -11.596 1.00 56.88 228 ALA A O 1
ATOM 1802 N N . TRP A 1 229 ? -2.630 6.552 -12.144 1.00 62.16 229 TRP A N 1
ATOM 1803 C CA . TRP A 1 229 ? -3.912 7.236 -12.312 1.00 62.16 229 TRP A CA 1
ATOM 1804 C C . TRP A 1 229 ? -4.715 6.735 -13.511 1.00 62.16 229 TRP A C 1
ATOM 1806 O O . TRP A 1 229 ? -5.937 6.715 -13.436 1.00 62.16 229 TRP A O 1
ATOM 1816 N N . ASP A 1 230 ? -4.046 6.292 -14.575 1.00 68.50 230 ASP A N 1
ATOM 1817 C CA . ASP A 1 230 ? -4.680 5.954 -15.857 1.00 68.50 230 ASP A CA 1
ATOM 1818 C C . ASP A 1 230 ? -4.833 4.442 -16.068 1.00 68.50 230 ASP A C 1
ATOM 1820 O O . ASP A 1 230 ? -5.605 3.988 -16.916 1.00 68.50 230 ASP A O 1
ATOM 1824 N N . VAL A 1 231 ? -4.049 3.643 -15.334 1.00 75.00 231 VAL A N 1
ATOM 1825 C CA . VAL A 1 231 ? -3.965 2.195 -15.574 1.00 75.00 231 VAL A CA 1
ATOM 1826 C C . VAL A 1 231 ? -4.008 1.321 -14.323 1.00 75.00 231 VAL A C 1
ATOM 1828 O O . VAL A 1 231 ? -4.076 0.096 -14.459 1.00 75.00 231 VAL A O 1
ATOM 1831 N N . GLY A 1 232 ? -4.011 1.912 -13.123 1.00 85.94 232 GLY A N 1
ATOM 1832 C CA . GLY A 1 232 ? -4.017 1.188 -11.851 1.00 85.94 232 GLY A CA 1
ATOM 1833 C C . GLY A 1 232 ? -2.685 0.500 -11.539 1.00 85.94 232 GLY A C 1
ATOM 1834 O O . GLY A 1 232 ? -1.624 0.921 -12.003 1.00 85.94 232 GLY A O 1
ATOM 1835 N N . TYR A 1 233 ? -2.754 -0.575 -10.755 1.00 91.50 233 TYR A N 1
ATOM 1836 C CA . TYR A 1 233 ? -1.604 -1.297 -10.206 1.00 91.50 233 TYR A CA 1
ATOM 1837 C C . TYR A 1 233 ? -1.604 -2.764 -10.630 1.00 91.50 233 TYR A C 1
ATOM 1839 O O . TYR A 1 233 ? -2.655 -3.370 -10.811 1.00 91.50 233 TYR A O 1
ATOM 1847 N N . ASP A 1 234 ? -0.430 -3.372 -10.731 1.00 94.19 234 ASP A N 1
ATOM 1848 C CA . ASP A 1 234 ? -0.326 -4.828 -10.793 1.00 94.19 234 ASP A CA 1
ATOM 1849 C C . ASP A 1 234 ? -0.253 -5.384 -9.361 1.00 94.19 234 ASP A C 1
ATOM 1851 O O . ASP A 1 234 ? 0.630 -5.013 -8.584 1.00 94.19 234 ASP A O 1
ATOM 1855 N N . LEU A 1 235 ? -1.187 -6.265 -8.995 1.00 97.25 235 LEU A N 1
ATOM 1856 C CA . LEU A 1 235 ? -1.272 -6.867 -7.663 1.00 97.25 235 LEU A CA 1
ATOM 1857 C C . LEU A 1 235 ? -0.464 -8.164 -7.605 1.00 97.25 235 LEU A C 1
ATOM 1859 O O . LEU A 1 235 ? -0.767 -9.119 -8.322 1.00 97.25 235 LEU A O 1
ATOM 1863 N N . TYR A 1 236 ? 0.512 -8.232 -6.703 1.00 98.06 236 TYR A N 1
ATOM 1864 C CA . TYR A 1 236 ? 1.394 -9.383 -6.521 1.00 98.06 236 TYR A CA 1
ATOM 1865 C C . TYR A 1 236 ? 1.245 -10.034 -5.148 1.00 98.06 236 TYR A C 1
ATOM 1867 O O . TYR A 1 236 ? 0.889 -9.387 -4.162 1.00 98.06 236 TYR A O 1
ATOM 1875 N N . LEU A 1 237 ? 1.602 -11.318 -5.088 1.00 98.00 237 LEU A N 1
ATOM 1876 C CA . LEU A 1 237 ? 1.800 -12.083 -3.860 1.00 98.00 237 LEU A CA 1
ATOM 1877 C C . LEU A 1 237 ? 3.194 -12.689 -3.802 1.00 98.00 237 LEU A C 1
ATOM 1879 O O . LEU A 1 237 ? 3.717 -13.169 -4.808 1.00 98.00 237 LEU A O 1
ATOM 1883 N N . VAL A 1 238 ? 3.758 -12.744 -2.599 1.00 97.19 238 VAL A N 1
ATOM 1884 C CA . VAL A 1 238 ? 4.984 -13.493 -2.321 1.00 97.19 238 VAL A CA 1
ATOM 1885 C C . VAL A 1 238 ? 4.911 -14.167 -0.943 1.00 97.19 238 VAL A C 1
ATOM 1887 O O . VAL A 1 238 ? 4.491 -13.535 0.030 1.00 97.19 238 VAL A O 1
ATOM 1890 N N . PRO A 1 239 ? 5.300 -15.447 -0.820 1.00 96.00 239 PRO A N 1
ATOM 1891 C CA . PRO A 1 239 ? 5.464 -16.095 0.477 1.00 96.00 239 PRO A CA 1
ATOM 1892 C C . PRO A 1 239 ? 6.798 -15.671 1.126 1.00 96.00 239 PRO A C 1
ATOM 1894 O O . PRO A 1 239 ? 7.855 -15.838 0.516 1.00 96.00 239 PRO A O 1
ATOM 1897 N N . PRO A 1 240 ? 6.815 -15.170 2.376 1.00 94.19 240 PRO A N 1
ATOM 1898 C CA . PRO A 1 240 ? 8.042 -14.720 3.026 1.00 94.19 240 PRO A CA 1
ATOM 1899 C C . PRO A 1 240 ? 8.978 -15.876 3.399 1.00 94.19 240 PRO A C 1
ATOM 1901 O O . PRO A 1 240 ? 10.181 -15.664 3.534 1.00 94.19 240 PRO A O 1
ATOM 1904 N N . THR A 1 241 ? 8.476 -17.106 3.540 1.00 89.81 241 THR A N 1
ATOM 1905 C CA . THR A 1 241 ? 9.260 -18.284 3.961 1.00 89.81 241 THR A CA 1
ATOM 1906 C C . THR A 1 241 ? 9.686 -19.186 2.808 1.00 89.81 241 THR A C 1
ATOM 1908 O O . THR A 1 241 ? 10.675 -19.904 2.929 1.00 89.81 241 THR A O 1
ATOM 1911 N N . GLU A 1 242 ? 8.977 -19.147 1.684 1.00 86.25 242 GLU A N 1
ATOM 1912 C CA . GLU A 1 242 ? 9.240 -20.010 0.531 1.00 86.25 242 GLU A CA 1
ATOM 1913 C C . GLU A 1 242 ? 10.084 -19.259 -0.509 1.00 86.25 242 GLU A C 1
ATOM 1915 O O . GLU A 1 242 ? 10.121 -18.031 -0.531 1.00 86.25 242 GLU A O 1
ATOM 1920 N N . ASN A 1 243 ? 10.810 -19.987 -1.358 1.00 86.25 243 ASN A N 1
ATOM 1921 C CA . ASN A 1 243 ? 11.596 -19.389 -2.442 1.00 86.25 243 ASN A CA 1
ATOM 1922 C C . ASN A 1 243 ? 10.793 -19.395 -3.751 1.00 86.25 243 ASN A C 1
ATOM 1924 O O . ASN A 1 243 ? 11.221 -19.967 -4.753 1.00 86.25 243 ASN A O 1
ATOM 1928 N N . ILE A 1 244 ? 9.583 -18.837 -3.699 1.00 86.69 244 ILE A N 1
ATOM 1929 C CA . ILE A 1 244 ? 8.699 -18.704 -4.858 1.00 86.69 244 ILE A CA 1
ATOM 1930 C C . ILE A 1 244 ? 8.782 -17.252 -5.335 1.00 86.69 244 ILE A C 1
ATOM 1932 O O . ILE A 1 244 ? 8.594 -16.349 -4.516 1.00 86.69 244 ILE A O 1
ATOM 1936 N N . PRO A 1 245 ? 9.064 -17.001 -6.628 1.00 91.38 245 PRO A N 1
ATOM 1937 C CA . PRO A 1 245 ? 9.058 -15.649 -7.170 1.00 91.38 245 PRO A CA 1
ATOM 1938 C C . PRO A 1 245 ? 7.696 -14.964 -6.995 1.00 91.38 245 PRO A C 1
ATOM 1940 O O . PRO A 1 245 ? 6.668 -15.645 -6.914 1.00 91.38 245 PRO A O 1
ATOM 1943 N N . PRO A 1 246 ? 7.653 -13.622 -6.997 1.00 95.62 246 PRO A N 1
ATOM 1944 C CA . PRO A 1 246 ? 6.393 -12.904 -6.934 1.00 95.62 246 PRO A CA 1
ATOM 1945 C C . PRO A 1 246 ? 5.408 -13.363 -8.010 1.00 95.62 246 PRO A C 1
ATOM 1947 O O . PRO A 1 246 ? 5.745 -13.465 -9.191 1.00 95.62 246 PRO A O 1
ATOM 1950 N N . THR A 1 247 ? 4.186 -13.648 -7.575 1.00 96.56 247 THR A N 1
ATOM 1951 C CA . THR A 1 247 ? 3.102 -14.161 -8.409 1.00 96.56 247 THR A CA 1
ATOM 1952 C C . THR A 1 247 ? 2.101 -13.046 -8.669 1.00 96.56 247 THR A C 1
ATOM 1954 O O . THR A 1 247 ? 1.529 -12.504 -7.723 1.00 96.56 247 THR A O 1
ATOM 1957 N N . LEU A 1 248 ? 1.873 -12.712 -9.939 1.00 96.94 248 LEU A N 1
ATOM 1958 C CA . LEU A 1 248 ? 0.856 -11.747 -10.346 1.00 96.94 248 LEU A CA 1
ATOM 1959 C C . LEU A 1 248 ? -0.538 -12.329 -10.087 1.00 96.94 248 LEU A C 1
ATOM 1961 O O . LEU A 1 248 ? -0.919 -13.341 -10.676 1.00 96.94 248 LEU A O 1
ATOM 1965 N N . VAL A 1 249 ? -1.307 -11.683 -9.217 1.00 97.44 249 VAL A N 1
ATOM 1966 C CA . VAL A 1 249 ? -2.704 -12.025 -8.924 1.00 97.44 249 VAL A CA 1
ATOM 1967 C C . VAL A 1 249 ? -3.619 -11.457 -9.993 1.00 97.44 249 VAL A C 1
ATOM 1969 O O . VAL A 1 249 ? -4.455 -12.178 -10.531 1.00 97.44 249 VAL A O 1
ATOM 1972 N N . ALA A 1 250 ? -3.474 -10.168 -10.287 1.00 95.31 250 ALA A N 1
ATOM 1973 C CA . ALA A 1 250 ? -4.264 -9.479 -11.292 1.00 95.31 250 ALA A CA 1
ATOM 1974 C C . ALA A 1 250 ? -3.542 -8.209 -11.756 1.00 95.31 250 ALA A C 1
ATOM 1976 O O . ALA A 1 250 ? -2.960 -7.513 -10.920 1.00 95.31 250 ALA A O 1
ATOM 1977 N N . PRO A 1 251 ? -3.581 -7.897 -13.060 1.00 92.81 251 PRO A N 1
ATOM 1978 C CA . PRO A 1 251 ? -3.154 -6.601 -13.556 1.00 92.81 251 PRO A CA 1
ATOM 1979 C C . PRO A 1 251 ? -4.247 -5.543 -13.354 1.00 92.81 251 PRO A C 1
ATOM 1981 O O . PRO A 1 251 ? -5.424 -5.878 -13.190 1.00 92.81 251 PRO A O 1
ATOM 1984 N N . ALA A 1 252 ? -3.858 -4.271 -13.451 1.00 91.12 252 ALA A N 1
ATOM 1985 C CA . ALA A 1 252 ? -4.770 -3.121 -13.507 1.00 91.12 252 ALA A CA 1
ATOM 1986 C C . ALA A 1 252 ? -5.761 -3.011 -12.335 1.00 91.12 252 ALA A C 1
ATOM 1988 O O . ALA A 1 252 ? -6.899 -2.606 -12.521 1.00 91.12 252 ALA A O 1
ATOM 1989 N N . THR A 1 253 ? -5.373 -3.375 -11.120 1.00 94.00 253 THR A N 1
ATOM 1990 C CA . THR A 1 253 ? -6.243 -3.269 -9.949 1.00 94.00 253 THR A CA 1
ATOM 1991 C C . THR A 1 253 ? -6.226 -1.865 -9.357 1.00 94.00 253 THR A C 1
ATOM 1993 O O . THR A 1 253 ? -5.278 -1.097 -9.534 1.00 94.00 253 THR A O 1
ATOM 1996 N N . ALA A 1 254 ? -7.240 -1.554 -8.555 1.00 93.50 254 ALA A N 1
ATOM 1997 C CA . ALA A 1 254 ? -7.149 -0.456 -7.609 1.00 93.50 254 ALA A CA 1
ATOM 1998 C C . ALA A 1 254 ? -6.050 -0.736 -6.574 1.00 93.50 254 ALA A C 1
ATOM 2000 O O . ALA A 1 254 ? -5.639 -1.882 -6.361 1.00 93.50 254 ALA A O 1
ATOM 2001 N N . ILE A 1 255 ? -5.615 0.309 -5.873 1.00 91.56 255 ILE A N 1
ATOM 2002 C CA . ILE A 1 255 ? -4.672 0.191 -4.767 1.00 91.56 255 ILE A CA 1
ATOM 2003 C C . ILE A 1 255 ? -5.270 -0.636 -3.626 1.00 91.56 255 ILE A C 1
ATOM 2005 O O . ILE A 1 255 ? -4.539 -1.223 -2.841 1.00 91.56 255 ILE A O 1
ATOM 2009 N N . GLY A 1 256 ? -6.599 -0.656 -3.487 1.00 92.94 256 GLY A N 1
ATOM 2010 C CA . GLY A 1 256 ? -7.315 -1.359 -2.436 1.00 92.94 256 GLY A CA 1
ATOM 2011 C C . GLY A 1 256 ? -7.504 -2.843 -2.676 1.00 92.94 256 GLY A C 1
ATOM 2012 O O . GLY A 1 256 ? -8.207 -3.251 -3.595 1.00 92.94 256 GLY A O 1
ATOM 2013 N N . TYR A 1 257 ? -6.979 -3.637 -1.749 1.00 97.81 257 TYR A N 1
ATOM 2014 C CA . TYR A 1 257 ? -7.233 -5.069 -1.655 1.00 97.81 257 TYR A CA 1
ATOM 2015 C C . TYR A 1 257 ? -7.224 -5.538 -0.201 1.00 97.81 257 TYR A C 1
ATOM 2017 O O . TYR A 1 257 ? -6.669 -4.871 0.684 1.00 97.81 257 TYR A O 1
ATOM 2025 N N . ALA A 1 258 ? -7.821 -6.707 0.028 1.00 97.94 258 ALA A N 1
ATOM 2026 C CA . ALA A 1 258 ? -7.848 -7.368 1.324 1.00 97.94 258 ALA A CA 1
ATOM 2027 C C . ALA A 1 258 ? -7.883 -8.892 1.177 1.00 97.94 258 ALA A C 1
ATOM 2029 O O . ALA A 1 258 ? -8.559 -9.426 0.302 1.00 97.94 258 ALA A O 1
ATOM 2030 N N . PHE A 1 259 ? -7.171 -9.591 2.058 1.00 98.31 259 PHE A N 1
ATOM 2031 C CA . PHE A 1 259 ? -7.270 -11.044 2.181 1.00 98.31 259 PHE A CA 1
ATOM 2032 C C . PHE A 1 259 ? -8.570 -11.445 2.872 1.00 98.31 259 PHE A C 1
ATOM 2034 O O . PHE A 1 259 ? -9.007 -10.759 3.800 1.00 98.31 259 PHE A O 1
ATOM 2041 N N . THR A 1 260 ? -9.126 -12.590 2.480 1.00 97.56 260 THR A N 1
ATOM 2042 C CA . THR A 1 260 ? -10.169 -13.253 3.264 1.00 97.56 260 THR A CA 1
ATOM 2043 C C . THR A 1 260 ? -9.659 -13.557 4.676 1.00 97.56 260 THR A C 1
ATOM 2045 O O . THR A 1 260 ? -8.459 -13.798 4.853 1.00 97.56 260 THR A O 1
ATOM 2048 N N . PRO A 1 261 ? -10.534 -13.600 5.699 1.00 96.19 261 PRO A N 1
ATOM 2049 C CA . PRO A 1 261 ? -10.132 -13.912 7.074 1.00 96.19 261 PRO A CA 1
ATOM 2050 C C . PRO A 1 261 ? -9.369 -15.237 7.233 1.00 96.19 261 PRO A C 1
ATOM 2052 O O . PRO A 1 261 ? -8.537 -15.362 8.127 1.00 96.19 261 PRO A O 1
ATOM 2055 N N . ASP A 1 262 ? -9.623 -16.215 6.361 1.00 96.62 262 ASP A N 1
ATOM 2056 C CA . ASP A 1 262 ? -8.946 -17.518 6.341 1.00 96.62 262 ASP A CA 1
ATOM 2057 C C . ASP A 1 262 ? -7.641 -17.542 5.519 1.00 96.62 262 ASP A C 1
ATOM 2059 O O . ASP A 1 262 ? -7.011 -18.591 5.403 1.00 96.62 262 ASP A O 1
ATOM 2063 N N . SER A 1 263 ? -7.219 -16.399 4.966 1.00 97.38 263 SER A N 1
ATOM 2064 C CA . SER A 1 263 ? -6.015 -16.224 4.134 1.00 97.38 263 SER A CA 1
ATOM 2065 C C . SER A 1 263 ? -6.009 -16.993 2.805 1.00 97.38 263 SER A C 1
ATOM 2067 O O . SER A 1 263 ? -4.965 -17.093 2.157 1.00 97.38 263 SER A O 1
ATOM 2069 N N . ARG A 1 264 ? -7.151 -17.539 2.363 1.00 97.69 264 ARG A N 1
ATOM 2070 C CA . ARG A 1 264 ? -7.208 -18.389 1.162 1.00 97.69 264 ARG A CA 1
ATOM 2071 C C . ARG A 1 264 ? -7.452 -17.640 -0.137 1.00 97.69 264 ARG A C 1
ATOM 2073 O O . ARG A 1 264 ? -7.074 -18.141 -1.201 1.00 97.69 264 ARG A O 1
ATOM 2080 N N . ALA A 1 265 ? -8.066 -16.468 -0.066 1.00 98.25 265 ALA A N 1
ATOM 2081 C CA . ALA A 1 265 ? -8.380 -15.638 -1.215 1.00 98.25 265 ALA A CA 1
ATOM 2082 C C . ALA A 1 265 ? -8.051 -14.164 -0.946 1.00 98.25 265 ALA A C 1
ATOM 2084 O O . ALA A 1 265 ? -7.788 -13.747 0.185 1.00 98.25 265 ALA A O 1
ATOM 2085 N N . ILE A 1 266 ? -8.040 -13.372 -2.013 1.00 98.56 266 ILE A N 1
ATOM 2086 C CA . ILE A 1 266 ? -7.837 -11.926 -1.972 1.00 98.56 266 ILE A CA 1
ATOM 2087 C C . ILE A 1 266 ? -8.927 -11.240 -2.792 1.00 98.56 266 ILE A C 1
ATOM 2089 O O . ILE A 1 266 ? -9.200 -11.642 -3.925 1.00 98.56 266 ILE A O 1
ATOM 2093 N N . ALA A 1 267 ? -9.555 -10.220 -2.210 1.00 98.50 267 ALA A N 1
ATOM 2094 C CA . ALA A 1 267 ? -10.488 -9.345 -2.902 1.00 98.50 267 ALA A CA 1
ATOM 2095 C C . ALA A 1 267 ? -9.801 -8.057 -3.345 1.00 98.50 267 ALA A C 1
ATOM 2097 O O . ALA A 1 267 ? -9.000 -7.486 -2.601 1.00 98.50 267 ALA A O 1
ATOM 2098 N N . TYR A 1 268 ? -10.143 -7.601 -4.542 1.00 98.38 268 TYR A N 1
ATOM 2099 C CA . TYR A 1 268 ? -9.646 -6.374 -5.158 1.00 98.38 268 TYR A CA 1
ATOM 2100 C C . TYR A 1 268 ? -10.679 -5.835 -6.151 1.00 98.38 268 TYR A C 1
ATOM 2102 O O . TYR A 1 268 ? -11.625 -6.528 -6.531 1.00 98.38 268 TYR A O 1
ATOM 2110 N N . LEU A 1 269 ? -10.493 -4.590 -6.577 1.00 97.00 269 LEU A N 1
ATOM 2111 C CA . LEU A 1 269 ? -11.303 -3.961 -7.619 1.00 97.00 269 LEU A CA 1
ATOM 2112 C C . LEU A 1 269 ? -10.469 -3.857 -8.896 1.00 97.00 269 LEU A C 1
ATOM 2114 O O . LEU A 1 269 ? -9.294 -3.500 -8.828 1.00 97.00 269 LEU A O 1
ATOM 2118 N N . LYS A 1 270 ? -11.064 -4.165 -10.048 1.00 94.50 270 LYS A N 1
ATOM 2119 C CA . LYS A 1 270 ? -10.441 -4.008 -11.373 1.00 94.50 270 LYS A CA 1
ATOM 2120 C C . LYS A 1 270 ? -11.388 -3.252 -12.318 1.00 94.50 270 LYS A C 1
ATOM 2122 O O . LYS A 1 270 ? -12.601 -3.405 -12.161 1.00 94.50 270 LYS A O 1
ATOM 2127 N N . PRO A 1 271 ? -10.890 -2.481 -13.292 1.00 92.94 271 PRO A N 1
ATOM 2128 C CA . PRO A 1 271 ? -11.695 -1.925 -14.371 1.00 92.94 271 PRO A CA 1
ATOM 2129 C C . PRO A 1 271 ? -12.089 -3.027 -15.370 1.00 92.94 271 PRO A C 1
ATOM 2131 O O . PRO A 1 271 ? -11.464 -4.088 -15.425 1.00 92.94 271 PRO A O 1
ATOM 2134 N N . GLU A 1 272 ? -13.115 -2.778 -16.185 1.00 87.94 272 GLU A N 1
ATOM 2135 C CA . GLU A 1 272 ? -13.458 -3.662 -17.312 1.00 87.94 272 GLU A CA 1
ATOM 2136 C C . GLU A 1 272 ? -12.416 -3.608 -18.447 1.00 87.94 272 GLU A C 1
ATOM 2138 O O . GLU A 1 272 ? -12.237 -4.589 -19.167 1.00 87.94 272 GLU A O 1
ATOM 2143 N N . GLY A 1 273 ? -11.723 -2.474 -18.609 1.00 81.31 273 GLY A N 1
ATOM 2144 C CA . GLY A 1 273 ? -10.697 -2.259 -19.634 1.00 81.31 273 GLY A CA 1
ATOM 2145 C C . GLY A 1 273 ? -9.316 -1.970 -19.046 1.00 81.31 273 GLY A C 1
ATOM 2146 O O . GLY A 1 273 ? -9.200 -1.385 -17.977 1.00 81.31 273 GLY A O 1
ATOM 2147 N N . GLU A 1 274 ? -8.252 -2.343 -19.765 1.00 69.62 274 GLU A N 1
ATOM 2148 C CA . GLU A 1 274 ? -6.862 -2.163 -19.301 1.00 69.62 274 GLU A CA 1
ATOM 2149 C C . GLU A 1 274 ? -6.375 -0.710 -19.273 1.00 69.62 274 GLU A C 1
ATOM 2151 O O . GLU A 1 274 ? -5.373 -0.416 -18.619 1.00 69.62 274 GLU A O 1
ATOM 2156 N N . PHE A 1 275 ? -7.062 0.164 -20.006 1.00 70.56 275 PHE A N 1
ATOM 2157 C CA . PHE A 1 275 ? -6.811 1.595 -20.071 1.00 70.56 275 PHE A CA 1
ATOM 2158 C C . PHE A 1 275 ? -8.112 2.310 -19.760 1.00 70.56 275 PHE A C 1
ATOM 2160 O O . PHE A 1 275 ? -9.160 1.959 -20.313 1.00 70.56 275 PHE A O 1
ATOM 2167 N N . PHE A 1 276 ? -8.033 3.330 -18.922 1.00 69.38 276 PHE A N 1
ATOM 2168 C CA . PHE A 1 276 ? -9.166 4.179 -18.624 1.00 69.38 276 PHE A CA 1
ATOM 2169 C C . PHE A 1 276 ? -8.708 5.628 -18.520 1.00 69.38 276 PHE A C 1
ATOM 2171 O O . PHE A 1 276 ? -7.554 5.923 -18.226 1.00 69.38 276 PHE A O 1
ATOM 2178 N N . ASP A 1 277 ? -9.619 6.541 -18.827 1.00 66.88 277 ASP A N 1
ATOM 2179 C CA . ASP A 1 277 ? -9.386 7.954 -18.575 1.00 66.88 277 ASP A CA 1
ATOM 2180 C C . ASP A 1 277 ? -9.740 8.212 -17.109 1.00 66.88 277 ASP A C 1
ATOM 2182 O O . ASP A 1 277 ? -10.904 8.060 -16.723 1.00 66.88 277 ASP A O 1
ATOM 2186 N N . ALA A 1 278 ? -8.737 8.581 -16.305 1.00 62.31 278 ALA A N 1
ATOM 2187 C CA . ALA A 1 278 ? -8.894 8.929 -14.893 1.00 62.31 278 ALA A CA 1
ATOM 2188 C C . ALA A 1 278 ? -9.961 10.016 -14.671 1.00 62.31 278 ALA A C 1
ATOM 2190 O O . ALA A 1 278 ? -10.560 10.086 -13.601 1.00 62.31 278 ALA A O 1
ATOM 2191 N N . GLN A 1 279 ? -10.227 10.834 -15.696 1.00 62.66 279 GLN A N 1
ATOM 2192 C CA . GLN A 1 279 ? -11.232 11.894 -15.701 1.00 62.66 279 GLN A CA 1
ATOM 2193 C C . GLN A 1 279 ? -12.633 11.406 -16.075 1.00 62.66 279 GLN A C 1
ATOM 2195 O O . GLN A 1 279 ? -13.547 12.217 -16.227 1.00 62.66 279 GLN A O 1
ATOM 2200 N N . THR A 1 280 ? -12.836 10.100 -16.259 1.00 68.62 280 THR A N 1
ATOM 2201 C CA . THR A 1 280 ? -14.139 9.528 -16.608 1.00 68.62 280 THR A CA 1
ATOM 2202 C C . THR A 1 280 ? -14.529 8.398 -15.660 1.00 68.62 280 THR A C 1
ATOM 2204 O O . THR A 1 280 ? -13.699 7.546 -15.330 1.00 68.62 280 THR A O 1
ATOM 2207 N N . PRO A 1 281 ? -15.806 8.334 -15.231 1.00 72.56 281 PRO A N 1
ATOM 2208 C CA . PRO A 1 281 ? -16.297 7.194 -14.474 1.00 72.56 281 PRO A CA 1
ATOM 2209 C C . PRO A 1 281 ? -16.078 5.909 -15.271 1.00 72.56 281 PRO A C 1
ATOM 2211 O O . PRO A 1 281 ? -16.606 5.751 -16.373 1.00 72.56 281 PRO A O 1
ATOM 2214 N N . THR A 1 282 ? -15.302 4.995 -14.703 1.00 84.81 282 THR A N 1
ATOM 2215 C CA . THR A 1 282 ? -14.964 3.721 -15.335 1.00 84.81 282 THR A CA 1
ATOM 2216 C C . THR A 1 282 ? -15.774 2.616 -14.678 1.00 84.81 282 THR A C 1
ATOM 2218 O O . THR A 1 282 ? -15.887 2.573 -13.457 1.00 84.81 282 THR A O 1
ATOM 2221 N N . LEU A 1 283 ? -16.367 1.724 -15.469 1.00 90.69 283 LEU A N 1
ATOM 2222 C CA . LEU A 1 283 ? -16.991 0.523 -14.919 1.00 90.69 283 LEU A CA 1
ATOM 2223 C C . LEU A 1 283 ? -15.912 -0.492 -14.553 1.00 90.69 283 LEU A C 1
ATOM 2225 O O . LEU A 1 283 ? -14.907 -0.650 -15.250 1.00 90.69 283 LEU A O 1
ATOM 2229 N N . GLY A 1 284 ? -16.131 -1.184 -13.447 1.00 94.38 284 GLY A N 1
ATOM 2230 C CA . GLY A 1 284 ? -15.258 -2.253 -13.005 1.00 94.38 284 GLY A CA 1
ATOM 2231 C C . GLY A 1 284 ? -16.002 -3.314 -12.225 1.00 94.38 284 GLY A C 1
ATOM 2232 O O . GLY A 1 284 ? -17.230 -3.327 -12.154 1.00 94.38 284 GLY A O 1
ATOM 2233 N N . SER A 1 285 ? -15.238 -4.214 -11.624 1.00 96.56 285 SER A N 1
ATOM 2234 C CA . SER A 1 285 ? -15.758 -5.322 -10.836 1.00 96.56 285 SER A CA 1
ATOM 2235 C C . SER A 1 285 ? -15.005 -5.475 -9.523 1.00 96.56 285 SER A C 1
ATOM 2237 O O . SER A 1 285 ? -13.777 -5.376 -9.483 1.00 96.56 285 SER A O 1
ATOM 2239 N N . LEU A 1 286 ? -15.753 -5.771 -8.461 1.00 98.19 286 LEU A N 1
ATOM 2240 C CA . LEU A 1 286 ? -15.232 -6.391 -7.251 1.00 98.19 286 LEU A CA 1
ATOM 2241 C C . LEU A 1 286 ? -14.983 -7.867 -7.548 1.00 98.19 286 LEU A C 1
ATOM 2243 O O . LEU A 1 286 ? -15.908 -8.595 -7.914 1.00 98.19 286 LEU A O 1
ATOM 2247 N N . VAL A 1 287 ? -13.740 -8.302 -7.385 1.00 98.38 287 VAL A N 1
ATOM 2248 C CA . VAL A 1 287 ? -13.305 -9.663 -7.690 1.00 98.38 287 VAL A CA 1
ATOM 2249 C C . VAL A 1 287 ? -12.716 -10.290 -6.445 1.00 98.38 287 VAL A C 1
ATOM 2251 O O . VAL A 1 287 ? -11.884 -9.678 -5.782 1.00 98.38 287 VAL A O 1
ATOM 2254 N N . GLU A 1 288 ? -13.093 -11.532 -6.170 1.00 98.44 288 GLU A N 1
ATOM 2255 C CA . GLU A 1 288 ? -12.384 -12.402 -5.238 1.00 98.44 288 GLU A CA 1
ATOM 2256 C C . GLU A 1 288 ? -11.599 -13.442 -6.037 1.00 98.44 288 GLU A C 1
ATOM 2258 O O . GLU A 1 288 ? -12.149 -14.111 -6.911 1.00 98.44 288 GLU A O 1
ATOM 2263 N N . ARG A 1 289 ? -10.301 -13.586 -5.760 1.00 98.50 289 ARG A N 1
ATOM 2264 C CA . ARG A 1 289 ? -9.474 -14.636 -6.359 1.00 98.50 289 ARG A CA 1
ATOM 2265 C C . ARG A 1 289 ? -8.945 -15.566 -5.284 1.00 98.50 289 ARG A C 1
ATOM 2267 O O . ARG A 1 289 ? -8.301 -15.113 -4.341 1.00 98.50 289 ARG A O 1
ATOM 2274 N N . THR A 1 290 ? -9.163 -16.867 -5.460 1.00 98.44 290 THR A N 1
ATOM 2275 C CA . THR A 1 290 ? -8.512 -17.888 -4.627 1.00 98.44 290 THR A CA 1
ATOM 2276 C C . THR A 1 290 ? -7.015 -17.878 -4.911 1.00 98.44 290 THR A C 1
ATOM 2278 O O . THR A 1 290 ? -6.614 -17.907 -6.068 1.00 98.44 290 THR A O 1
ATOM 2281 N N . VAL A 1 291 ? -6.180 -17.849 -3.877 1.00 98.31 291 VAL A N 1
ATOM 2282 C CA . VAL A 1 291 ? -4.715 -17.796 -4.025 1.00 98.31 291 VAL A CA 1
ATOM 2283 C C . VAL A 1 291 ? -4.018 -18.971 -3.353 1.00 98.31 291 VAL A C 1
ATOM 2285 O O . VAL A 1 291 ? -2.909 -19.315 -3.746 1.00 98.31 291 VAL A O 1
ATOM 2288 N N . ILE A 1 292 ? -4.676 -19.647 -2.410 1.00 97.69 292 ILE A N 1
ATOM 2289 C CA . ILE A 1 292 ? -4.157 -20.836 -1.729 1.00 97.69 292 ILE A CA 1
ATOM 2290 C C . ILE A 1 292 ? -5.044 -22.059 -2.009 1.00 97.69 292 ILE A C 1
ATOM 2292 O O . ILE A 1 292 ? -6.274 -22.002 -1.915 1.00 97.69 292 ILE A O 1
ATOM 2296 N N . ASP A 1 293 ? -4.414 -23.192 -2.322 1.00 95.62 293 ASP A N 1
ATOM 2297 C CA . ASP A 1 293 ? -5.081 -24.483 -2.499 1.00 95.62 293 ASP A CA 1
ATOM 2298 C C . ASP A 1 293 ? -5.543 -25.095 -1.149 1.00 95.62 293 ASP A C 1
ATOM 2300 O O . ASP A 1 293 ? -5.153 -24.634 -0.074 1.00 95.62 293 ASP A O 1
ATOM 2304 N N . PRO A 1 294 ? -6.367 -26.161 -1.144 1.00 94.56 294 PRO A N 1
ATOM 2305 C CA . PRO A 1 294 ? -6.776 -26.836 0.095 1.00 94.56 294 PRO A CA 1
ATOM 2306 C C . PRO A 1 294 ? -5.638 -27.406 0.955 1.00 94.56 294 PRO A C 1
ATOM 2308 O O . PRO A 1 294 ? -5.870 -27.696 2.125 1.00 94.56 294 PRO A O 1
ATOM 2311 N N . ASN A 1 295 ? -4.432 -27.557 0.404 1.00 93.12 295 ASN A N 1
ATOM 2312 C CA . ASN A 1 295 ? -3.246 -28.045 1.109 1.00 93.12 295 ASN A CA 1
ATOM 2313 C C . ASN A 1 295 ? -2.371 -26.904 1.650 1.00 93.12 295 ASN A C 1
ATOM 2315 O O . ASN A 1 295 ? -1.296 -27.164 2.192 1.00 93.12 295 ASN A O 1
ATOM 2319 N N . GLY A 1 296 ? -2.793 -25.646 1.497 1.00 91.50 296 GLY A N 1
ATOM 2320 C CA . GLY A 1 296 ? -2.041 -24.495 1.976 1.00 91.50 296 GLY A CA 1
ATOM 2321 C C . GLY A 1 296 ? -0.906 -24.051 1.049 1.00 91.50 296 GLY A C 1
ATOM 2322 O O . GLY A 1 296 ? 0.003 -23.380 1.536 1.00 91.50 296 GLY A O 1
ATOM 2323 N N . ARG A 1 297 ? -0.915 -24.440 -0.233 1.00 93.81 297 ARG A N 1
ATOM 2324 C CA . ARG A 1 297 ? 0.087 -24.051 -1.242 1.00 93.81 297 ARG A CA 1
ATOM 2325 C C . ARG A 1 297 ? -0.406 -22.893 -2.103 1.00 93.81 297 ARG A C 1
ATOM 2327 O O . ARG A 1 297 ? -1.577 -22.858 -2.474 1.00 93.81 297 ARG A O 1
ATOM 2334 N N . LEU A 1 298 ? 0.502 -21.988 -2.468 1.00 96.31 298 LEU A N 1
ATOM 2335 C CA . LEU A 1 298 ? 0.212 -20.902 -3.403 1.00 96.31 298 LEU A CA 1
ATOM 2336 C C . LEU A 1 298 ? -0.147 -21.455 -4.791 1.00 96.31 298 LEU A C 1
ATOM 2338 O O . LEU A 1 298 ? 0.597 -22.244 -5.374 1.00 96.31 298 LEU A O 1
ATOM 2342 N N . LEU A 1 299 ? -1.289 -21.020 -5.322 1.00 96.56 299 LEU A N 1
ATOM 2343 C CA . LEU A 1 299 ? -1.764 -21.329 -6.668 1.00 96.56 299 LEU A CA 1
ATOM 2344 C C . LEU A 1 299 ? -1.039 -20.439 -7.679 1.00 96.56 299 LEU A C 1
ATOM 2346 O O . LEU A 1 299 ? -1.547 -19.386 -8.064 1.00 96.56 299 LEU A O 1
ATOM 2350 N N . ALA A 1 300 ? 0.161 -20.855 -8.079 1.00 95.50 300 ALA A N 1
ATOM 2351 C CA . ALA A 1 300 ? 1.016 -20.129 -9.010 1.00 95.50 300 ALA A CA 1
ATOM 2352 C C . ALA A 1 300 ? 1.555 -21.047 -10.114 1.00 95.50 300 ALA A C 1
ATOM 2354 O O . ALA A 1 300 ? 1.940 -22.190 -9.858 1.00 95.50 300 ALA A O 1
ATOM 2355 N N . SER A 1 301 ? 1.644 -20.526 -11.335 1.00 94.56 301 SER A N 1
ATOM 2356 C CA . SER A 1 301 ? 2.357 -21.155 -12.450 1.00 94.56 301 SER A CA 1
ATOM 2357 C C . SER A 1 301 ? 3.268 -20.139 -13.134 1.00 94.56 301 SER A C 1
ATOM 2359 O O . SER A 1 301 ? 3.006 -18.938 -13.030 1.00 94.56 301 SER A O 1
ATOM 2361 N N . PRO A 1 302 ? 4.321 -20.578 -13.845 1.00 93.38 302 PRO A N 1
ATOM 2362 C CA . PRO A 1 302 ? 5.069 -19.689 -14.723 1.00 93.38 302 PRO A CA 1
ATOM 2363 C C . PRO A 1 302 ? 4.116 -18.959 -15.674 1.00 93.38 302 PRO A C 1
ATOM 2365 O O . PRO A 1 302 ? 3.176 -19.570 -16.189 1.00 93.38 302 PRO A O 1
ATOM 2368 N N . ALA A 1 303 ? 4.338 -17.661 -15.870 1.00 89.31 303 ALA A N 1
ATOM 2369 C CA . ALA A 1 303 ? 3.598 -16.882 -16.849 1.00 89.31 303 ALA A CA 1
ATOM 2370 C C . ALA A 1 303 ? 3.879 -17.441 -18.249 1.00 89.31 303 ALA A C 1
ATOM 2372 O O . ALA A 1 303 ? 5.036 -17.715 -18.593 1.00 89.31 303 ALA A O 1
ATOM 2373 N N . GLU A 1 304 ? 2.833 -17.618 -19.054 1.00 81.56 304 GLU A N 1
ATOM 2374 C CA . GLU A 1 304 ? 3.028 -17.879 -20.474 1.00 81.56 304 GLU A CA 1
ATOM 2375 C C . GLU A 1 304 ? 3.691 -16.643 -21.116 1.00 81.56 304 GLU A C 1
ATOM 2377 O O . GLU A 1 304 ? 3.583 -15.514 -20.637 1.00 81.56 304 GLU A O 1
ATOM 2382 N N . SER A 1 305 ? 4.516 -16.866 -22.141 1.00 62.34 305 SER A N 1
ATOM 2383 C CA . SER A 1 305 ? 5.179 -15.779 -22.869 1.00 62.34 305 SER A CA 1
ATOM 2384 C C . SER A 1 305 ? 4.357 -15.444 -24.110 1.00 62.34 305 SER A C 1
ATOM 2386 O O . SER A 1 305 ? 4.811 -15.658 -25.233 1.00 62.34 305 SER A O 1
ATOM 2388 N N . ASP A 1 306 ? 3.150 -14.937 -23.917 1.00 52.22 306 ASP A N 1
ATOM 2389 C CA . ASP A 1 306 ? 2.169 -14.682 -24.976 1.00 52.22 306 ASP A CA 1
ATOM 2390 C C . ASP A 1 306 ? 2.306 -13.297 -25.641 1.00 52.22 306 ASP A C 1
ATOM 2392 O O . ASP A 1 306 ? 1.679 -13.034 -26.665 1.00 52.22 306 ASP A O 1
ATOM 2396 N N . GLY A 1 307 ? 3.196 -12.421 -25.169 1.00 53.50 307 GLY A N 1
ATOM 2397 C CA . GLY A 1 307 ? 3.392 -11.109 -25.793 1.00 53.50 307 GLY A CA 1
ATOM 2398 C C . GLY A 1 307 ? 4.380 -10.220 -25.051 1.00 53.50 307 GLY A C 1
ATOM 2399 O O . GLY A 1 307 ? 4.943 -10.617 -24.033 1.00 53.50 307 GLY A O 1
ATOM 2400 N N . ASN A 1 308 ? 4.655 -9.037 -25.601 1.00 55.97 308 ASN A N 1
ATOM 2401 C CA . ASN A 1 308 ? 5.762 -8.166 -25.191 1.00 55.97 308 ASN A CA 1
ATOM 2402 C C . ASN A 1 308 ? 5.548 -7.372 -23.892 1.00 55.97 308 ASN A C 1
ATOM 2404 O O . ASN A 1 308 ? 6.506 -6.740 -23.458 1.00 55.97 308 ASN A O 1
ATOM 2408 N N . ASP A 1 309 ? 4.376 -7.441 -23.250 1.00 65.56 309 ASP A N 1
ATOM 2409 C CA . ASP A 1 309 ? 3.991 -6.414 -22.267 1.00 65.56 309 ASP A CA 1
ATOM 2410 C C . ASP A 1 309 ? 3.826 -6.928 -20.825 1.00 65.56 309 ASP A C 1
ATOM 2412 O O . ASP A 1 309 ? 3.740 -6.126 -19.896 1.00 65.56 309 ASP A O 1
ATOM 2416 N N . SER A 1 310 ? 3.818 -8.248 -20.594 1.00 75.81 310 SER A N 1
ATOM 2417 C CA . SER A 1 310 ? 3.749 -8.789 -19.228 1.00 75.81 310 SER A CA 1
ATOM 2418 C C . SER A 1 310 ? 5.126 -8.797 -18.565 1.00 75.81 310 SER A C 1
ATOM 2420 O O . SER A 1 310 ? 6.092 -9.360 -19.084 1.00 75.81 310 SER A O 1
ATOM 2422 N N . THR A 1 311 ? 5.206 -8.196 -17.378 1.00 84.88 311 THR A N 1
ATOM 2423 C CA . THR A 1 311 ? 6.413 -8.194 -16.537 1.00 84.88 311 THR A CA 1
ATOM 2424 C C . THR A 1 311 ? 6.482 -9.378 -15.579 1.00 84.88 311 THR A C 1
ATOM 2426 O O . THR A 1 311 ? 7.539 -9.635 -14.992 1.00 84.88 311 THR A O 1
ATOM 2429 N N . ALA A 1 312 ? 5.369 -10.093 -15.415 1.00 89.12 312 ALA A N 1
ATOM 2430 C CA . ALA A 1 312 ? 5.232 -11.155 -14.439 1.00 89.12 312 ALA A CA 1
ATOM 2431 C C . ALA A 1 312 ? 5.982 -12.416 -14.876 1.00 89.12 312 ALA A C 1
ATOM 2433 O O . ALA A 1 312 ? 5.915 -12.842 -16.026 1.00 89.12 312 ALA A O 1
ATOM 2434 N N . VAL A 1 313 ? 6.680 -13.040 -13.926 1.00 91.50 313 VAL A N 1
ATOM 2435 C CA . VAL A 1 313 ? 7.347 -14.338 -14.134 1.00 91.50 313 VAL A CA 1
ATOM 2436 C C . VAL A 1 313 ? 6.420 -15.490 -13.746 1.00 91.50 313 VAL A C 1
ATOM 2438 O O . VAL A 1 313 ? 6.485 -16.562 -14.342 1.00 91.50 313 VAL A O 1
ATOM 2441 N N . TYR A 1 314 ? 5.544 -15.263 -12.765 1.00 94.75 314 TYR A N 1
ATOM 2442 C CA . TYR A 1 314 ? 4.519 -16.197 -12.314 1.00 94.75 314 TYR A CA 1
ATOM 2443 C C . TYR A 1 314 ? 3.161 -15.502 -12.280 1.00 94.75 314 TYR A C 1
ATOM 2445 O O . TYR A 1 314 ? 3.076 -14.315 -11.964 1.00 94.75 314 TYR A O 1
ATOM 2453 N N . VAL A 1 315 ? 2.103 -16.256 -12.563 1.00 95.69 315 VAL A N 1
ATOM 2454 C CA . VAL A 1 315 ? 0.709 -15.805 -12.512 1.00 95.69 315 VAL A CA 1
ATOM 2455 C C . VAL A 1 315 ? -0.109 -16.707 -11.599 1.00 95.69 315 VAL A C 1
ATOM 2457 O O . VAL A 1 315 ? 0.146 -17.909 -11.486 1.00 95.69 315 VAL A O 1
ATOM 2460 N N . CYS A 1 316 ? -1.090 -16.119 -10.922 1.00 96.75 316 CYS A N 1
ATOM 2461 C CA . CYS A 1 316 ? -1.995 -16.853 -10.059 1.00 96.75 316 CYS A CA 1
ATOM 2462 C C . CYS A 1 316 ? -3.015 -17.627 -10.898 1.00 96.75 316 CYS A C 1
ATOM 2464 O O . CYS A 1 316 ? -3.756 -17.032 -11.684 1.00 96.75 316 CYS A O 1
ATOM 2466 N N . THR A 1 317 ? -3.083 -18.941 -10.686 1.00 96.94 317 THR A N 1
ATOM 2467 C CA . THR A 1 317 ? -3.978 -19.859 -11.413 1.00 96.94 317 THR A CA 1
ATOM 2468 C C . THR A 1 317 ? -5.295 -20.120 -10.695 1.00 96.94 317 THR A C 1
ATOM 2470 O O . THR A 1 317 ? -6.146 -20.852 -11.203 1.00 96.94 317 THR A O 1
ATOM 2473 N N . GLY A 1 318 ? -5.469 -19.564 -9.497 1.00 97.38 318 GLY A N 1
ATOM 2474 C CA . GLY A 1 318 ? -6.693 -19.755 -8.743 1.00 97.38 318 GLY A CA 1
ATOM 2475 C C . GLY A 1 318 ? -7.885 -19.040 -9.371 1.00 97.38 318 GLY A C 1
ATOM 2476 O O . GLY A 1 318 ? -7.754 -18.045 -10.087 1.00 97.38 318 GLY A O 1
ATOM 2477 N N . ILE A 1 319 ? -9.067 -19.592 -9.105 1.00 97.81 319 ILE A N 1
ATOM 2478 C CA . ILE A 1 319 ? -10.327 -19.135 -9.689 1.00 97.81 319 ILE A CA 1
ATOM 2479 C C . ILE A 1 319 ? -10.612 -17.705 -9.223 1.00 97.81 319 ILE A C 1
ATOM 2481 O O . ILE A 1 319 ? -10.505 -17.403 -8.032 1.00 97.81 319 ILE A O 1
ATOM 2485 N N . ALA A 1 320 ? -10.973 -16.847 -10.177 1.00 97.62 320 ALA A N 1
ATOM 2486 C CA . ALA A 1 320 ? -11.459 -15.497 -9.938 1.00 97.62 320 ALA A CA 1
ATOM 2487 C C . ALA A 1 320 ? -12.982 -15.460 -10.107 1.00 97.62 320 ALA A C 1
ATOM 2489 O O . ALA A 1 320 ? -13.496 -15.889 -11.140 1.00 97.62 320 ALA A O 1
ATOM 2490 N N . THR A 1 321 ? -13.677 -14.920 -9.113 1.00 97.31 321 THR A N 1
ATOM 2491 C CA . THR A 1 321 ? -15.131 -14.766 -9.089 1.00 97.31 321 THR A CA 1
ATOM 2492 C C . THR A 1 321 ? -15.464 -13.282 -9.046 1.00 97.31 321 THR A C 1
ATOM 2494 O O . THR A 1 321 ? -15.003 -12.564 -8.159 1.00 97.31 321 THR A O 1
ATOM 2497 N N . GLU A 1 322 ? -16.257 -12.811 -10.004 1.00 97.00 322 GLU A N 1
ATOM 2498 C CA . GLU A 1 322 ? -16.783 -11.445 -10.001 1.00 97.00 322 GLU A CA 1
ATOM 2499 C C . GLU A 1 322 ? -18.020 -11.393 -9.102 1.00 97.00 322 GLU A C 1
ATOM 2501 O O . GLU A 1 322 ? -18.967 -12.156 -9.290 1.00 97.00 322 GLU A O 1
ATOM 2506 N N . LEU A 1 323 ? -17.980 -10.529 -8.090 1.00 97.38 323 LEU A N 1
ATOM 2507 C CA . LEU A 1 323 ? -18.989 -10.469 -7.033 1.00 97.38 323 LEU A CA 1
ATOM 2508 C C . LEU A 1 323 ? -19.974 -9.317 -7.235 1.00 97.38 323 LEU A C 1
ATOM 2510 O O . LEU A 1 323 ? -21.154 -9.450 -6.927 1.00 97.38 323 LEU A O 1
ATOM 2514 N N . ALA A 1 324 ? -19.493 -8.182 -7.745 1.00 96.88 324 ALA A N 1
ATOM 2515 C CA . ALA A 1 324 ? -20.304 -6.990 -7.961 1.00 96.88 324 ALA A CA 1
ATOM 2516 C C . ALA A 1 324 ? -19.704 -6.093 -9.048 1.00 96.88 324 ALA A C 1
ATOM 2518 O O . ALA A 1 324 ? -18.483 -5.972 -9.136 1.00 96.88 324 ALA A O 1
ATOM 2519 N N . GLY A 1 325 ? -20.556 -5.412 -9.816 1.00 95.31 325 GLY A N 1
ATOM 2520 C CA . GLY A 1 325 ? -20.146 -4.292 -10.667 1.00 95.31 325 GLY A CA 1
ATOM 2521 C C . GLY A 1 325 ? -19.980 -3.012 -9.845 1.00 95.31 325 GLY A C 1
ATOM 2522 O O . GLY A 1 325 ? -20.758 -2.763 -8.922 1.00 95.31 325 GLY A O 1
ATOM 2523 N N . VAL A 1 326 ? -18.975 -2.200 -10.169 1.00 94.62 326 VAL A N 1
ATOM 2524 C CA . VAL A 1 326 ? -18.633 -0.978 -9.424 1.00 94.62 326 VAL A CA 1
ATOM 2525 C C . VAL A 1 326 ? -18.351 0.200 -10.353 1.00 94.62 326 VAL A C 1
ATOM 2527 O O . VAL A 1 326 ? -17.999 0.015 -11.519 1.00 94.62 326 VAL A O 1
ATOM 2530 N N . LEU A 1 327 ? -18.440 1.417 -9.809 1.00 92.12 327 LEU A N 1
ATOM 2531 C CA . LEU A 1 327 ? -17.753 2.567 -10.391 1.00 92.12 327 LEU A CA 1
ATOM 2532 C C . LEU A 1 327 ? -16.306 2.523 -9.903 1.00 92.12 327 LEU A C 1
ATOM 2534 O O . LEU A 1 327 ? -16.015 2.776 -8.735 1.00 92.12 327 LEU A O 1
ATOM 2538 N N . TYR A 1 328 ? -15.425 2.109 -10.803 1.00 91.06 328 TYR A N 1
ATOM 2539 C CA . TYR A 1 328 ? -14.013 1.911 -10.554 1.00 91.06 328 TYR A CA 1
ATOM 2540 C C . TYR A 1 328 ? -13.260 3.237 -10.513 1.00 91.06 328 TYR A C 1
ATOM 2542 O O . TYR A 1 328 ? -13.446 4.122 -11.349 1.00 91.06 328 TYR A O 1
ATOM 2550 N N . HIS A 1 329 ? -12.342 3.306 -9.558 1.00 88.06 329 HIS A N 1
ATOM 2551 C CA . HIS A 1 329 ? -11.311 4.322 -9.472 1.00 88.06 329 HIS A CA 1
ATOM 2552 C C . HIS A 1 329 ? -10.047 3.658 -8.886 1.00 88.06 329 HIS A C 1
ATOM 2554 O O . HIS A 1 329 ? -10.175 2.815 -7.983 1.00 88.06 329 HIS A O 1
ATOM 2560 N N . PRO A 1 330 ? -8.830 3.990 -9.366 1.00 86.94 330 PRO A N 1
ATOM 2561 C CA . PRO A 1 330 ? -7.585 3.329 -8.948 1.00 86.94 330 PRO A CA 1
ATOM 2562 C C . PRO A 1 330 ? -7.296 3.462 -7.450 1.00 86.94 330 PRO A C 1
ATOM 2564 O O . PRO A 1 330 ? -6.519 2.696 -6.893 1.00 86.94 330 PRO A O 1
ATOM 2567 N N . TRP A 1 331 ? -7.970 4.384 -6.775 1.00 85.56 331 TRP A N 1
ATOM 2568 C CA . TRP A 1 331 ? -7.812 4.670 -5.354 1.00 85.56 331 TRP A CA 1
ATOM 2569 C C . TRP A 1 331 ? -8.949 4.101 -4.487 1.00 85.56 331 TRP A C 1
ATOM 2571 O O . TRP A 1 331 ? -9.103 4.420 -3.311 1.00 85.56 331 TRP A O 1
ATOM 2581 N N . THR A 1 332 ? -9.778 3.223 -5.043 1.00 90.81 332 THR A N 1
ATOM 2582 C CA . THR A 1 332 ? -10.8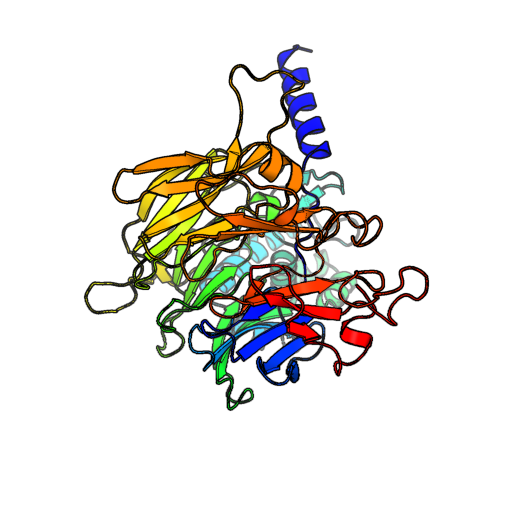03 2.538 -4.249 1.00 90.81 332 THR A CA 1
ATOM 2583 C C . THR A 1 332 ? -10.185 1.581 -3.229 1.00 90.81 332 THR A C 1
ATOM 2585 O O . THR A 1 332 ? -9.084 1.056 -3.409 1.00 90.81 332 THR A O 1
ATOM 2588 N N . HIS A 1 333 ? -10.889 1.375 -2.117 1.00 94.62 333 HIS A N 1
ATOM 2589 C CA . HIS A 1 333 ? -10.452 0.559 -0.992 1.00 94.62 333 HIS A CA 1
ATOM 2590 C C . HIS A 1 333 ? -11.318 -0.687 -0.860 1.00 94.62 333 HIS A C 1
ATOM 2592 O O . HIS A 1 333 ? -12.521 -0.624 -1.086 1.00 94.62 333 HIS A O 1
ATOM 2598 N N . VAL A 1 334 ? -10.714 -1.792 -0.420 1.00 97.62 334 VAL A N 1
ATOM 2599 C CA . VAL A 1 334 ? -11.399 -3.044 -0.081 1.00 97.62 334 VAL A CA 1
ATOM 2600 C C . VAL A 1 334 ? -10.933 -3.508 1.297 1.00 97.62 334 VAL A C 1
ATOM 2602 O O . VAL A 1 334 ? -9.746 -3.402 1.613 1.00 97.62 334 VAL A O 1
ATOM 2605 N N . SER A 1 335 ? -11.859 -4.009 2.113 1.00 97.38 335 SER A N 1
ATOM 2606 C CA . SER A 1 335 ? -11.609 -4.567 3.441 1.00 97.38 335 SER A CA 1
ATOM 2607 C C . SER A 1 335 ? -12.550 -5.739 3.724 1.00 97.38 335 SER A C 1
ATOM 2609 O O . SER A 1 335 ? -13.727 -5.691 3.373 1.00 97.38 335 SER A O 1
ATOM 2611 N N . TYR A 1 336 ? -12.046 -6.783 4.379 1.00 97.00 336 TYR A N 1
ATOM 2612 C CA . TYR A 1 336 ? -12.857 -7.916 4.823 1.00 97.00 336 TYR A CA 1
ATOM 2613 C C . TYR A 1 336 ? -13.337 -7.727 6.257 1.00 97.00 336 TYR A C 1
ATOM 2615 O O . TYR A 1 336 ? -12.558 -7.403 7.155 1.00 97.00 336 TYR A O 1
ATOM 2623 N N . ALA A 1 337 ? -14.614 -8.015 6.479 1.00 96.06 337 ALA A N 1
ATOM 2624 C CA . ALA A 1 337 ? -15.128 -8.312 7.801 1.00 96.06 337 ALA A CA 1
ATOM 2625 C C . ALA A 1 337 ? -14.859 -9.777 8.171 1.00 96.06 337 ALA A C 1
ATOM 2627 O O . ALA A 1 337 ? -14.674 -10.642 7.313 1.00 96.06 337 ALA A O 1
ATOM 2628 N N . ARG A 1 338 ? -14.872 -10.076 9.473 1.00 92.50 338 ARG A N 1
ATOM 2629 C CA . ARG A 1 338 ? -14.652 -11.443 9.984 1.00 92.50 338 ARG A CA 1
ATOM 2630 C C . ARG A 1 338 ? -15.715 -12.451 9.562 1.00 92.50 338 ARG A C 1
ATOM 2632 O O . ARG A 1 338 ? -15.456 -13.646 9.586 1.00 92.50 338 ARG A O 1
ATOM 2639 N N . ASP A 1 339 ? -16.907 -11.972 9.237 1.00 93.94 339 ASP A N 1
ATOM 2640 C CA . ASP A 1 339 ? -18.030 -12.782 8.771 1.00 93.94 339 ASP A CA 1
ATOM 2641 C C . ASP A 1 339 ? -18.046 -12.945 7.242 1.00 93.94 339 ASP A C 1
ATOM 2643 O O . ASP A 1 339 ? -19.075 -13.293 6.672 1.00 93.94 339 ASP A O 1
ATOM 2647 N N . ASN A 1 340 ? -16.903 -12.712 6.584 1.00 95.00 340 ASN A N 1
ATOM 2648 C CA . ASN A 1 340 ? -16.691 -12.810 5.136 1.00 95.00 340 ASN A CA 1
ATOM 2649 C C . ASN A 1 340 ? -17.469 -11.800 4.285 1.00 95.00 340 ASN A C 1
ATOM 2651 O O . ASN A 1 340 ? -17.462 -11.906 3.057 1.00 95.00 340 ASN A O 1
ATOM 2655 N N . ARG A 1 341 ? -18.094 -10.788 4.893 1.00 97.25 341 ARG A N 1
ATOM 2656 C CA . ARG A 1 341 ? -18.600 -9.641 4.138 1.00 97.25 341 ARG A CA 1
ATOM 2657 C C . ARG A 1 341 ? -17.446 -8.771 3.651 1.00 97.25 341 ARG A C 1
ATOM 2659 O O . ARG A 1 341 ? -16.482 -8.536 4.382 1.00 97.25 341 ARG A O 1
ATOM 2666 N N . ILE A 1 342 ? -17.569 -8.248 2.437 1.00 98.25 342 ILE A N 1
ATOM 2667 C CA . ILE A 1 342 ? -16.562 -7.377 1.827 1.00 98.25 342 ILE A CA 1
ATOM 2668 C C . ILE A 1 342 ? -17.064 -5.944 1.872 1.00 98.25 342 ILE A C 1
ATOM 2670 O O . ILE A 1 342 ? -18.102 -5.633 1.296 1.00 98.25 342 ILE A O 1
ATOM 2674 N N . PHE A 1 343 ? -16.318 -5.063 2.525 1.00 98.31 343 PHE A N 1
ATOM 2675 C CA . PHE A 1 343 ? -16.553 -3.627 2.493 1.00 98.31 343 PHE A CA 1
ATOM 2676 C C . PHE A 1 343 ? -15.658 -3.004 1.436 1.00 98.31 343 PHE A C 1
ATOM 2678 O O . PHE A 1 343 ? -14.457 -3.274 1.402 1.00 98.31 343 PHE A O 1
ATOM 2685 N N . PHE A 1 344 ? -16.219 -2.159 0.585 1.00 97.94 344 PHE A N 1
ATOM 2686 C CA . PHE A 1 344 ? -15.455 -1.510 -0.469 1.00 97.94 344 PHE A CA 1
ATOM 2687 C C . PHE A 1 344 ? -15.972 -0.108 -0.757 1.00 97.94 344 PHE A C 1
ATOM 2689 O O . PHE A 1 344 ? -17.148 0.182 -0.534 1.00 97.94 344 PHE A O 1
ATOM 2696 N N . THR A 1 345 ? -15.100 0.768 -1.249 1.00 96.06 345 THR A N 1
ATOM 2697 C CA . THR A 1 345 ? -15.530 2.080 -1.732 1.00 96.06 345 THR A CA 1
ATOM 2698 C C . THR A 1 345 ? -15.860 2.041 -3.211 1.00 96.06 345 THR A C 1
ATOM 2700 O O . THR A 1 345 ? -15.167 1.421 -4.010 1.00 96.06 345 THR A O 1
ATOM 2703 N N . SER A 1 346 ? -16.939 2.723 -3.561 1.00 94.75 346 SER A N 1
ATOM 2704 C CA . SER A 1 346 ? -17.384 2.980 -4.929 1.00 94.75 346 SER A CA 1
ATOM 2705 C C . SER A 1 346 ? -18.236 4.246 -4.877 1.00 94.75 346 SER A C 1
ATOM 2707 O O . SER A 1 346 ? -18.466 4.810 -3.803 1.00 94.75 346 SER A O 1
ATOM 2709 N N . ALA A 1 347 ? -18.744 4.695 -6.015 1.00 89.75 347 ALA A N 1
ATOM 2710 C CA . ALA A 1 347 ? -19.657 5.820 -6.051 1.00 89.75 347 ALA A CA 1
ATOM 2711 C C . ALA A 1 347 ? -21.115 5.420 -6.295 1.00 89.75 347 ALA A C 1
ATOM 2713 O O . ALA A 1 347 ? -21.417 4.370 -6.865 1.00 89.75 347 ALA A O 1
ATOM 2714 N N . THR A 1 348 ? -22.017 6.290 -5.845 1.00 84.06 348 THR A N 1
ATOM 2715 C CA . THR A 1 348 ? -23.450 6.242 -6.150 1.00 84.06 348 THR A CA 1
ATOM 2716 C C . THR A 1 348 ? -23.782 7.242 -7.251 1.00 84.06 348 THR A C 1
ATOM 2718 O O . THR A 1 348 ? -23.268 8.362 -7.268 1.00 84.06 348 THR A O 1
ATOM 2721 N N . MET A 1 349 ? -24.665 6.843 -8.167 1.00 80.94 349 MET A N 1
ATOM 2722 C CA . MET A 1 349 ? -25.206 7.715 -9.207 1.00 80.94 349 MET A CA 1
ATOM 2723 C C . MET A 1 349 ? -26.712 7.478 -9.329 1.00 80.94 349 MET A C 1
ATOM 2725 O O . MET A 1 349 ? -27.152 6.347 -9.533 1.00 80.94 349 MET A O 1
ATOM 2729 N N . SER A 1 350 ? -27.503 8.544 -9.200 1.00 77.56 350 SER A N 1
ATOM 2730 C CA . SER A 1 350 ? -28.955 8.487 -9.403 1.00 77.56 350 SER A CA 1
ATOM 2731 C C . SER A 1 350 ? -29.287 8.593 -10.888 1.00 77.56 350 SER A C 1
ATOM 2733 O O . SER A 1 350 ? -28.685 9.395 -11.598 1.00 77.56 350 SER A O 1
ATOM 2735 N N . LEU A 1 351 ? -30.252 7.799 -11.360 1.00 79.94 351 LEU A N 1
ATOM 2736 C CA . LEU A 1 351 ? -30.738 7.846 -12.739 1.00 79.94 351 LEU A CA 1
ATOM 2737 C C . LEU A 1 351 ? -32.229 8.238 -12.777 1.00 79.94 351 LEU A C 1
ATOM 2739 O O . LEU A 1 351 ? -33.023 7.622 -12.066 1.00 79.94 351 LEU A O 1
ATOM 2743 N N . PRO A 1 352 ? -32.635 9.208 -13.622 1.00 83.19 352 PRO A N 1
ATOM 2744 C CA . PRO A 1 352 ? -31.782 10.023 -14.489 1.00 83.19 352 PRO A CA 1
ATOM 2745 C C . PRO A 1 352 ? -30.903 10.983 -13.671 1.00 83.19 352 PRO A C 1
ATOM 2747 O O . PRO A 1 352 ? -31.358 11.550 -12.685 1.00 83.19 352 PRO A O 1
ATOM 2750 N N . SER A 1 353 ? -29.655 11.169 -14.101 1.00 69.75 353 SER A N 1
ATOM 2751 C CA . SER A 1 353 ? -28.729 12.123 -13.483 1.00 69.75 353 SER A CA 1
ATOM 2752 C C . SER A 1 353 ? -28.865 13.490 -14.159 1.00 69.75 353 SER A C 1
ATOM 2754 O O . SER A 1 353 ? -28.948 13.593 -15.388 1.00 69.75 353 SER A O 1
ATOM 2756 N N . SER A 1 354 ? -28.915 14.546 -13.355 1.00 73.25 354 SER A N 1
ATOM 2757 C CA . SER A 1 354 ? -28.879 15.942 -13.776 1.00 73.25 354 SER A CA 1
ATOM 2758 C C . SER A 1 354 ? -27.483 16.544 -13.587 1.00 73.25 354 SER A C 1
ATOM 2760 O O . SER A 1 354 ? -26.623 15.988 -12.915 1.00 73.25 354 SER A O 1
ATOM 2762 N N . ARG A 1 355 ? -27.268 17.751 -14.126 1.00 57.22 355 ARG A N 1
ATOM 2763 C CA . ARG A 1 355 ? -26.006 18.506 -13.971 1.00 57.22 355 ARG A CA 1
ATOM 2764 C C . ARG A 1 355 ? -25.659 18.872 -12.520 1.00 57.22 355 ARG A C 1
ATOM 2766 O O . ARG A 1 355 ? -24.556 19.343 -12.282 1.00 57.22 355 ARG A O 1
ATOM 2773 N N . ILE A 1 356 ? -26.620 18.759 -11.603 1.00 63.06 356 ILE A N 1
ATOM 2774 C CA . ILE A 1 356 ? -26.477 19.128 -10.189 1.00 63.06 356 ILE A CA 1
ATOM 2775 C C . ILE A 1 356 ? -26.152 17.886 -9.345 1.00 63.06 356 ILE A C 1
ATOM 2777 O O . ILE A 1 356 ? -25.642 18.019 -8.234 1.00 63.06 356 ILE A O 1
ATOM 2781 N N . ASP A 1 357 ? -26.406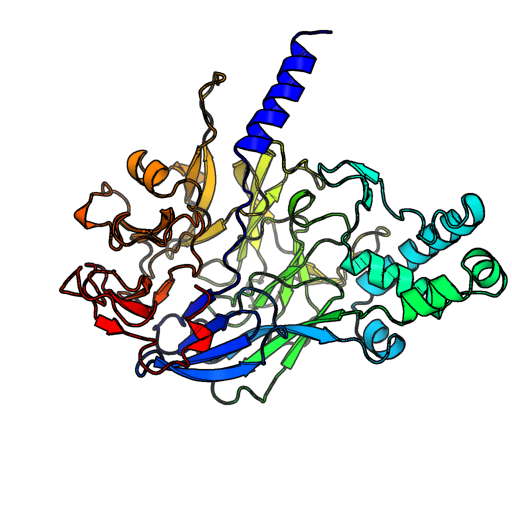 16.684 -9.873 1.00 66.75 357 ASP A N 1
ATOM 2782 C CA . ASP A 1 357 ? -26.157 15.443 -9.149 1.00 66.75 357 ASP A CA 1
ATOM 2783 C C . ASP A 1 357 ? -24.659 15.148 -9.154 1.00 66.75 357 ASP A C 1
ATOM 2785 O O . ASP A 1 357 ? -24.084 14.720 -10.155 1.00 66.75 357 ASP A O 1
ATOM 2789 N N . THR A 1 358 ? -24.016 15.407 -8.019 1.00 71.44 358 THR A N 1
ATOM 2790 C CA . THR A 1 358 ? -22.619 15.050 -7.811 1.00 71.44 358 THR A CA 1
ATOM 2791 C C . THR A 1 358 ? -22.514 13.560 -7.519 1.00 71.44 358 THR A C 1
ATOM 2793 O O . THR A 1 358 ? -23.256 13.007 -6.706 1.00 71.44 358 THR A O 1
ATOM 2796 N N . VAL A 1 359 ? -21.583 12.896 -8.203 1.00 77.38 359 VAL A N 1
ATOM 2797 C CA . VAL A 1 359 ? -21.208 11.514 -7.904 1.00 77.38 359 VAL A CA 1
ATOM 2798 C C . VAL A 1 359 ? -20.639 11.495 -6.486 1.00 77.38 359 VAL A C 1
ATOM 2800 O O . VAL A 1 359 ? -19.654 12.176 -6.206 1.00 77.38 359 VAL A O 1
ATOM 2803 N N . LYS A 1 360 ? -21.287 10.759 -5.579 1.00 85.94 360 LYS A N 1
ATOM 2804 C CA . LYS A 1 360 ? -20.856 10.662 -4.179 1.00 85.94 360 LYS A CA 1
ATOM 2805 C C . LYS A 1 360 ? -20.204 9.315 -3.928 1.00 85.94 360 LYS A C 1
ATOM 2807 O O . LYS A 1 360 ? -20.858 8.276 -4.078 1.00 85.94 360 LYS A O 1
ATOM 2812 N N . GLU A 1 361 ? -18.937 9.343 -3.527 1.00 89.31 361 GLU A N 1
ATOM 2813 C CA . GLU A 1 361 ? -18.251 8.163 -3.009 1.00 89.31 361 GLU A CA 1
ATOM 2814 C C . GLU A 1 361 ? -18.845 7.746 -1.663 1.00 89.31 361 GLU A C 1
ATOM 2816 O O . GLU A 1 361 ? -19.214 8.575 -0.831 1.00 89.31 361 GLU A O 1
ATOM 2821 N N . THR A 1 362 ? -18.975 6.442 -1.463 1.00 94.31 362 THR A N 1
ATOM 2822 C CA . THR A 1 362 ? -19.469 5.859 -0.219 1.00 94.31 362 THR A CA 1
ATOM 2823 C C . THR A 1 362 ? -18.895 4.459 -0.027 1.00 94.31 362 THR A C 1
ATOM 2825 O O . THR A 1 362 ? -18.193 3.923 -0.888 1.00 94.31 362 THR A O 1
ATOM 2828 N N . ILE A 1 363 ? -19.201 3.856 1.119 1.00 96.50 363 ILE A N 1
ATOM 2829 C CA . ILE A 1 363 ? -18.841 2.479 1.440 1.00 96.50 363 ILE A CA 1
ATOM 2830 C C . ILE A 1 363 ? -20.038 1.579 1.146 1.00 96.50 363 ILE A C 1
ATOM 2832 O O . ILE A 1 363 ? -21.150 1.812 1.628 1.00 96.50 363 ILE A O 1
ATOM 2836 N N . PHE A 1 364 ? -19.783 0.522 0.390 1.00 97.56 364 PHE A N 1
ATOM 2837 C CA . PHE A 1 364 ? -20.704 -0.571 0.130 1.00 97.56 364 PHE A CA 1
ATOM 2838 C C . PHE A 1 364 ? -20.260 -1.824 0.876 1.00 97.56 364 PHE A C 1
ATOM 2840 O O . PHE A 1 364 ? -19.085 -1.986 1.207 1.00 97.56 364 PHE A O 1
ATOM 2847 N N . CYS A 1 365 ? -21.205 -2.722 1.117 1.00 97.81 365 CYS A N 1
ATOM 2848 C CA . CYS A 1 365 ? -20.959 -4.054 1.638 1.00 97.81 365 CYS A CA 1
ATOM 2849 C C . CYS A 1 365 ? -21.502 -5.085 0.651 1.00 97.81 365 CYS A C 1
ATOM 2851 O O . CYS A 1 365 ? -22.668 -5.012 0.269 1.00 97.81 365 CYS A O 1
ATOM 2853 N N . CYS A 1 366 ? -20.658 -6.033 0.255 1.00 98.12 366 CYS A N 1
ATOM 2854 C CA . CYS A 1 366 ? -21.043 -7.234 -0.469 1.00 98.12 366 CYS A CA 1
ATOM 2855 C C . CYS A 1 366 ? -21.122 -8.398 0.523 1.00 98.12 366 CYS A C 1
ATOM 2857 O O . CYS A 1 366 ? -20.117 -8.781 1.130 1.00 98.12 366 CYS A O 1
ATOM 2859 N N . ASP A 1 367 ? -22.311 -8.968 0.673 1.00 96.56 367 ASP A N 1
ATOM 2860 C CA . ASP A 1 367 ? -22.506 -10.245 1.350 1.00 96.56 367 ASP A CA 1
ATOM 2861 C C . ASP A 1 367 ? -22.184 -11.377 0.370 1.00 96.56 367 ASP A C 1
ATOM 2863 O O . ASP A 1 367 ? -22.914 -11.615 -0.590 1.00 96.56 367 ASP A O 1
ATOM 2867 N N . THR A 1 368 ? -21.073 -12.068 0.611 1.00 92.19 368 THR A N 1
ATOM 2868 C CA . THR A 1 368 ? -20.557 -13.132 -0.260 1.00 92.19 368 THR A CA 1
ATOM 2869 C C . THR A 1 368 ? -21.434 -14.383 -0.270 1.00 92.19 368 THR A C 1
ATOM 2871 O O . THR A 1 368 ? -21.363 -15.161 -1.219 1.00 92.19 368 THR A O 1
ATOM 2874 N N . LEU A 1 369 ? -22.297 -14.577 0.735 1.00 91.38 369 LEU A N 1
ATOM 2875 C CA . LEU A 1 369 ? -23.208 -15.722 0.793 1.00 91.38 369 LEU A CA 1
ATOM 2876 C C . LEU A 1 369 ? -24.461 -15.497 -0.052 1.00 91.38 369 LEU A C 1
ATOM 2878 O O . LEU A 1 369 ? -24.947 -16.425 -0.697 1.00 91.38 369 LEU A O 1
ATOM 2882 N N . THR A 1 370 ? -25.004 -14.279 -0.027 1.00 94.38 370 THR A N 1
ATOM 2883 C CA . THR A 1 370 ? -26.255 -13.946 -0.729 1.00 94.38 370 THR A CA 1
ATOM 2884 C C . THR A 1 370 ? -26.033 -13.237 -2.063 1.00 94.38 370 THR A C 1
ATOM 2886 O O . THR A 1 370 ? -26.960 -13.159 -2.866 1.00 94.38 370 THR A O 1
ATOM 2889 N N . GLY A 1 371 ? -24.830 -12.707 -2.303 1.00 92.56 371 GLY A N 1
ATOM 2890 C CA . GLY A 1 371 ? -24.522 -11.829 -3.435 1.00 92.56 371 GLY A CA 1
ATOM 2891 C C . GLY A 1 371 ? -25.137 -10.431 -3.307 1.00 92.56 371 GLY A C 1
ATOM 2892 O O . GLY A 1 371 ? -25.132 -9.663 -4.266 1.00 92.56 371 GLY A O 1
ATOM 2893 N N . THR A 1 372 ? -25.707 -10.090 -2.146 1.00 96.81 372 THR A N 1
ATOM 2894 C CA . THR A 1 372 ? -26.363 -8.794 -1.945 1.00 96.81 372 THR A CA 1
ATOM 2895 C C . THR A 1 372 ? -25.319 -7.699 -1.775 1.00 96.81 372 THR A C 1
ATOM 2897 O O . THR A 1 372 ? -24.419 -7.818 -0.944 1.00 96.81 372 THR A O 1
ATOM 2900 N N . VAL A 1 373 ? -25.491 -6.596 -2.505 1.00 97.31 373 VAL A N 1
ATOM 2901 C CA . VAL A 1 373 ? -24.693 -5.376 -2.344 1.00 97.31 373 VAL A CA 1
ATOM 2902 C C . VAL A 1 373 ? -25.568 -4.277 -1.758 1.00 97.31 373 VAL A C 1
ATOM 2904 O O . VAL A 1 373 ? -26.634 -3.973 -2.293 1.00 97.31 373 VAL A O 1
ATOM 2907 N N . SER A 1 374 ? -25.124 -3.667 -0.662 1.00 95.69 374 SER A N 1
ATOM 2908 C CA . SER A 1 374 ? -25.841 -2.582 0.010 1.00 95.69 374 SER A CA 1
ATOM 2909 C C . SER A 1 374 ? -24.928 -1.394 0.300 1.00 95.69 374 SER A C 1
ATOM 2911 O O . SER A 1 374 ? -23.751 -1.556 0.619 1.00 95.69 374 SER A O 1
ATOM 2913 N N . GLY A 1 375 ? -25.467 -0.179 0.174 1.00 94.94 375 GLY A N 1
ATOM 2914 C CA . GLY A 1 375 ? -24.803 1.028 0.664 1.00 94.94 375 GLY A CA 1
ATOM 2915 C C . GLY A 1 375 ? -24.861 1.068 2.189 1.00 94.94 375 GLY A C 1
ATOM 2916 O O . GLY A 1 375 ? -25.920 0.830 2.768 1.00 94.94 375 GLY A O 1
ATOM 2917 N N . ILE A 1 376 ? -23.727 1.343 2.833 1.00 94.50 376 ILE A N 1
ATOM 2918 C CA . ILE A 1 376 ? -23.596 1.270 4.294 1.00 94.50 376 ILE A CA 1
ATOM 2919 C C . ILE A 1 376 ? -23.739 2.631 4.960 1.00 94.50 376 ILE A C 1
ATOM 2921 O O . ILE A 1 376 ? -24.324 2.723 6.037 1.00 94.50 376 ILE A O 1
ATOM 2925 N N . LEU A 1 377 ? -23.199 3.687 4.352 1.00 92.88 377 LEU A N 1
ATOM 2926 C CA . LEU A 1 377 ? -23.173 4.994 4.997 1.00 92.88 377 LEU A CA 1
ATOM 2927 C C . LEU A 1 377 ? -24.465 5.779 4.733 1.00 92.88 377 LEU A C 1
ATOM 2929 O O . LEU A 1 377 ? -24.846 5.940 3.570 1.00 92.88 377 LEU A O 1
ATOM 2933 N N . PRO A 1 378 ? -25.116 6.330 5.774 1.00 91.44 378 PRO A N 1
ATOM 2934 C CA . PRO A 1 378 ? -26.185 7.303 5.587 1.00 91.44 378 PRO A CA 1
ATOM 2935 C C . PRO A 1 378 ? -25.633 8.613 5.006 1.00 91.44 378 PRO A C 1
ATOM 2937 O O . PRO A 1 378 ? -24.441 8.905 5.114 1.00 91.44 378 PRO A O 1
ATOM 2940 N N . GLN A 1 379 ? -26.515 9.449 4.447 1.00 88.62 379 GLN A N 1
ATOM 2941 C CA . GLN A 1 379 ? -26.124 10.685 3.754 1.00 88.62 379 GLN A CA 1
ATOM 2942 C C . GLN A 1 379 ? -25.250 11.616 4.610 1.00 88.62 379 GLN A C 1
ATOM 2944 O O . GLN A 1 379 ? -24.258 12.138 4.114 1.00 88.62 379 GLN A O 1
ATOM 2949 N N . PHE A 1 380 ? -25.561 11.760 5.901 1.00 89.31 380 PHE A N 1
ATOM 2950 C CA . PHE A 1 380 ? -24.759 12.567 6.824 1.00 89.31 380 PHE A CA 1
ATOM 2951 C C . PHE A 1 380 ? -23.317 12.052 6.967 1.00 89.31 380 PHE A C 1
ATOM 2953 O O . PHE A 1 380 ? -22.383 12.845 6.978 1.00 89.31 380 PHE A O 1
ATOM 2960 N N . ALA A 1 381 ? -23.114 10.731 7.026 1.00 90.88 381 ALA A N 1
ATOM 2961 C CA . ALA A 1 381 ? -21.777 10.142 7.098 1.00 90.88 381 ALA A CA 1
ATOM 2962 C C . ALA A 1 381 ? -21.016 10.296 5.770 1.00 90.88 381 ALA A C 1
ATOM 2964 O O . ALA A 1 381 ? -19.819 10.565 5.779 1.00 90.88 381 ALA A O 1
ATOM 2965 N N . ILE A 1 382 ? -21.712 10.190 4.633 1.00 90.88 382 ILE A N 1
ATOM 2966 C CA . ILE A 1 382 ? -21.136 10.481 3.311 1.00 90.88 382 ILE A CA 1
ATOM 2967 C C . ILE A 1 382 ? -20.651 11.934 3.265 1.00 90.88 382 ILE A C 1
ATOM 2969 O O . ILE A 1 382 ? -19.489 12.190 2.950 1.00 90.88 382 ILE A O 1
ATOM 2973 N N . ASP A 1 383 ? -21.513 12.877 3.650 1.00 89.31 383 ASP A N 1
ATOM 2974 C CA . ASP A 1 383 ? -21.182 14.300 3.662 1.00 89.31 383 ASP A CA 1
ATOM 2975 C C . ASP A 1 383 ? -20.077 14.613 4.686 1.00 89.31 383 ASP A C 1
ATOM 2977 O O . ASP A 1 383 ? -19.249 15.479 4.435 1.00 89.31 383 ASP A O 1
ATOM 2981 N N . PHE A 1 384 ? -19.992 13.892 5.807 1.00 89.44 384 PHE A N 1
ATOM 2982 C CA . PHE A 1 384 ? -18.882 14.018 6.756 1.00 89.44 384 PHE A CA 1
ATOM 2983 C C . PHE A 1 384 ? -17.530 13.641 6.126 1.00 89.44 384 PHE A C 1
ATOM 2985 O O . PHE A 1 384 ? -16.544 14.346 6.328 1.00 89.44 384 PHE A O 1
ATOM 2992 N N . THR A 1 385 ? -17.476 12.567 5.327 1.00 89.50 385 THR A N 1
ATOM 2993 C CA . THR A 1 385 ? -16.208 12.099 4.737 1.00 89.50 385 THR A CA 1
ATOM 2994 C C . THR A 1 385 ? -15.640 13.027 3.665 1.00 89.50 385 THR A C 1
ATOM 2996 O O . THR A 1 385 ? -14.438 12.987 3.428 1.00 89.50 385 THR A O 1
ATOM 2999 N N . GLN A 1 386 ? -16.473 13.841 3.000 1.00 87.19 386 GLN A N 1
ATOM 3000 C CA . GLN A 1 386 ? -16.049 14.757 1.924 1.00 87.19 386 GLN A CA 1
ATOM 3001 C C . GLN A 1 386 ? -15.167 14.075 0.847 1.00 87.19 386 GLN A C 1
ATOM 3003 O O . GLN A 1 386 ? -14.227 14.673 0.334 1.00 87.19 386 GLN A O 1
ATOM 3008 N N . GLY A 1 387 ? -15.441 12.803 0.522 1.00 85.94 387 GLY A N 1
ATOM 3009 C CA . GLY A 1 387 ? -14.659 12.017 -0.450 1.00 85.94 387 GLY A CA 1
ATOM 3010 C C . GLY A 1 387 ? -13.460 11.252 0.133 1.00 85.94 387 GLY A C 1
ATOM 3011 O O . GLY A 1 387 ? -12.825 10.472 -0.568 1.00 85.94 387 GLY A O 1
ATOM 3012 N N . ASN A 1 388 ? -13.171 11.379 1.431 1.00 89.06 388 ASN A N 1
ATOM 3013 C CA . ASN A 1 388 ? -12.095 10.631 2.094 1.00 89.06 388 ASN A CA 1
ATOM 3014 C C . ASN A 1 388 ? -12.505 9.207 2.512 1.00 89.06 388 ASN A C 1
ATOM 3016 O O . ASN A 1 388 ? -11.742 8.509 3.181 1.00 89.06 388 ASN A O 1
ATOM 3020 N N . CYS A 1 389 ? -13.692 8.725 2.122 1.00 90.69 389 CYS A N 1
ATOM 3021 C CA . CYS A 1 389 ? -14.184 7.420 2.565 1.00 90.69 389 CYS A CA 1
ATOM 3022 C C . CYS A 1 389 ? -13.290 6.247 2.129 1.00 90.69 389 CYS A C 1
ATOM 3024 O O . CYS A 1 389 ? -13.331 5.207 2.771 1.00 90.69 389 CYS A O 1
ATOM 3026 N N . HIS A 1 390 ? -12.443 6.400 1.105 1.00 90.50 390 HIS A N 1
ATOM 3027 C CA . HIS A 1 390 ? -11.460 5.393 0.669 1.00 90.50 390 HIS A CA 1
ATOM 3028 C C . HIS A 1 390 ? -10.334 5.122 1.693 1.00 90.50 390 HIS A C 1
ATOM 3030 O O . HIS A 1 390 ? -9.562 4.169 1.554 1.00 90.50 390 HIS A O 1
ATOM 3036 N N . LEU A 1 391 ? -10.242 5.927 2.752 1.00 92.06 391 LEU A N 1
ATOM 3037 C CA . LEU A 1 391 ? -9.305 5.751 3.863 1.00 92.06 391 LEU A CA 1
ATOM 3038 C C . LEU A 1 391 ? -9.938 5.054 5.083 1.00 92.06 391 LEU A C 1
ATOM 3040 O O . LEU A 1 391 ? -9.339 5.047 6.159 1.00 92.06 391 LEU A O 1
ATOM 3044 N N . PHE A 1 392 ? -11.140 4.482 4.944 1.00 95.94 392 PHE A N 1
ATOM 3045 C CA . PHE A 1 392 ? -11.837 3.837 6.056 1.00 95.94 392 PHE A CA 1
ATOM 3046 C C . PHE A 1 392 ? -11.072 2.646 6.652 1.00 95.94 392 PHE A C 1
ATOM 3048 O O . PHE A 1 392 ? -10.288 1.973 5.978 1.00 95.94 392 PHE A O 1
ATOM 3055 N N . ALA A 1 393 ? -11.363 2.339 7.917 1.00 95.81 393 ALA A N 1
ATOM 3056 C CA . ALA A 1 393 ? -10.857 1.142 8.587 1.00 95.81 393 ALA A CA 1
ATOM 3057 C C . ALA A 1 393 ? -11.961 0.444 9.394 1.00 95.81 393 ALA A C 1
ATOM 3059 O O . ALA A 1 393 ? -12.667 1.076 10.182 1.00 95.81 393 ALA A O 1
ATOM 3060 N N . LEU A 1 394 ? -12.097 -0.874 9.228 1.00 95.94 394 LEU A N 1
ATOM 3061 C CA . LEU A 1 394 ? -13.036 -1.689 10.006 1.00 95.94 394 LEU A CA 1
ATOM 3062 C C . LEU A 1 394 ? -12.455 -2.019 11.378 1.00 95.94 394 LEU A C 1
ATOM 3064 O O . LEU A 1 394 ? -11.273 -2.346 11.487 1.00 95.94 394 LEU A O 1
ATOM 3068 N N . SER A 1 395 ? -13.295 -1.978 12.411 1.00 95.31 395 SER A N 1
ATOM 3069 C CA . SER A 1 395 ? -12.925 -2.462 13.738 1.00 95.31 395 SER A CA 1
ATOM 3070 C C . SER A 1 395 ? -12.649 -3.960 13.715 1.00 95.31 395 SER A C 1
ATOM 3072 O O . SER A 1 395 ? -13.137 -4.699 12.855 1.00 95.31 395 SER A O 1
ATOM 3074 N N . HIS A 1 396 ? -11.903 -4.435 14.712 1.00 91.69 396 HIS A N 1
ATOM 3075 C CA . HIS A 1 396 ? -11.550 -5.848 14.833 1.00 91.69 396 HIS A CA 1
ATOM 3076 C C . HIS A 1 396 ? -12.779 -6.771 14.859 1.00 91.69 396 HIS A C 1
ATOM 3078 O O . HIS A 1 396 ? -12.717 -7.861 14.305 1.00 91.69 396 HIS A O 1
ATOM 3084 N N . ASP A 1 397 ? -13.888 -6.350 15.476 1.00 92.81 397 ASP A N 1
ATOM 3085 C CA . ASP A 1 397 ? -15.172 -7.073 15.522 1.00 92.81 397 ASP A CA 1
ATOM 3086 C C . ASP A 1 397 ? -16.073 -6.837 14.290 1.00 92.81 397 ASP A C 1
ATOM 3088 O O . ASP A 1 397 ? -17.168 -7.397 14.200 1.00 92.81 397 ASP A O 1
ATOM 3092 N N . SER A 1 398 ? -15.618 -6.006 13.348 1.00 94.06 398 SER A N 1
ATOM 3093 C CA . SER A 1 398 ? -16.332 -5.610 12.132 1.00 94.06 398 SER A CA 1
ATOM 3094 C C . SER A 1 398 ? -17.692 -4.942 12.376 1.00 94.06 398 SER A C 1
ATOM 3096 O O . SER A 1 398 ? -18.538 -4.941 11.488 1.00 94.06 398 SER A O 1
ATOM 3098 N N . GLN A 1 399 ? -17.920 -4.374 13.567 1.00 93.62 399 GLN A N 1
ATOM 3099 C CA . GLN A 1 399 ? -19.161 -3.663 13.905 1.00 93.62 399 GLN A CA 1
ATOM 3100 C C . GLN A 1 399 ? -19.055 -2.145 13.749 1.00 93.62 399 GLN A C 1
ATOM 3102 O O . GLN A 1 399 ? -20.076 -1.455 13.726 1.00 93.62 399 GLN A O 1
ATOM 3107 N N . LYS A 1 400 ? -17.834 -1.610 13.673 1.00 95.25 400 LYS A N 1
ATOM 3108 C CA . LYS A 1 400 ? -17.568 -0.176 13.580 1.00 95.25 400 LYS A CA 1
ATOM 3109 C C . LYS A 1 400 ? -16.651 0.133 12.401 1.00 95.25 400 LYS A C 1
ATOM 3111 O O . LYS A 1 400 ? -15.802 -0.672 12.021 1.00 95.25 400 LYS A O 1
ATOM 3116 N N . ILE A 1 401 ? -16.814 1.323 11.845 1.00 96.06 401 ILE A N 1
ATOM 3117 C CA . ILE A 1 401 ? -16.006 1.872 10.763 1.00 96.06 401 ILE A CA 1
ATOM 3118 C C . ILE A 1 401 ? -15.399 3.182 11.257 1.00 96.06 401 ILE A C 1
ATOM 3120 O O . ILE A 1 401 ? -16.130 4.069 11.694 1.00 96.06 401 ILE A O 1
ATOM 3124 N N . LEU A 1 402 ? -14.076 3.315 11.175 1.00 96.00 402 LEU A N 1
ATOM 3125 C CA . LEU A 1 402 ? -13.426 4.620 11.272 1.00 96.00 402 LEU A CA 1
ATOM 3126 C C . LEU A 1 402 ? -13.612 5.348 9.955 1.00 96.00 402 LEU A C 1
ATOM 3128 O O . LEU A 1 402 ? -13.220 4.844 8.901 1.00 96.00 402 LEU A O 1
ATOM 3132 N N . LEU A 1 403 ? -14.211 6.526 10.046 1.00 94.88 403 LEU A N 1
ATOM 3133 C CA . LEU A 1 403 ? -14.453 7.417 8.930 1.00 94.88 403 LEU A CA 1
ATOM 3134 C C . LEU A 1 403 ? -13.543 8.634 9.084 1.00 94.88 403 LEU A C 1
ATOM 3136 O O . LEU A 1 403 ? -13.732 9.410 10.021 1.00 94.88 403 LEU A O 1
ATOM 3140 N N . PRO A 1 404 ? -12.555 8.814 8.203 1.00 91.44 404 PRO A N 1
ATOM 3141 C CA . PRO A 1 404 ? -11.833 10.071 8.115 1.00 91.44 404 PRO A CA 1
ATOM 3142 C C . PRO A 1 404 ? -12.694 11.099 7.373 1.00 91.44 404 PRO A C 1
ATOM 3144 O O . PRO A 1 404 ? -13.254 10.804 6.315 1.00 91.44 404 PRO A O 1
ATOM 3147 N N . GLY A 1 405 ? -12.815 12.289 7.952 1.00 89.00 405 GLY A N 1
ATOM 3148 C CA . GLY A 1 405 ? -13.473 13.437 7.337 1.00 89.00 405 GLY A CA 1
ATOM 3149 C C . GLY A 1 405 ? -12.484 14.415 6.709 1.00 89.00 405 GLY A C 1
ATOM 3150 O O . GLY A 1 405 ? -11.316 14.089 6.472 1.00 89.00 405 GLY A O 1
ATOM 3151 N N . ASP A 1 406 ? -12.954 15.622 6.404 1.00 82.38 406 ASP A N 1
ATOM 3152 C CA . ASP A 1 406 ? -12.110 16.714 5.917 1.00 82.38 406 ASP A CA 1
ATOM 3153 C C . ASP A 1 406 ? -11.181 17.238 7.015 1.00 82.38 406 ASP A C 1
ATOM 3155 O O . ASP A 1 406 ? -11.489 17.148 8.205 1.00 82.38 406 ASP A O 1
ATOM 3159 N N . LYS A 1 407 ? -10.025 17.787 6.618 1.00 82.06 407 LYS A N 1
ATOM 3160 C CA . LYS A 1 407 ? -9.109 18.496 7.529 1.00 82.06 407 LYS A CA 1
ATOM 3161 C C . LYS A 1 407 ? -8.685 17.659 8.751 1.00 82.06 407 LYS A C 1
ATOM 3163 O O . LYS A 1 407 ? -8.421 18.191 9.825 1.00 82.06 407 LYS A O 1
ATOM 3168 N N . ASN A 1 408 ? -8.607 16.334 8.585 1.00 82.81 408 ASN A N 1
ATOM 3169 C CA . ASN A 1 408 ? -8.281 15.370 9.644 1.00 82.81 408 ASN A CA 1
ATOM 3170 C C . ASN A 1 408 ? -9.322 15.289 10.782 1.00 82.81 408 ASN A C 1
ATOM 3172 O O . ASN A 1 408 ? -9.000 14.916 11.909 1.00 82.81 408 ASN A O 1
ATOM 3176 N N . THR A 1 409 ? -10.585 15.595 10.487 1.00 90.62 409 THR A N 1
ATOM 3177 C CA . THR A 1 409 ? -11.696 15.168 11.343 1.00 90.62 409 THR A CA 1
ATOM 3178 C C . THR A 1 409 ? -11.834 13.645 11.326 1.00 90.62 409 THR A C 1
ATOM 3180 O O . THR A 1 409 ? -11.427 12.964 10.378 1.00 90.62 409 THR A O 1
ATOM 3183 N N . LEU A 1 410 ? -12.389 13.086 12.398 1.00 93.31 410 LEU A N 1
ATOM 3184 C CA . LEU A 1 410 ? -12.488 11.640 12.586 1.00 93.31 410 LEU A CA 1
ATOM 3185 C C . LEU A 1 410 ? -13.814 11.283 13.242 1.00 93.31 410 LEU A C 1
ATOM 3187 O O . LEU A 1 410 ? -14.167 11.850 14.274 1.00 93.31 410 LEU A O 1
ATOM 3191 N N . GLY A 1 411 ? -14.523 10.315 12.665 1.00 94.62 411 GLY A N 1
ATOM 3192 C CA . GLY A 1 411 ? -15.761 9.772 13.211 1.00 94.62 411 GLY A CA 1
ATOM 3193 C C . GLY A 1 411 ? -15.734 8.251 13.324 1.00 94.62 411 GLY A C 1
ATOM 3194 O O . GLY A 1 411 ? -15.013 7.566 12.595 1.00 94.62 411 GLY A O 1
ATOM 3195 N N . ILE A 1 412 ? -16.556 7.712 14.225 1.00 95.06 412 ILE A N 1
ATOM 3196 C CA . ILE A 1 412 ? -16.817 6.275 14.339 1.00 95.06 412 ILE A CA 1
ATOM 3197 C C . ILE A 1 412 ? -18.256 5.994 13.914 1.00 95.06 412 ILE A C 1
ATOM 3199 O O . ILE A 1 412 ? -19.207 6.349 14.608 1.00 95.06 412 ILE A O 1
ATOM 3203 N N . TYR A 1 413 ? -18.431 5.265 12.820 1.00 94.81 413 TYR A N 1
ATOM 3204 C CA . TYR A 1 413 ? -19.739 4.773 12.407 1.00 94.81 413 TYR A CA 1
ATOM 3205 C C . TYR A 1 413 ? -19.980 3.359 12.935 1.00 94.81 413 TYR A C 1
ATOM 3207 O O . TYR A 1 413 ? -19.204 2.453 12.653 1.00 94.81 413 TYR A O 1
ATOM 3215 N N . THR A 1 414 ? -21.054 3.148 13.698 1.00 93.81 414 THR A N 1
ATOM 3216 C CA . THR A 1 414 ? -21.472 1.801 14.126 1.00 93.81 414 THR A CA 1
ATOM 3217 C C . THR A 1 414 ? -22.515 1.266 13.154 1.00 93.81 414 THR A C 1
ATOM 3219 O O . THR A 1 414 ? -23.531 1.920 12.929 1.00 93.81 414 THR A O 1
ATOM 3222 N N . LEU A 1 415 ? -22.285 0.072 12.605 1.00 91.38 415 LEU A N 1
ATOM 3223 C CA . LEU A 1 415 ? -23.178 -0.530 11.616 1.00 91.38 415 LEU A CA 1
ATOM 3224 C C . LEU A 1 415 ? -24.612 -0.655 12.152 1.00 91.38 415 LEU A C 1
ATOM 3226 O O . LEU A 1 415 ? -24.837 -1.110 13.274 1.00 91.38 415 LEU A O 1
ATOM 3230 N N . GLY A 1 416 ? -25.584 -0.254 11.329 1.00 86.44 416 GLY A N 1
ATOM 3231 C CA . GLY A 1 416 ? -27.008 -0.305 11.675 1.00 86.44 416 GLY A CA 1
ATOM 3232 C C . GLY A 1 416 ? -27.465 0.766 12.670 1.00 86.44 416 GLY A C 1
ATOM 3233 O O . GLY A 1 416 ? -28.592 0.695 13.156 1.00 86.44 416 GLY A O 1
ATOM 3234 N N . ARG A 1 417 ? -26.614 1.746 12.991 1.00 85.69 417 ARG A N 1
ATOM 3235 C CA . ARG A 1 417 ? -26.972 2.933 13.778 1.00 85.69 417 ARG A CA 1
ATOM 3236 C C . ARG A 1 417 ? -26.747 4.190 12.949 1.00 85.69 417 ARG A C 1
ATOM 3238 O O . ARG A 1 417 ? -25.979 4.168 11.991 1.00 85.69 417 ARG A O 1
ATOM 3245 N N . ASP A 1 418 ? -27.397 5.282 13.327 1.00 79.50 418 ASP A N 1
ATOM 3246 C CA . ASP A 1 418 ? -27.102 6.589 12.747 1.00 79.50 418 ASP A CA 1
ATOM 3247 C C . ASP A 1 418 ? -25.778 7.127 13.304 1.00 79.50 418 ASP A C 1
ATOM 3249 O O . ASP A 1 418 ? -25.438 6.902 14.470 1.00 79.50 418 ASP A O 1
ATOM 3253 N N . LEU A 1 419 ? -25.019 7.832 12.461 1.00 76.31 419 LEU A N 1
ATOM 3254 C CA . LEU A 1 419 ? -23.888 8.627 12.928 1.00 76.31 419 LEU A CA 1
ATOM 3255 C C . LEU A 1 419 ? -24.453 9.891 13.580 1.00 76.31 419 LEU A C 1
ATOM 3257 O O . LEU A 1 419 ? -25.089 10.690 12.895 1.00 76.31 419 LEU A O 1
ATOM 3261 N N . ASP A 1 420 ? -24.219 10.074 14.876 1.00 76.88 420 ASP A N 1
ATOM 3262 C CA . ASP A 1 420 ? -24.535 11.323 15.566 1.00 76.88 420 ASP A CA 1
ATOM 3263 C C . ASP A 1 420 ? -23.263 12.127 15.869 1.00 76.88 420 ASP A C 1
ATOM 3265 O O . ASP A 1 420 ? -22.135 11.639 15.745 1.00 76.88 420 ASP A O 1
ATOM 3269 N N . SER A 1 421 ? -23.445 13.379 16.284 1.00 73.56 421 SER A N 1
ATOM 3270 C CA . SER A 1 421 ? -22.337 14.271 16.627 1.00 73.56 421 SER A CA 1
ATOM 3271 C C . SER A 1 421 ? -21.500 13.785 17.816 1.00 73.56 421 SER A C 1
ATOM 3273 O O . SER A 1 421 ? -20.341 14.161 17.915 1.00 73.56 421 SER A O 1
ATOM 3275 N N . SER A 1 422 ? -22.040 12.937 18.702 1.00 72.50 422 SER A N 1
ATOM 3276 C CA . SER A 1 422 ? -21.290 12.343 19.823 1.00 72.50 422 SER A CA 1
ATOM 3277 C C . SER A 1 422 ? -20.291 11.271 19.374 1.00 72.50 422 SER A C 1
ATOM 3279 O O . SER A 1 422 ? -19.462 10.824 20.165 1.00 72.50 422 SER A O 1
ATOM 3281 N N . LYS A 1 423 ? -20.372 10.837 18.111 1.00 84.12 423 LYS A N 1
ATOM 3282 C CA . LYS A 1 423 ? -19.456 9.874 17.489 1.00 84.12 423 LYS A CA 1
ATOM 3283 C C . LYS A 1 423 ? -18.445 10.514 16.542 1.00 84.12 423 LYS A C 1
ATOM 3285 O O . LYS A 1 423 ? -17.680 9.792 15.902 1.00 84.12 423 LYS A O 1
ATOM 3290 N N . ILE A 1 424 ? -18.413 11.845 16.488 1.00 85.94 424 ILE A N 1
ATOM 3291 C CA . ILE A 1 424 ? -17.317 12.620 15.908 1.00 85.94 424 ILE A CA 1
ATOM 3292 C C . ILE A 1 424 ? -16.283 12.824 17.018 1.00 85.94 424 ILE A C 1
ATOM 3294 O O . ILE A 1 424 ? -16.563 13.479 18.015 1.00 85.94 424 ILE A O 1
ATOM 3298 N N . LEU A 1 425 ? -15.108 12.218 16.857 1.00 85.44 425 LEU A N 1
ATOM 3299 C CA . LEU A 1 425 ? -14.016 12.278 17.833 1.00 85.44 425 LEU A CA 1
ATOM 3300 C C . LEU A 1 425 ? -13.184 13.551 17.673 1.00 85.44 425 LEU A C 1
ATOM 3302 O O . LEU A 1 425 ? -12.720 14.128 18.646 1.00 85.44 425 LEU A O 1
ATOM 3306 N N . ILE A 1 426 ? -12.983 13.974 16.424 1.00 84.81 426 ILE A N 1
ATOM 3307 C CA . ILE A 1 426 ? -12.258 15.198 16.081 1.00 84.81 426 ILE A CA 1
ATOM 3308 C C . ILE A 1 426 ? -13.182 16.015 15.188 1.00 84.81 426 ILE A C 1
ATOM 3310 O O . ILE A 1 426 ? -13.471 15.600 14.063 1.00 84.81 426 ILE A O 1
ATOM 3314 N N . ASP A 1 427 ? -13.662 17.145 15.704 1.00 85.25 427 ASP A N 1
ATOM 3315 C CA . ASP A 1 427 ? -14.546 18.065 14.985 1.00 85.25 427 ASP A CA 1
ATOM 3316 C C . ASP A 1 427 ? -13.757 19.089 14.146 1.00 85.25 427 ASP A C 1
ATOM 3318 O O . ASP A 1 427 ? -12.558 19.305 14.333 1.00 85.25 427 ASP A O 1
ATOM 3322 N N . LYS A 1 428 ? -14.443 19.760 13.215 1.00 84.19 428 LYS A N 1
ATOM 3323 C CA . LYS A 1 428 ? -13.895 20.787 12.321 1.00 84.19 428 LYS A CA 1
ATOM 3324 C C . LYS A 1 428 ? -13.222 21.938 13.069 1.00 84.19 428 LYS A C 1
ATOM 3326 O O . LYS A 1 428 ? -12.282 22.526 12.537 1.00 84.19 428 LYS A O 1
ATOM 3331 N N . CYS A 1 429 ? -13.652 22.249 14.291 1.00 81.50 429 CYS A N 1
ATOM 3332 C CA . CYS A 1 429 ? -13.016 23.275 15.125 1.00 81.50 429 CYS A CA 1
ATOM 3333 C C . CYS A 1 429 ? -11.580 22.910 15.554 1.00 81.50 429 CYS A C 1
ATOM 3335 O O . CYS A 1 429 ? -10.792 23.794 15.883 1.00 81.50 429 CYS A O 1
ATOM 3337 N N . GLU A 1 430 ? -11.229 21.624 15.513 1.00 82.38 430 GLU A N 1
ATOM 3338 C CA . GLU A 1 430 ? -9.927 21.066 15.914 1.00 82.38 430 GLU A CA 1
ATOM 3339 C C . GLU A 1 430 ? -9.119 20.545 14.719 1.00 82.38 430 GLU A C 1
ATOM 3341 O O . GLU A 1 430 ? -8.135 19.819 14.865 1.00 82.38 430 GLU A O 1
ATOM 3346 N N . SER A 1 431 ? -9.578 20.891 13.520 1.00 77.94 431 SER A N 1
ATOM 3347 C CA . SER A 1 431 ? -9.070 20.373 12.263 1.00 77.94 431 SER A CA 1
ATOM 3348 C C . SER A 1 431 ? -7.796 21.092 11.800 1.00 77.94 431 SER A C 1
ATOM 3350 O O . SER A 1 431 ? -7.492 22.212 12.222 1.00 77.94 431 SER A O 1
ATOM 3352 N N . PHE A 1 432 ? -7.020 20.454 10.920 1.00 78.44 432 PHE A N 1
ATOM 3353 C CA . PHE A 1 432 ? -5.776 21.023 10.397 1.00 78.44 432 PHE A CA 1
ATOM 3354 C C . PHE A 1 432 ? -6.041 22.091 9.328 1.00 78.44 432 PHE A C 1
ATOM 3356 O O . PHE A 1 432 ? -5.959 21.810 8.138 1.00 78.44 432 PHE A O 1
ATOM 3363 N N . GLY A 1 433 ? -6.296 23.333 9.745 1.00 68.31 433 GLY A N 1
ATOM 3364 C CA . GLY A 1 433 ? -6.223 24.514 8.872 1.00 68.31 433 GLY A CA 1
ATOM 3365 C C . GLY A 1 433 ? -6.935 24.366 7.517 1.00 68.31 433 GLY A C 1
ATOM 3366 O O . GLY A 1 433 ? -8.060 23.872 7.446 1.00 68.31 433 GLY A O 1
ATOM 3367 N N . ASP A 1 434 ? -6.298 24.831 6.441 1.00 65.88 434 ASP A N 1
ATOM 3368 C CA . ASP A 1 434 ? -6.839 24.784 5.071 1.00 65.88 434 ASP A CA 1
ATOM 3369 C C . ASP A 1 434 ? -6.450 23.520 4.282 1.00 65.88 434 ASP A C 1
ATOM 3371 O O . ASP A 1 434 ? -6.878 23.361 3.139 1.00 65.88 434 ASP A O 1
ATOM 3375 N N . ASP A 1 435 ? -5.693 22.595 4.881 1.00 65.31 435 ASP A N 1
ATOM 3376 C CA . ASP A 1 435 ? -5.338 21.333 4.228 1.00 65.31 435 ASP A CA 1
ATOM 3377 C C . ASP A 1 435 ? -6.551 20.395 4.191 1.00 65.31 435 ASP A C 1
ATOM 3379 O O . ASP A 1 435 ? -7.078 19.977 5.221 1.00 65.31 435 ASP A O 1
ATOM 3383 N N . SER A 1 436 ? -7.000 20.034 2.990 1.00 65.88 436 SER A N 1
ATOM 3384 C CA . SER A 1 436 ? -8.197 19.206 2.805 1.00 65.88 436 SER A CA 1
ATOM 3385 C C . SER A 1 436 ? -7.985 17.725 3.140 1.00 65.88 436 SER A C 1
ATOM 3387 O O . SER A 1 436 ? -8.955 17.033 3.462 1.00 65.88 436 SER A O 1
ATOM 3389 N N . LEU A 1 437 ? -6.742 17.234 3.098 1.00 71.94 437 LEU A N 1
ATOM 3390 C CA . LEU A 1 437 ? -6.431 15.805 3.182 1.00 71.94 437 LEU A CA 1
ATOM 3391 C C . LEU A 1 437 ? -5.867 15.407 4.554 1.00 71.94 437 LEU A C 1
ATOM 3393 O O . LEU A 1 437 ? -5.014 16.114 5.100 1.00 71.94 437 LEU A O 1
ATOM 3397 N N . PRO A 1 438 ? -6.288 14.252 5.111 1.00 76.31 438 PRO A N 1
ATOM 3398 C CA . PRO A 1 438 ? -5.662 13.692 6.301 1.00 76.31 438 PRO A CA 1
ATOM 3399 C C . PRO A 1 438 ? -4.174 13.458 6.051 1.00 76.31 438 PRO A C 1
ATOM 3401 O O . PRO A 1 438 ? -3.799 12.811 5.075 1.00 76.31 438 PRO A O 1
ATOM 3404 N N . LYS A 1 439 ? -3.317 13.954 6.946 1.00 84.94 439 LYS A N 1
ATOM 3405 C CA . LYS A 1 439 ? -1.864 13.765 6.818 1.00 84.94 439 LYS A CA 1
ATOM 3406 C C . LYS A 1 439 ? -1.382 12.420 7.349 1.00 84.94 439 LYS A C 1
ATOM 3408 O O . LYS A 1 439 ? -0.339 11.938 6.925 1.00 84.94 439 LYS A O 1
ATOM 3413 N N . LEU A 1 440 ? -2.161 11.810 8.240 1.00 89.56 440 LEU A N 1
ATOM 3414 C CA . LEU A 1 440 ? -1.962 10.465 8.761 1.00 89.56 440 LEU A CA 1
ATOM 3415 C C . LEU A 1 440 ? -3.313 9.746 8.760 1.00 89.56 440 LEU A C 1
ATOM 3417 O O . LEU A 1 440 ? -4.281 10.246 9.331 1.00 89.56 440 LEU A O 1
ATOM 3421 N N . VAL A 1 441 ? -3.388 8.559 8.154 1.00 88.88 441 VAL A N 1
ATOM 3422 C CA . VAL A 1 441 ? -4.617 7.752 8.219 1.00 88.88 441 VAL A CA 1
ATOM 3423 C C . VAL A 1 441 ? -4.803 7.234 9.639 1.00 88.88 441 VAL A C 1
ATOM 3425 O O . VAL A 1 441 ? -3.936 6.531 10.160 1.00 88.88 441 VAL A O 1
ATOM 3428 N N . SER A 1 442 ? -5.950 7.531 10.245 1.00 93.69 442 SER A N 1
ATOM 3429 C CA . SER A 1 442 ? -6.312 6.965 11.547 1.00 93.69 442 SER A CA 1
ATOM 3430 C C . SER A 1 442 ? -6.488 5.449 11.446 1.00 93.69 442 SER A C 1
ATOM 3432 O O . SER A 1 442 ? -7.019 4.945 10.458 1.00 93.69 442 SER A O 1
ATOM 3434 N N . GLN A 1 443 ? -6.048 4.710 12.461 1.00 96.06 443 GLN A N 1
ATOM 3435 C CA . GLN A 1 443 ? -6.102 3.245 12.475 1.00 96.06 443 GLN A CA 1
ATOM 3436 C C . GLN A 1 443 ? -6.642 2.716 13.797 1.00 96.06 443 GLN A C 1
ATOM 3438 O O . GLN A 1 443 ? -6.468 3.331 14.849 1.00 96.06 443 GLN A O 1
ATOM 3443 N N . TRP A 1 444 ? -7.230 1.524 13.747 1.00 97.00 444 TRP A N 1
ATOM 3444 C CA . TRP A 1 444 ? -7.488 0.733 14.944 1.00 97.00 444 TRP A CA 1
ATOM 3445 C C . TRP A 1 444 ? -6.171 0.215 15.527 1.00 97.00 444 TRP A C 1
ATOM 3447 O O . TRP A 1 444 ? -5.323 -0.308 14.804 1.00 97.00 444 TRP A O 1
ATOM 3457 N N . LYS A 1 445 ? -6.025 0.329 16.846 1.00 96.62 445 LYS A N 1
ATOM 3458 C CA . LYS A 1 445 ? -4.978 -0.303 17.646 1.00 96.62 445 LYS A CA 1
ATOM 3459 C C . LYS A 1 445 ? -5.653 -1.358 18.517 1.00 96.62 445 LYS A C 1
ATOM 3461 O O . LYS A 1 445 ? -6.337 -1.036 19.482 1.00 96.62 445 LYS A O 1
ATOM 3466 N N . GLY A 1 446 ? -5.485 -2.630 18.178 1.00 94.00 446 GLY A N 1
ATOM 3467 C CA . GLY A 1 446 ? -6.175 -3.690 18.906 1.00 94.00 446 GLY A CA 1
ATOM 3468 C C . GLY A 1 446 ? -7.689 -3.689 18.664 1.00 94.00 446 GLY A C 1
ATOM 3469 O O . GLY A 1 446 ? -8.159 -3.507 17.539 1.00 94.00 446 GLY A O 1
ATOM 3470 N N . ARG A 1 447 ? -8.468 -3.947 19.722 1.00 92.50 447 ARG A N 1
ATOM 3471 C CA . ARG A 1 447 ? -9.930 -4.128 19.628 1.00 92.50 447 ARG A CA 1
ATOM 3472 C C . ARG A 1 447 ? -10.736 -2.860 19.881 1.00 92.50 447 ARG A C 1
ATOM 3474 O O . ARG A 1 447 ? -11.829 -2.728 19.339 1.00 92.50 447 ARG A O 1
ATOM 3481 N N . ASP A 1 448 ? -10.220 -1.987 20.727 1.00 92.62 448 ASP A N 1
ATOM 3482 C CA . ASP A 1 448 ? -10.971 -0.936 21.412 1.00 92.62 448 ASP A CA 1
ATOM 3483 C C . ASP A 1 448 ? -10.234 0.405 21.442 1.00 92.62 448 ASP A C 1
ATOM 3485 O O . ASP A 1 448 ? -10.744 1.366 22.010 1.00 92.62 448 ASP A O 1
ATOM 3489 N N . GLN A 1 449 ? -9.063 0.492 20.806 1.00 97.12 449 GLN A N 1
ATOM 3490 C CA . GLN A 1 449 ? -8.291 1.723 20.738 1.00 97.12 449 GLN A CA 1
ATOM 3491 C C . GLN A 1 449 ? -8.131 2.213 19.302 1.00 97.12 449 GLN A C 1
ATOM 3493 O O . GLN A 1 449 ? -8.121 1.437 18.343 1.00 97.12 449 GLN A O 1
ATOM 3498 N N . ILE A 1 450 ? -7.974 3.523 19.159 1.00 97.56 450 ILE A N 1
ATOM 3499 C CA . ILE A 1 450 ? -7.803 4.217 17.887 1.00 97.56 450 ILE A CA 1
ATOM 3500 C C . ILE A 1 450 ? -6.551 5.074 17.992 1.00 97.56 450 ILE A C 1
ATOM 3502 O O . ILE A 1 450 ? -6.403 5.830 18.946 1.00 97.56 450 ILE A O 1
ATOM 3506 N N . SER A 1 451 ? -5.655 4.969 17.015 1.00 97.50 451 SER A N 1
ATOM 3507 C CA . SER A 1 451 ? -4.541 5.900 16.863 1.00 97.50 451 SER A CA 1
ATOM 3508 C C . SER A 1 451 ? -4.859 6.932 15.791 1.00 97.50 451 SER A C 1
ATOM 3510 O O . SER A 1 451 ? -5.160 6.555 14.654 1.00 97.50 451 SER A O 1
ATOM 3512 N N . CYS A 1 452 ? -4.733 8.212 16.126 1.00 95.75 452 CYS A N 1
ATOM 3513 C CA . CYS A 1 452 ? -4.968 9.321 15.205 1.00 95.75 452 CYS A CA 1
ATOM 3514 C C . CYS A 1 452 ? -4.022 10.492 15.494 1.00 95.75 452 CYS A C 1
ATOM 3516 O O . CYS A 1 452 ? -3.506 10.631 16.604 1.00 95.75 452 CYS A O 1
ATOM 3518 N N . LEU A 1 453 ? -3.786 11.329 14.484 1.00 94.44 453 LEU A N 1
ATOM 3519 C CA . LEU A 1 453 ? -3.065 12.592 14.634 1.00 94.44 453 LEU A CA 1
ATOM 3520 C C . LEU A 1 453 ? -4.052 13.671 15.101 1.00 94.44 453 LEU A C 1
ATOM 3522 O O . LEU A 1 453 ? -5.158 13.733 14.574 1.00 94.44 453 LEU A O 1
ATOM 3526 N N . VAL A 1 454 ? -3.664 14.514 16.057 1.00 93.94 454 VAL A N 1
ATOM 3527 C CA . VAL A 1 454 ? -4.481 15.631 16.566 1.00 93.94 454 VAL A CA 1
ATOM 3528 C C . VAL A 1 454 ? -3.699 16.944 16.541 1.00 93.94 454 VAL A C 1
ATOM 3530 O O . VAL A 1 454 ? -2.468 16.953 16.639 1.00 93.94 454 VAL A O 1
ATOM 3533 N N . ALA A 1 455 ? -4.420 18.055 16.382 1.00 91.94 455 ALA A N 1
ATOM 3534 C CA . ALA A 1 455 ? -3.854 19.400 16.286 1.00 91.94 455 ALA A CA 1
ATOM 3535 C C . ALA A 1 455 ? -3.365 19.948 17.625 1.00 91.94 455 ALA A C 1
ATOM 3537 O O . ALA A 1 455 ? -3.807 19.514 18.686 1.00 91.94 455 ALA A O 1
ATOM 3538 N N . GLU A 1 456 ? -2.481 20.947 17.567 1.00 91.06 456 GLU A N 1
ATOM 3539 C CA . GLU A 1 456 ? -1.978 21.693 18.726 1.00 91.06 456 GLU A CA 1
ATOM 3540 C C . GLU A 1 456 ? -3.102 22.234 19.616 1.00 91.06 456 GLU A C 1
ATOM 3542 O O . GLU A 1 456 ? -2.964 22.306 20.836 1.00 91.06 456 GLU A O 1
ATOM 3547 N N . ASN A 1 457 ? -4.208 22.636 18.993 1.00 89.81 457 ASN A N 1
ATOM 3548 C CA . ASN A 1 457 ? -5.384 23.215 19.632 1.00 89.81 457 ASN A CA 1
ATOM 3549 C C . ASN A 1 457 ? -6.492 22.188 19.913 1.00 89.81 457 ASN A C 1
ATOM 3551 O O . ASN A 1 457 ? -7.578 22.586 20.327 1.00 89.81 457 ASN A O 1
ATOM 3555 N N . SER A 1 458 ? -6.255 20.895 19.673 1.00 92.06 458 SER A N 1
ATOM 3556 C CA . SER A 1 458 ? -7.251 19.868 19.974 1.00 92.06 458 SER A CA 1
ATOM 3557 C C . SER A 1 458 ? -7.516 19.795 21.476 1.00 92.06 458 SER A C 1
ATOM 3559 O O . SER A 1 458 ? -6.587 19.893 22.288 1.00 92.06 458 SER A O 1
ATOM 3561 N N . HIS A 1 459 ? -8.773 19.540 21.847 1.00 92.56 459 HIS A N 1
ATOM 3562 C CA . HIS A 1 459 ? -9.180 19.404 23.247 1.00 92.56 459 HIS A CA 1
ATOM 3563 C C . HIS A 1 459 ? -8.437 18.267 23.970 1.00 92.56 459 HIS A C 1
ATOM 3565 O O . HIS A 1 459 ? -8.308 18.284 25.194 1.00 92.56 459 HIS A O 1
ATOM 3571 N N . TYR A 1 460 ? -7.892 17.303 23.217 1.00 94.00 460 TYR A N 1
ATOM 3572 C CA . TYR A 1 460 ? -7.061 16.222 23.741 1.00 94.00 460 TYR A CA 1
ATOM 3573 C C . TYR A 1 460 ? -5.690 16.682 24.244 1.00 94.00 460 TYR A C 1
ATOM 3575 O O . TYR A 1 460 ? -5.143 16.083 25.169 1.00 94.00 460 TYR A O 1
ATOM 3583 N N . LEU A 1 461 ? -5.113 17.723 23.644 1.00 93.75 461 LEU A N 1
ATOM 3584 C CA . LEU A 1 461 ? -3.794 18.235 24.031 1.00 93.75 461 LEU A CA 1
ATOM 3585 C C . LEU A 1 461 ? -3.886 19.502 24.882 1.00 93.75 461 LEU A C 1
ATOM 3587 O O . LEU A 1 461 ? -2.964 19.809 25.639 1.00 93.75 461 LEU A O 1
ATOM 3591 N N . CYS A 1 462 ? -4.982 20.244 24.738 1.00 90.19 462 CYS A N 1
ATOM 3592 C CA . CYS A 1 462 ? -5.109 21.614 25.195 1.00 90.19 462 CYS A CA 1
ATOM 3593 C C . CYS A 1 462 ? -6.493 21.848 25.837 1.00 90.19 462 CYS A C 1
ATOM 3595 O O . CYS A 1 462 ? -7.447 22.193 25.141 1.00 90.19 462 CYS A O 1
ATOM 3597 N N . PRO A 1 463 ? -6.635 21.673 27.167 1.00 79.50 463 PRO A N 1
ATOM 3598 C CA . PRO A 1 463 ? -7.901 21.938 27.858 1.00 79.50 463 PRO A CA 1
ATOM 3599 C C . PRO A 1 463 ? -8.310 23.420 27.847 1.00 79.50 463 PRO A C 1
ATOM 3601 O O . PRO A 1 463 ? -9.494 23.724 27.978 1.00 79.50 463 PRO A O 1
ATOM 3604 N N . ASP A 1 464 ? -7.343 24.340 27.726 1.00 85.44 464 ASP A N 1
ATOM 3605 C CA . ASP A 1 464 ? -7.584 25.781 27.585 1.00 85.44 464 ASP A CA 1
ATOM 3606 C C . ASP A 1 464 ? -7.298 26.220 26.142 1.00 85.44 464 ASP A C 1
ATOM 3608 O O . ASP A 1 464 ? -6.127 26.364 25.793 1.00 85.44 464 ASP A O 1
ATOM 3612 N N . PRO A 1 465 ? -8.321 26.515 25.320 1.00 78.06 465 PRO A N 1
ATOM 3613 C CA . PRO A 1 465 ? -8.142 26.849 23.906 1.00 78.06 465 PRO A CA 1
ATOM 3614 C C . PRO A 1 465 ? -7.256 28.082 23.646 1.00 78.06 465 PRO A C 1
ATOM 3616 O O . PRO A 1 465 ? -6.843 28.303 22.509 1.00 78.06 465 PRO A O 1
ATOM 3619 N N . ASN A 1 466 ? -6.936 28.885 24.668 1.00 83.88 466 ASN A N 1
ATOM 3620 C CA . ASN A 1 466 ? -6.039 30.038 24.544 1.00 83.88 466 ASN A CA 1
ATOM 3621 C C . ASN A 1 466 ? -4.547 29.692 24.705 1.00 83.88 466 ASN A C 1
ATOM 3623 O O . ASN A 1 466 ? -3.698 30.564 24.512 1.00 83.88 466 ASN A O 1
ATOM 3627 N N . ALA A 1 467 ? -4.212 28.452 25.065 1.00 87.81 467 ALA A N 1
ATOM 3628 C CA . ALA A 1 467 ? -2.849 28.015 25.354 1.00 87.81 467 ALA A CA 1
ATOM 3629 C C . ALA A 1 467 ? -2.483 26.754 24.544 1.00 87.81 467 ALA A C 1
ATOM 3631 O O . ALA A 1 467 ? -2.334 25.679 25.134 1.00 87.81 467 ALA A O 1
ATOM 3632 N N . PRO A 1 468 ? -2.342 26.861 23.204 1.00 86.25 468 PRO A N 1
ATOM 3633 C CA . PRO A 1 468 ? -2.149 25.710 22.324 1.00 86.25 468 PRO A CA 1
ATOM 3634 C C . PRO A 1 468 ? -0.944 24.862 22.737 1.00 86.25 468 PRO A C 1
ATOM 3636 O O . PRO A 1 468 ? 0.075 25.367 23.218 1.00 86.25 468 PRO A O 1
ATOM 3639 N N . HIS A 1 469 ? -1.055 23.554 22.517 1.00 91.50 469 HIS A N 1
ATOM 3640 C CA . HIS A 1 469 ? 0.042 22.625 22.729 1.00 91.50 469 HIS A CA 1
ATOM 3641 C C . HIS A 1 469 ? 1.219 22.949 21.795 1.00 91.50 469 HIS A C 1
ATOM 3643 O O . HIS A 1 469 ? 1.063 23.553 20.737 1.00 91.50 469 HIS A O 1
ATOM 3649 N N . ARG A 1 470 ? 2.430 22.522 22.170 1.00 91.12 470 ARG A N 1
ATOM 3650 C CA . ARG A 1 470 ? 3.668 22.907 21.465 1.00 91.12 470 ARG A CA 1
ATOM 3651 C C . ARG A 1 470 ? 3.743 22.452 19.999 1.00 91.12 470 ARG A C 1
ATOM 3653 O O . ARG A 1 470 ? 4.538 23.007 19.248 1.00 91.12 470 ARG A O 1
ATOM 3660 N N . ARG A 1 471 ? 3.026 21.380 19.647 1.00 92.44 471 ARG A N 1
ATOM 3661 C CA . ARG A 1 471 ? 3.028 20.703 18.337 1.00 92.44 471 ARG A CA 1
ATOM 3662 C C . ARG A 1 471 ? 1.874 19.694 18.251 1.00 92.44 471 ARG A C 1
ATOM 3664 O O . ARG A 1 471 ? 1.332 19.310 19.295 1.00 92.44 471 ARG A O 1
ATOM 3671 N N . LYS A 1 472 ? 1.563 19.248 17.032 1.00 93.19 472 LYS A N 1
ATOM 3672 C CA . LYS A 1 472 ? 0.679 18.105 16.732 1.00 93.19 472 LYS A CA 1
ATOM 3673 C C . LYS A 1 472 ? 1.211 16.828 17.366 1.00 93.19 472 LYS A C 1
ATOM 3675 O O . LYS A 1 472 ? 2.420 16.605 17.397 1.00 93.19 472 LYS A O 1
ATOM 3680 N N . GLU A 1 473 ? 0.319 15.970 17.835 1.00 95.75 473 GLU A N 1
ATOM 3681 C CA . GLU A 1 473 ? 0.694 14.693 18.446 1.00 95.75 473 GLU A CA 1
ATOM 3682 C C . GLU A 1 473 ? -0.164 13.559 17.881 1.00 95.75 473 GLU A C 1
ATOM 3684 O O . GLU A 1 473 ? -1.313 13.753 17.491 1.00 95.75 473 GLU A O 1
ATOM 3689 N N . ILE A 1 474 ? 0.392 12.353 17.853 1.00 96.56 474 ILE A N 1
ATOM 3690 C CA . ILE A 1 474 ? -0.359 11.117 17.672 1.00 96.56 474 ILE A CA 1
ATOM 3691 C C . ILE A 1 474 ? -0.848 10.671 19.047 1.00 96.56 474 ILE A C 1
ATOM 3693 O O . ILE A 1 474 ? -0.059 10.500 19.983 1.00 96.56 474 ILE A O 1
ATOM 3697 N N . VAL A 1 475 ? -2.151 10.458 19.163 1.00 97.38 475 VAL A N 1
ATOM 3698 C CA . VAL A 1 475 ? -2.821 10.041 20.396 1.00 97.38 475 VAL A CA 1
ATOM 3699 C C . VAL A 1 475 ? -3.478 8.678 20.228 1.00 97.38 475 VAL A C 1
ATOM 3701 O O . VAL A 1 475 ? -3.731 8.230 19.110 1.00 97.38 475 VAL A O 1
ATOM 3704 N N . ILE A 1 476 ? -3.733 8.023 21.358 1.00 98.06 476 ILE A N 1
ATOM 3705 C CA . ILE A 1 476 ? -4.555 6.826 21.473 1.00 98.06 476 ILE A CA 1
ATOM 3706 C C . ILE A 1 476 ? -5.856 7.208 22.176 1.00 98.06 476 ILE A C 1
ATOM 3708 O O . ILE A 1 476 ? -5.821 7.692 23.311 1.00 98.06 476 ILE A O 1
ATOM 3712 N N . LEU A 1 477 ? -6.977 6.964 21.507 1.00 97.31 477 LEU A N 1
ATOM 3713 C CA . LEU A 1 477 ? -8.334 7.151 22.016 1.00 97.31 477 LEU A CA 1
ATOM 3714 C C . LEU A 1 477 ? -8.996 5.788 22.241 1.00 97.31 477 LEU A C 1
ATOM 3716 O O . LEU A 1 477 ? -8.622 4.817 21.583 1.00 97.31 477 LEU A O 1
ATOM 3720 N N . ASP A 1 478 ? -9.975 5.708 23.138 1.00 95.88 478 ASP A N 1
ATOM 3721 C CA . ASP A 1 478 ? -10.906 4.573 23.176 1.00 95.88 478 ASP A CA 1
ATOM 3722 C C . ASP A 1 478 ? -12.066 4.751 22.171 1.00 95.88 478 ASP A C 1
ATOM 3724 O O . ASP A 1 478 ? -12.150 5.748 21.447 1.00 95.88 478 ASP A O 1
ATOM 3728 N N . THR A 1 479 ? -12.976 3.777 22.103 1.00 92.25 479 THR A N 1
ATOM 3729 C CA . THR A 1 479 ? -14.154 3.820 21.215 1.00 92.25 479 THR A CA 1
ATOM 3730 C C . THR A 1 479 ? -15.206 4.862 21.594 1.00 92.25 479 THR A C 1
ATOM 3732 O O . THR A 1 479 ? -16.146 5.110 20.833 1.00 92.25 479 THR A O 1
ATOM 3735 N N . GLU A 1 480 ? -15.073 5.453 22.771 1.00 91.56 480 GLU A N 1
ATOM 3736 C CA . GLU A 1 480 ? -15.924 6.494 23.320 1.00 91.56 480 GLU A CA 1
ATOM 3737 C C . GLU A 1 480 ? -15.319 7.884 23.081 1.00 91.56 480 GLU A C 1
ATOM 3739 O O . GLU A 1 480 ? -15.989 8.881 23.335 1.00 91.56 480 GLU A O 1
ATOM 3744 N N . GLY A 1 481 ? -14.096 7.949 22.545 1.00 92.44 481 GLY A N 1
ATOM 3745 C CA . GLY A 1 481 ? -13.385 9.185 22.261 1.00 92.44 481 GLY A CA 1
ATOM 3746 C C . GLY A 1 481 ? -12.608 9.742 23.445 1.00 92.44 481 GLY A C 1
ATOM 3747 O O . GLY A 1 481 ? -12.164 10.882 23.365 1.00 92.44 481 GLY A O 1
ATOM 3748 N N . ASN A 1 482 ? -12.418 8.991 24.532 1.00 95.12 482 ASN A N 1
ATOM 3749 C CA . ASN A 1 482 ? -11.596 9.453 25.646 1.00 95.12 482 ASN A CA 1
ATOM 3750 C C . ASN A 1 482 ? -10.113 9.236 25.340 1.00 95.12 482 ASN A C 1
ATOM 3752 O O . ASN A 1 482 ? -9.702 8.170 24.871 1.00 95.12 482 ASN A O 1
ATOM 3756 N N . LEU A 1 483 ? -9.293 10.236 25.669 1.00 96.88 483 LEU A N 1
ATOM 3757 C CA . LEU A 1 483 ? -7.844 10.140 25.553 1.00 96.88 483 LEU A CA 1
ATOM 3758 C C . LEU A 1 483 ? -7.290 9.110 26.538 1.00 96.88 483 LEU A C 1
ATOM 3760 O O . LEU A 1 483 ? -7.347 9.297 27.751 1.00 96.88 483 LEU A O 1
ATOM 3764 N N . GLN A 1 484 ? -6.676 8.063 25.999 1.00 97.56 484 GLN A N 1
ATOM 3765 C CA . GLN A 1 484 ? -5.979 7.044 26.777 1.00 97.56 484 GLN A CA 1
ATOM 3766 C C . GLN A 1 484 ? -4.500 7.401 26.939 1.00 97.56 484 GLN A C 1
ATOM 3768 O O . GLN A 1 484 ? -3.913 7.212 28.005 1.00 97.56 484 GLN A O 1
ATOM 3773 N N . LYS A 1 485 ? -3.871 7.913 25.870 1.00 96.81 485 LYS A N 1
ATOM 3774 C CA . LYS A 1 485 ? -2.435 8.207 25.859 1.00 96.81 485 LYS A CA 1
ATOM 3775 C C . LYS A 1 485 ? -2.034 9.170 24.740 1.00 96.81 485 LYS A C 1
ATOM 3777 O O . LYS A 1 485 ? -2.518 9.050 23.623 1.00 96.81 485 LYS A O 1
ATOM 3782 N N . ILE A 1 486 ? -1.051 10.035 24.994 1.00 97.31 486 ILE A N 1
ATOM 3783 C CA . ILE A 1 486 ? -0.288 10.717 23.934 1.00 97.31 486 ILE A CA 1
ATOM 3784 C C . ILE A 1 486 ? 0.850 9.784 23.505 1.00 97.31 486 ILE A C 1
ATOM 3786 O O . ILE A 1 486 ? 1.824 9.611 24.240 1.00 97.31 486 ILE A O 1
ATOM 3790 N N . LEU A 1 487 ? 0.704 9.129 22.351 1.00 97.88 487 LEU A N 1
ATOM 3791 C CA . LEU A 1 487 ? 1.655 8.125 21.866 1.00 97.88 487 LEU A CA 1
ATOM 3792 C C . LEU A 1 487 ? 3.007 8.756 21.531 1.00 97.88 487 LEU A C 1
ATOM 3794 O O . LEU A 1 487 ? 4.045 8.203 21.882 1.00 97.88 487 LEU A O 1
ATOM 3798 N N . SER A 1 488 ? 2.984 9.920 20.880 1.00 97.44 488 SER A N 1
ATOM 3799 C CA . SER A 1 488 ? 4.178 10.570 20.341 1.00 97.44 488 SER A CA 1
ATOM 3800 C C . SER A 1 488 ? 4.860 11.558 21.283 1.00 97.44 488 SER A C 1
ATOM 3802 O O . SER A 1 488 ? 5.761 12.282 20.861 1.00 97.44 488 SER A O 1
ATOM 3804 N N . LYS A 1 489 ? 4.479 11.568 22.567 1.00 96.00 489 LYS A N 1
ATOM 3805 C CA . LYS A 1 489 ? 4.945 12.537 23.571 1.00 96.00 489 LYS A CA 1
ATOM 3806 C C . LYS A 1 489 ? 6.466 12.730 23.560 1.00 96.00 489 LYS A C 1
ATOM 3808 O O . LYS A 1 489 ? 6.943 13.866 23.570 1.00 96.00 489 LYS A O 1
ATOM 3813 N N . ASP A 1 490 ? 7.197 11.620 23.486 1.00 96.12 490 ASP A N 1
ATOM 3814 C CA . ASP A 1 490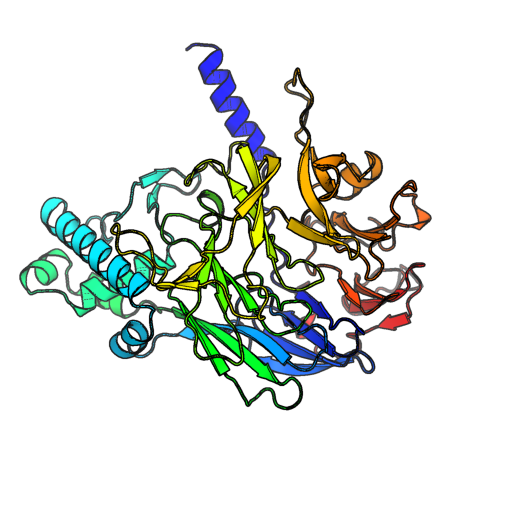 ? 8.661 11.578 23.563 1.00 96.12 490 ASP A CA 1
ATOM 3815 C C . ASP A 1 490 ? 9.333 11.427 22.184 1.00 96.12 490 ASP A C 1
ATOM 3817 O O . ASP A 1 490 ? 10.536 11.189 22.090 1.00 96.12 490 ASP A O 1
ATOM 3821 N N . TRP A 1 491 ? 8.575 11.550 21.088 1.00 96.75 491 TRP A N 1
ATOM 3822 C CA . TRP A 1 491 ? 9.129 11.466 19.734 1.00 96.75 491 TRP A CA 1
ATOM 3823 C C . TRP A 1 491 ? 9.905 12.739 19.375 1.00 96.75 491 TRP A C 1
ATOM 3825 O O . TRP A 1 491 ? 9.548 13.822 19.854 1.00 96.75 491 TRP A O 1
ATOM 3835 N N . PRO A 1 492 ? 10.921 12.659 18.495 1.00 94.56 492 PRO A N 1
ATOM 3836 C CA . PRO A 1 492 ? 11.604 13.838 17.968 1.00 94.56 492 PRO A CA 1
ATOM 3837 C C . PRO A 1 492 ? 10.633 14.825 17.308 1.00 94.56 492 PRO A C 1
ATOM 3839 O O . PRO A 1 492 ? 9.783 14.423 16.514 1.00 94.56 492 PRO A O 1
ATOM 3842 N N . ASP A 1 493 ? 10.783 16.126 17.592 1.00 92.81 493 ASP A N 1
ATOM 3843 C CA . ASP A 1 493 ? 9.914 17.172 17.024 1.00 92.81 493 ASP A CA 1
ATOM 3844 C C . ASP A 1 493 ? 9.899 17.155 15.489 1.00 92.81 493 ASP A C 1
ATOM 3846 O O . ASP A 1 493 ? 8.871 17.426 14.882 1.00 92.81 493 ASP A O 1
ATOM 3850 N N . GLU A 1 494 ? 11.017 16.814 14.845 1.00 90.56 494 GLU A N 1
ATOM 3851 C CA . GLU A 1 494 ? 11.110 16.749 13.380 1.00 90.56 494 GLU A CA 1
ATOM 3852 C C . GLU A 1 494 ? 10.162 15.725 12.736 1.00 90.56 494 GLU A C 1
ATOM 3854 O O . GLU A 1 494 ? 9.817 15.868 11.570 1.00 90.56 494 GLU A O 1
ATOM 3859 N N . LEU A 1 495 ? 9.702 14.712 13.479 1.00 90.00 495 LEU A N 1
ATOM 3860 C CA . LEU A 1 495 ? 8.724 13.747 12.969 1.00 90.00 495 LEU A CA 1
ATOM 3861 C C . LEU A 1 495 ? 7.293 14.297 12.992 1.00 90.00 495 LEU A C 1
ATOM 3863 O O . LEU A 1 495 ? 6.397 13.664 12.434 1.00 90.00 495 LEU A O 1
ATOM 3867 N N . LEU A 1 496 ? 7.071 15.442 13.644 1.00 88.69 496 LEU A N 1
ATOM 3868 C CA . LEU A 1 496 ? 5.746 16.012 13.893 1.00 88.69 496 LEU A CA 1
ATOM 3869 C C . LEU A 1 496 ? 5.596 17.464 13.409 1.00 88.69 496 LEU A C 1
ATOM 3871 O O . LEU A 1 496 ? 4.471 17.915 13.228 1.00 88.69 496 LEU A O 1
ATOM 3875 N N . LYS A 1 497 ? 6.703 18.185 13.183 1.00 79.44 497 LYS A N 1
ATOM 3876 C CA . LYS A 1 497 ? 6.723 19.608 12.789 1.00 79.44 497 LYS A CA 1
ATOM 3877 C C . LYS A 1 497 ? 6.083 19.902 11.434 1.00 79.44 497 LYS A C 1
ATOM 3879 O O . LYS A 1 497 ? 5.482 20.955 11.282 1.00 79.44 497 LYS A O 1
ATOM 3884 N N . ASP A 1 498 ? 6.215 18.986 10.482 1.00 72.94 498 ASP A N 1
ATOM 3885 C CA . ASP A 1 498 ? 5.820 19.215 9.084 1.00 72.94 498 ASP A CA 1
ATOM 3886 C C . ASP A 1 498 ? 4.388 18.725 8.776 1.00 72.94 498 ASP A C 1
ATOM 3888 O O . ASP A 1 498 ? 3.994 18.557 7.617 1.00 72.94 498 ASP A O 1
ATOM 3892 N N . TYR A 1 499 ? 3.607 18.449 9.824 1.00 64.75 499 TYR A N 1
ATOM 3893 C CA . TYR A 1 499 ? 2.177 18.178 9.716 1.00 64.75 499 TYR A CA 1
ATOM 3894 C C . TYR A 1 499 ? 1.355 19.453 9.694 1.00 64.75 499 TYR A C 1
ATOM 3896 O O . TYR A 1 499 ? 1.807 20.549 10.067 1.00 64.75 499 TYR A O 1
#

Radius of gyration: 23.62 Å; chains: 1; bounding box: 60×58×66 Å

Sequence (499 aa):
MSNQKITWYLIAFYTAVSFFAGCYPKDSLQWSTDGSTGIYSKYGALFIVDGNTGSLTQIAPKETTTLWPAISPDGSQFAYGQIVKVDDFNYAFNLLPSGQVKVIKAHAEILKQKILVEGIKDSNFPFVGKPVTTDDGQKDSFNDEHIAWVQRYLIENVDTQLERRIGTELINKTKSKELTYCQLVCAPTANPNERKILATSSQQLWRIRFSPDSRLIAYGADRINGSAWDVGYDLYLVPPTENIPPTLVAPATAIGYAFTPDSRAIAYLKPEGEFFDAQTPTLGSLVERTVIDPNGRLLASPAESDGNDSTAVYVCTGIATELAGVLYHPWTHVSYARDNRIFFTSATMSLPSSRIDTVKETIFCCDTLTGTVSGILPQFAIDFTQGNCHLFALSHDSQKILLPGDKNTLGIYTLGRDLDSSKILIDKCESFGDDSLPKLVSQWKGRDQISCLVAENSHYLCPDPNAPHRRKEIVILDTEGNLQKILSKDWPDELLKDY